Protein AF-0000000086061630 (afdb_homodimer)

Organism: NCBI:txid261290

Foldseek 3Di:
DKKAWAFFAAPDDDPFGAFGWMWDDDDQAIEIEFDAPCSLVSCVVAPHDLLRHQEYEYQFQPRSRHVCVLVSQVVNVVVPHQHHEYEFAPPQVVSCVVNCPPVVSVVSHNYHYHHDDPDFDWDDDDPWTWTWFFAFAPTTGIWIDTPQAEIEGPFHEDDLRSLVSCASHQEYEFEQAAEPPDDDGGHYYLQRNLQSNLPGHYAEYEYGHYYNVCVVCQVVSQVNSCVRHVHHYHHDGRRDMDDTDD/DKKAWAFFAAPDDDPFGAFGWMWDDDDQAIEIEFDAPCSLVSCVVAPHDLLRHQEYEYQFQPRSRHVCVLVSQVVNVVVPHQHHEYEFAPPQVVSCVVNCPPVPSVVSHNYHYHHDDPDFDWDDDDPWTWTWFFAFAPTTGIWIDTPQAEIEGPFHEDDLRSLVSCASHQEYEFEQAAEPPDDDGGHYYLQRNLQSNLPGHYAEYEYGHYYNVCVVCQVVSQVNSCVRHVHHYHHDGRRDMDDTDD

Secondary structure (DSSP, 8-state):
-EEEEEE---SS--SS--S-EEEEEETTEEEEE---TTHHHHHHTSSS-GGG--EEE-S---GGGTTTHHHHHHHHHHTT--EEEEEESTTHHHHHHHHTTGGGHHHHSEEEEEEPPSS---EEETTEEEEEEE--SSS--EEEEETTTEEE--S----HHHHHHHTT-SEEEEE--S-TT---TTS--HHHHHHHHTT---SEEEEE---TTTGGGHHHHHHHHHTT-SSEEEE--TTEEEE---/-EEEEEE-B-SS--SS--S-EEEEEETTEEEEE---TTHHHHHHTSSS-GGG--EEE-S---GGGTTTHHHHHHHHHHTT--EEEEEESTTHHHHHHHHTTGGGHHHHSEEEEEEPPSS---EEETTEEEEEEE--SSS--EEEEETTTEEE--S----HHHHHHHTT-SEEEEE--S-TT---TTS--HHHHHHHHTT---SEEEEE-B-TTTGGGHHHHHHHHHTS-SSEEEE--TTEEEE---

Sequence (492 aa):
MRLTVLGTGSALPSPTRLQTGAVVERADDSLLVDCGSGIAHRLAQSEIDYRDVDTVLLTHTHLDHVADLPTLAKARLLDGHEAFTVVGPQGTRDVCDSLFAVDDLADRLSLTVRELSPGTDPFTIDEFEIERAPTDHSKVGYAYRFDGRLTIAGDTAPTESVCTLADGSNVLVHECAYPDGTESPGHSTPTALGQLLADVDVNRVLLTHLFPETEPYADDLVTTVGKYTDVTVEVVTDHTRITIDEMRLTVLGTGSALPSPTRLQTGAVVERADDSLLVDCGSGIAHRLAQSEIDYRDVDTVLLTHTHLDHVADLPTLAKARLLDGHEAFTVVGPQGTRDVCDSLFAVDDLADRLSLTVRELSPGTDPFTIDEFEIERAPTDHSKVGYAYRFDGRLTIAGDTAPTESVCTLADGSNVLVHECAYPDGTESPGHSTPTALGQLLADVDVNRVLLTHLFPETEPYADDLVTTVGKYTDVTVEVVTDHTRITIDE

Radius of gyration: 23.11 Å; Cα contacts (8 Å, |Δi|>4): 1309; chains: 2; bounding box: 43×69×52 Å

pLDDT: mean 97.15, std 2.95, range [67.44, 99.0]

InterPro domains:
  IPR001279 Metallo-beta-lactamase [SM00849] (18-209)
  IPR036866 Ribonuclease Z/Hydroxyacylglutathione hydrolase-like [G3DSA:3.60.15.10] (2-246)
  IPR036866 Ribonuclease Z/Hydroxyacylglutathione hydrolase-like [SSF56281] (1-244)
  IPR044094 AtsA-like, MBL-fold [cd07719] (2-174)

Solvent-accessible surface area (backbone atoms only — not comparable to full-atom values): 23815 Å² total; per-residue (Å²): 76,36,40,36,34,48,16,26,12,30,64,44,58,22,66,81,30,42,13,25,18,30,37,43,34,48,94,93,44,47,41,28,40,29,25,0,39,33,34,46,32,39,29,45,62,46,94,50,60,62,79,61,52,41,39,36,39,34,30,37,72,52,53,40,27,43,50,18,48,48,54,39,48,48,32,24,37,78,70,74,42,42,61,34,34,43,34,23,30,72,62,42,59,62,48,48,57,28,50,24,50,50,78,49,37,59,80,68,32,54,68,44,74,47,62,50,68,90,79,52,74,63,50,71,55,91,91,41,42,34,39,45,27,64,42,44,37,96,54,69,29,32,18,38,26,44,71,66,34,38,20,43,37,47,69,23,24,68,49,67,51,48,41,59,64,30,43,64,12,49,33,34,39,36,47,42,34,38,55,73,92,59,90,46,90,33,40,14,28,24,58,63,38,13,62,65,41,47,82,42,52,45,56,31,38,38,32,28,34,31,29,60,87,30,54,88,42,42,68,57,40,31,55,46,25,38,74,37,35,91,43,51,56,42,67,57,54,48,68,39,72,46,79,46,83,131,76,38,39,36,33,47,17,26,14,29,64,43,57,22,67,80,31,42,13,26,18,31,36,44,33,48,94,94,44,46,40,29,40,29,25,0,39,35,33,45,31,37,29,46,61,46,94,51,60,60,79,61,52,42,38,37,39,34,29,38,74,51,54,40,28,43,49,18,48,47,53,41,49,49,34,25,37,77,71,74,41,40,60,35,36,42,34,23,30,73,61,42,58,62,46,47,58,27,51,24,50,49,78,50,36,59,80,70,33,55,67,44,75,47,62,48,68,90,80,55,75,65,50,70,57,90,92,41,44,35,39,44,26,65,41,46,37,96,54,68,27,35,17,39,25,44,71,65,34,38,19,44,38,46,69,25,25,69,48,68,53,47,41,60,64,29,44,64,12,49,34,33,39,36,47,42,33,38,55,73,92,59,92,44,90,33,41,16,28,24,57,62,38,14,61,62,42,47,83,41,52,45,56,30,38,37,32,27,34,32,30,62,87,30,55,89,43,42,68,56,40,32,54,47,24,39,74,38,34,93,44,51,57,40,66,56,53,50,68,40,73,44,79,44,84,131

Structure (mmCIF, N/CA/C/O backbone):
data_AF-0000000086061630-model_v1
#
loop_
_entity.id
_entity.type
_entity.pdbx_description
1 polymer 'Ribonuclease BN (tRNA processing enzyme)'
#
loop_
_atom_site.group_PDB
_atom_site.id
_atom_site.type_symbol
_atom_site.label_atom_id
_atom_site.label_alt_id
_atom_site.label_comp_id
_atom_site.label_asym_id
_atom_site.label_entity_id
_atom_site.label_seq_id
_atom_site.pdbx_PDB_ins_code
_atom_site.Cartn_x
_atom_site.Cartn_y
_atom_site.Cartn_z
_atom_site.occupancy
_atom_site.B_iso_or_equiv
_atom_site.auth_seq_id
_atom_site.auth_comp_id
_atom_site.auth_asym_id
_atom_site.auth_atom_id
_atom_site.pdbx_PDB_model_num
ATOM 1 N N . MET A 1 1 ? 17.781 -20.547 -8.82 1 95.88 1 MET A N 1
ATOM 2 C CA . MET A 1 1 ? 16.641 -19.625 -8.781 1 95.88 1 MET A CA 1
ATOM 3 C C . MET A 1 1 ? 16.188 -19.391 -7.352 1 95.88 1 MET A C 1
ATOM 5 O O . MET A 1 1 ? 16.188 -20.312 -6.531 1 95.88 1 MET A O 1
ATOM 9 N N . ARG A 1 2 ? 15.883 -18.109 -6.984 1 97.25 2 ARG A N 1
ATOM 10 C CA . ARG A 1 2 ? 15.406 -17.766 -5.648 1 97.25 2 ARG A CA 1
ATOM 11 C C . ARG A 1 2 ? 14.016 -17.141 -5.707 1 97.25 2 ARG A C 1
ATOM 13 O O . ARG A 1 2 ? 13.742 -16.312 -6.578 1 97.25 2 ARG A O 1
ATOM 20 N N . LEU A 1 3 ? 13.164 -17.609 -4.781 1 98.44 3 LEU A N 1
ATOM 21 C CA . LEU A 1 3 ? 11.836 -17.031 -4.609 1 98.44 3 LEU A CA 1
ATOM 22 C C . LEU A 1 3 ? 11.727 -16.297 -3.273 1 98.44 3 LEU A C 1
ATOM 24 O O . LEU A 1 3 ? 12.062 -16.859 -2.227 1 98.44 3 LEU A O 1
ATOM 28 N N . THR A 1 4 ? 11.344 -15.031 -3.299 1 98.69 4 THR A N 1
ATOM 29 C CA . THR A 1 4 ? 10.977 -14.281 -2.102 1 98.69 4 THR A CA 1
ATOM 30 C C . THR A 1 4 ? 9.5 -13.891 -2.137 1 98.69 4 THR A C 1
ATOM 32 O O . THR A 1 4 ? 9.078 -13.109 -2.992 1 98.69 4 THR A O 1
ATOM 35 N N . VAL A 1 5 ? 8.734 -14.461 -1.232 1 98.81 5 VAL A N 1
ATOM 36 C CA . VAL A 1 5 ? 7.328 -14.094 -1.112 1 98.81 5 VAL A CA 1
ATOM 37 C C . VAL A 1 5 ? 7.188 -12.867 -0.219 1 98.81 5 VAL A C 1
ATOM 39 O O . VAL A 1 5 ? 7.316 -12.961 1.004 1 98.81 5 VAL A O 1
ATOM 42 N N . LEU A 1 6 ? 6.867 -11.734 -0.819 1 98.81 6 LEU A N 1
ATOM 43 C CA . LEU A 1 6 ? 6.848 -10.461 -0.117 1 98.81 6 LEU A CA 1
ATOM 44 C C . LEU A 1 6 ? 5.551 -10.289 0.666 1 98.81 6 LEU A C 1
ATOM 46 O O . LEU A 1 6 ? 5.57 -9.844 1.814 1 98.81 6 LEU A O 1
ATOM 50 N N . GLY A 1 7 ? 4.5 -10.539 0.048 1 98.75 7 GLY A N 1
ATOM 51 C CA . GLY A 1 7 ? 3.178 -10.5 0.654 1 98.75 7 GLY A CA 1
ATOM 52 C C . GLY A 1 7 ? 2.336 -11.719 0.34 1 98.75 7 GLY A C 1
ATOM 53 O O . GLY A 1 7 ? 2.389 -12.242 -0.773 1 98.75 7 GLY A O 1
ATOM 54 N N . THR A 1 8 ? 1.551 -12.18 1.357 1 98.75 8 THR A N 1
ATOM 55 C CA . THR A 1 8 ? 0.792 -13.422 1.236 1 98.75 8 THR A CA 1
ATOM 56 C C . THR A 1 8 ? -0.67 -13.195 1.608 1 98.75 8 THR A C 1
ATOM 58 O O . THR A 1 8 ? -1.394 -14.148 1.903 1 98.75 8 THR A O 1
ATOM 61 N N . GLY A 1 9 ? -1.012 -11.898 1.677 1 98.44 9 GLY A N 1
ATOM 62 C CA . GLY A 1 9 ? -2.373 -11.57 2.064 1 98.44 9 GLY A CA 1
ATOM 63 C C . GLY A 1 9 ? -3.305 -11.391 0.881 1 98.44 9 GLY A C 1
ATOM 64 O O . GLY A 1 9 ? -2.941 -11.711 -0.254 1 98.44 9 GLY A O 1
ATOM 65 N N . SER A 1 10 ? -4.508 -11 1.168 1 97.94 10 SER A N 1
ATOM 66 C CA . SER A 1 10 ? -5.609 -10.875 0.219 1 97.94 10 SER A CA 1
ATOM 67 C C . SER A 1 10 ? -6.086 -9.43 0.111 1 97.94 10 SER A C 1
ATOM 69 O O . SER A 1 10 ? -5.355 -8.5 0.468 1 97.94 10 SER A O 1
ATOM 71 N N . ALA A 1 11 ? -7.266 -9.258 -0.475 1 97.94 11 ALA A N 1
ATOM 72 C CA . ALA A 1 11 ? -7.836 -7.93 -0.693 1 97.94 11 ALA A CA 1
ATOM 73 C C . ALA A 1 11 ? -8.234 -7.277 0.628 1 97.94 11 ALA A C 1
ATOM 75 O O . ALA A 1 11 ? -8.359 -6.055 0.71 1 97.94 11 ALA A O 1
ATOM 76 N N . LEU A 1 12 ? -8.453 -8.086 1.64 1 98.31 12 LEU A N 1
ATOM 77 C CA . LEU A 1 12 ? -8.766 -7.531 2.953 1 98.31 12 LEU A CA 1
ATOM 78 C C . LEU A 1 12 ? -7.492 -7.285 3.754 1 98.31 12 LEU A C 1
ATOM 80 O O . LEU A 1 12 ? -6.566 -8.102 3.721 1 98.31 12 LEU A O 1
ATOM 84 N N . PRO A 1 13 ? -7.434 -6.125 4.371 1 97.94 13 PRO A N 1
ATOM 85 C CA . PRO A 1 13 ? -6.238 -5.848 5.168 1 97.94 13 PRO A CA 1
ATOM 86 C C . PRO A 1 13 ? -6.059 -6.828 6.324 1 97.94 13 PRO A C 1
ATOM 88 O O . PRO A 1 13 ? -7.039 -7.254 6.938 1 97.94 13 PRO A O 1
ATOM 91 N N . SER A 1 14 ? -4.855 -7.188 6.57 1 97.25 14 SER A N 1
ATOM 92 C CA . SER A 1 14 ? -4.445 -8.125 7.613 1 97.25 14 SER A CA 1
ATOM 93 C C . SER A 1 14 ? -3.371 -7.52 8.508 1 97.25 14 SER A C 1
ATOM 95 O O . SER A 1 14 ? -2.537 -6.738 8.047 1 97.25 14 SER A O 1
ATOM 97 N N . PRO A 1 15 ? -3.395 -7.875 9.836 1 96.06 15 PRO A N 1
ATOM 98 C CA . PRO A 1 15 ? -2.344 -7.363 10.727 1 96.06 15 PRO A CA 1
ATOM 99 C C . PRO A 1 15 ? -0.987 -8.016 10.461 1 96.06 15 PRO A C 1
ATOM 101 O O . PRO A 1 15 ? 0.045 -7.496 10.891 1 96.06 15 PRO A O 1
ATOM 104 N N . THR A 1 16 ? -1.004 -9.117 9.742 1 96.5 16 THR A N 1
ATOM 105 C CA . THR A 1 16 ? 0.246 -9.867 9.688 1 96.5 16 THR A CA 1
ATOM 106 C C . THR A 1 16 ? 0.708 -10.055 8.25 1 96.5 16 THR A C 1
ATOM 108 O O . THR A 1 16 ? 1.863 -10.406 8 1 96.5 16 THR A O 1
ATOM 111 N N . ARG A 1 17 ? -0.203 -9.852 7.285 1 97.88 17 ARG A N 1
ATOM 112 C CA . ARG A 1 17 ? 0.118 -10.086 5.883 1 97.88 17 ARG A CA 1
ATOM 113 C C . ARG A 1 17 ? -0.173 -8.844 5.043 1 97.88 17 ARG A C 1
ATOM 115 O O . ARG A 1 17 ? -1.196 -8.18 5.238 1 97.88 17 ARG A O 1
ATOM 122 N N . LEU A 1 18 ? 0.732 -8.461 4.199 1 98.38 18 LEU A N 1
ATOM 123 C CA . LEU A 1 18 ? 0.421 -7.461 3.182 1 98.38 18 LEU A CA 1
ATOM 124 C C . LEU A 1 18 ? -0.113 -8.125 1.916 1 98.38 18 LEU A C 1
ATOM 126 O O . LEU A 1 18 ? -0.219 -9.352 1.852 1 98.38 18 LEU A O 1
ATOM 130 N N . GLN A 1 19 ? -0.502 -7.328 0.942 1 98.81 19 GLN A N 1
ATOM 131 C CA . GLN A 1 19 ? -1.104 -7.875 -0.27 1 98.81 19 GLN A CA 1
ATOM 132 C C . GLN A 1 19 ? -0.061 -8.578 -1.135 1 98.81 19 GLN A C 1
ATOM 134 O O . GLN A 1 19 ? 1.135 -8.523 -0.84 1 98.81 19 GLN A O 1
ATOM 139 N N . THR A 1 20 ? -0.51 -9.172 -2.158 1 98.75 20 THR A N 1
ATOM 140 C CA . THR A 1 20 ? 0.233 -10.188 -2.898 1 98.75 20 THR A CA 1
ATOM 141 C C . THR A 1 20 ? 1.405 -9.562 -3.646 1 98.75 20 THR A C 1
ATOM 143 O O . THR A 1 20 ? 1.257 -8.508 -4.273 1 98.75 20 THR A O 1
ATOM 146 N N . GLY A 1 21 ? 2.535 -10.172 -3.543 1 98.88 21 GLY A N 1
ATOM 147 C CA . GLY A 1 21 ? 3.729 -9.883 -4.324 1 98.88 21 GLY A CA 1
ATOM 148 C C . GLY A 1 21 ? 4.863 -10.852 -4.047 1 98.88 21 GLY A C 1
ATOM 149 O O . GLY A 1 21 ? 5.082 -11.258 -2.904 1 98.88 21 GLY A O 1
ATOM 150 N N . ALA A 1 22 ? 5.613 -11.227 -5.07 1 98.94 22 ALA A N 1
ATOM 151 C CA . ALA A 1 22 ? 6.766 -12.117 -4.922 1 98.94 22 ALA A CA 1
ATOM 152 C C . ALA A 1 22 ? 7.848 -11.781 -5.941 1 98.94 22 ALA A C 1
ATOM 154 O O . ALA A 1 22 ? 7.547 -11.352 -7.059 1 98.94 22 ALA A O 1
ATOM 155 N N . VAL A 1 23 ? 9.055 -11.984 -5.562 1 98.88 23 VAL A N 1
ATOM 156 C CA . VAL A 1 23 ? 10.164 -11.75 -6.484 1 98.88 23 VAL A CA 1
ATOM 157 C C . VAL A 1 23 ? 10.836 -13.078 -6.828 1 98.88 23 VAL A C 1
ATOM 159 O O . VAL A 1 23 ? 11.102 -13.891 -5.941 1 98.88 23 VAL A O 1
ATOM 162 N N . VAL A 1 24 ? 11.008 -13.305 -8.094 1 98.62 24 VAL A N 1
ATOM 163 C CA . VAL A 1 24 ? 11.82 -14.414 -8.602 1 98.62 24 VAL A CA 1
ATOM 164 C C . VAL A 1 24 ? 13.164 -13.883 -9.094 1 98.62 24 VAL A C 1
ATOM 166 O O . VAL A 1 24 ? 13.219 -12.984 -9.938 1 98.62 24 VAL A O 1
ATOM 169 N N . GLU A 1 25 ? 14.188 -14.398 -8.555 1 97.38 25 GLU A N 1
ATOM 170 C CA . GLU A 1 25 ? 15.531 -13.992 -8.945 1 97.38 25 GLU A CA 1
ATOM 171 C C . GLU A 1 25 ? 16.281 -15.125 -9.633 1 97.38 25 GLU A C 1
ATOM 173 O O . GLU A 1 25 ? 16.172 -16.281 -9.227 1 97.38 25 GLU A O 1
ATOM 178 N N . ARG A 1 26 ? 16.922 -14.812 -10.664 1 93.69 26 ARG A N 1
ATOM 179 C CA . ARG A 1 26 ? 17.812 -15.711 -11.398 1 93.69 26 ARG A CA 1
ATOM 180 C C . ARG A 1 26 ? 19 -14.945 -11.969 1 93.69 26 ARG A C 1
ATOM 182 O O . ARG A 1 26 ? 18.828 -14 -12.734 1 93.69 26 ARG A O 1
ATOM 189 N N . ALA A 1 27 ? 20.219 -15.414 -11.594 1 89.56 27 ALA A N 1
ATOM 190 C CA . ALA A 1 27 ? 21.422 -14.695 -11.992 1 89.56 27 ALA A CA 1
ATOM 191 C C . ALA A 1 27 ? 21.359 -13.234 -11.562 1 89.56 27 ALA A C 1
ATOM 193 O O . ALA A 1 27 ? 21.141 -12.93 -10.383 1 89.56 27 ALA A O 1
ATOM 194 N N . ASP A 1 28 ? 21.344 -12.328 -12.5 1 88.69 28 ASP A N 1
ATOM 195 C CA . ASP A 1 28 ? 21.375 -10.906 -12.164 1 88.69 28 ASP A CA 1
ATOM 196 C C . A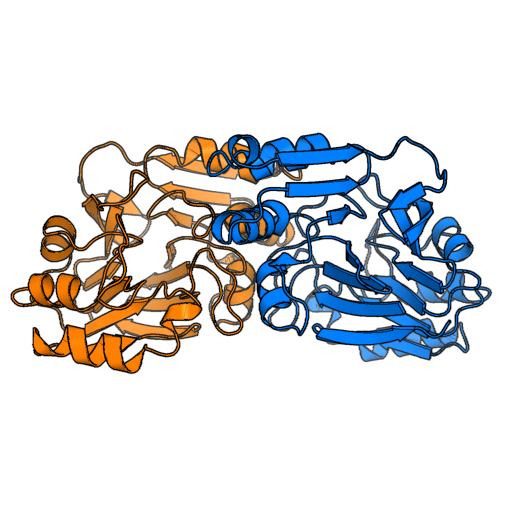SP A 1 28 ? 20 -10.273 -12.367 1 88.69 28 ASP A C 1
ATOM 198 O O . ASP A 1 28 ? 19.828 -9.07 -12.18 1 88.69 28 ASP A O 1
ATOM 202 N N . ASP A 1 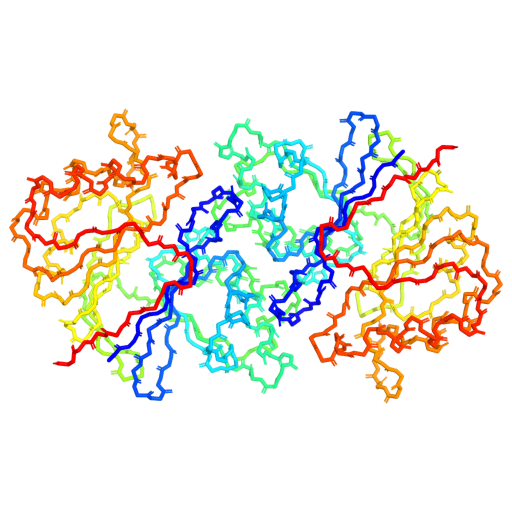29 ? 18.984 -11.172 -12.617 1 94.31 29 ASP A N 1
ATOM 203 C CA . ASP A 1 29 ? 17.672 -10.625 -12.938 1 94.31 29 ASP A CA 1
ATOM 204 C C . ASP A 1 29 ? 16.688 -10.82 -11.781 1 94.31 29 ASP A C 1
ATOM 206 O O . ASP A 1 29 ? 16.734 -11.844 -11.094 1 94.31 29 ASP A O 1
ATOM 210 N N . SER A 1 30 ? 15.898 -9.805 -11.531 1 97.19 30 SER A N 1
ATOM 211 C CA . SER A 1 30 ? 14.789 -9.844 -10.578 1 97.19 30 SER A CA 1
ATOM 212 C C . SER A 1 30 ? 13.461 -9.547 -11.266 1 97.19 30 SER A C 1
ATOM 214 O O . SER A 1 30 ? 13.336 -8.547 -11.977 1 97.19 30 SER A O 1
ATOM 216 N N . LEU A 1 31 ? 12.547 -10.438 -11.109 1 98.69 31 LEU A N 1
ATOM 217 C CA . LEU A 1 31 ? 11.203 -10.273 -11.664 1 98.69 31 LEU A CA 1
ATOM 218 C C . LEU A 1 31 ? 10.156 -10.297 -10.555 1 98.69 31 LEU A C 1
ATOM 220 O O . LEU A 1 31 ? 10.07 -11.258 -9.789 1 98.69 31 LEU A O 1
ATOM 224 N N . LEU A 1 32 ? 9.445 -9.172 -10.445 1 98.94 32 LEU A N 1
ATOM 225 C CA . LEU A 1 32 ? 8.352 -9.102 -9.484 1 98.94 32 LEU A CA 1
ATOM 226 C C . LEU A 1 32 ? 7.07 -9.672 -10.078 1 98.94 32 LEU A C 1
ATOM 228 O O . LEU A 1 32 ? 6.68 -9.305 -11.188 1 98.94 32 LEU A O 1
ATOM 232 N N . VAL A 1 33 ? 6.434 -10.617 -9.383 1 98.94 33 VAL A N 1
ATOM 233 C CA . VAL A 1 33 ? 5.137 -11.172 -9.766 1 98.94 33 VAL A CA 1
ATOM 234 C C . VAL A 1 33 ? 4.043 -10.578 -8.883 1 98.94 33 VAL A C 1
ATOM 236 O O . VAL A 1 33 ? 4.008 -10.836 -7.672 1 98.94 33 VAL A O 1
ATOM 239 N N . ASP A 1 34 ? 3.137 -9.781 -9.453 1 98.94 34 ASP A N 1
ATOM 240 C CA . ASP A 1 34 ? 2.092 -9.016 -8.781 1 98.94 34 ASP A CA 1
ATOM 241 C C . ASP A 1 34 ? 2.689 -7.973 -7.844 1 98.94 34 ASP A C 1
ATOM 243 O O . ASP A 1 34 ? 3.852 -8.086 -7.445 1 98.94 34 ASP A O 1
ATOM 247 N N . CYS A 1 35 ? 1.901 -7.004 -7.559 1 98.94 35 CYS A N 1
ATOM 248 C CA . CYS A 1 35 ? 2.367 -5.848 -6.801 1 98.94 35 CYS A CA 1
ATOM 249 C C . CYS A 1 35 ? 1.214 -5.184 -6.059 1 98.94 35 CYS A C 1
ATOM 251 O O . CYS A 1 35 ? 0.802 -4.074 -6.402 1 98.94 35 CYS A O 1
ATOM 253 N N . GLY A 1 36 ? 0.761 -5.824 -5 1 98.94 36 GLY A N 1
ATOM 254 C CA . GLY A 1 36 ? -0.34 -5.309 -4.203 1 98.94 36 GLY A CA 1
ATOM 255 C C . GLY A 1 36 ? 0.087 -4.234 -3.219 1 98.94 36 GLY A C 1
ATOM 256 O O . GLY A 1 36 ? 1.269 -3.891 -3.143 1 98.94 36 GLY A O 1
ATOM 257 N N . SER A 1 37 ? -0.804 -3.713 -2.475 1 98.81 37 SER A N 1
ATOM 258 C CA . SER A 1 37 ? -0.561 -2.625 -1.532 1 98.81 37 SER A CA 1
ATOM 259 C C . SER A 1 37 ? 0.508 -3.006 -0.514 1 98.81 37 SER A C 1
ATOM 261 O O . SER A 1 37 ? 0.401 -4.039 0.151 1 98.81 37 SER A O 1
ATOM 263 N N . GLY A 1 38 ? 1.523 -2.164 -0.427 1 98.5 38 GLY A N 1
ATOM 264 C CA . GLY A 1 38 ? 2.574 -2.338 0.562 1 98.5 38 GLY A CA 1
ATOM 265 C C . GLY A 1 38 ? 3.793 -3.059 0.017 1 98.5 38 GLY A C 1
ATOM 266 O O . GLY A 1 38 ? 4.828 -3.129 0.683 1 98.5 38 GLY A O 1
ATOM 267 N N . ILE A 1 39 ? 3.746 -3.564 -1.196 1 98.81 39 ILE A N 1
ATOM 268 C CA . ILE A 1 39 ? 4.809 -4.41 -1.73 1 98.81 39 ILE A CA 1
ATOM 269 C C . ILE A 1 39 ? 6.074 -3.578 -1.933 1 98.81 39 ILE A C 1
ATOM 271 O O . ILE A 1 39 ? 7.188 -4.074 -1.737 1 98.81 39 ILE A O 1
ATOM 275 N N . ALA A 1 40 ? 5.922 -2.307 -2.338 1 98.56 40 ALA A N 1
ATOM 276 C CA . ALA A 1 40 ? 7.094 -1.443 -2.441 1 98.56 40 ALA A CA 1
ATOM 277 C C . ALA A 1 40 ? 7.852 -1.389 -1.119 1 98.56 40 ALA A C 1
ATOM 279 O O . ALA A 1 40 ? 9.086 -1.425 -1.103 1 98.56 40 ALA A O 1
ATOM 280 N N . HIS A 1 41 ? 7.125 -1.336 -0.02 1 98.12 41 HIS A N 1
ATOM 281 C CA . HIS A 1 41 ? 7.75 -1.278 1.296 1 98.12 41 HIS A CA 1
ATOM 282 C C . HIS A 1 41 ? 8.328 -2.633 1.69 1 98.12 41 HIS A C 1
ATOM 284 O O . HIS A 1 41 ? 9.352 -2.699 2.381 1 98.12 41 HIS A O 1
ATOM 290 N N . ARG A 1 42 ? 7.691 -3.713 1.23 1 98.44 42 ARG A N 1
ATOM 291 C CA . ARG A 1 42 ? 8.242 -5.043 1.49 1 98.44 42 ARG A CA 1
ATOM 292 C C . ARG A 1 42 ? 9.586 -5.223 0.804 1 98.44 42 ARG A C 1
ATOM 294 O O . ARG A 1 42 ? 10.484 -5.879 1.343 1 98.44 42 ARG A O 1
ATOM 301 N N . LEU A 1 43 ? 9.734 -4.641 -0.368 1 98.62 43 LEU A N 1
ATOM 302 C CA . LEU A 1 43 ? 11.031 -4.672 -1.025 1 98.62 43 LEU A CA 1
ATOM 303 C C . LEU A 1 43 ? 12.094 -3.996 -0.164 1 98.62 43 LEU A C 1
ATOM 305 O O . LEU A 1 43 ? 13.195 -4.531 0.014 1 98.62 43 LEU A O 1
ATOM 309 N N . ALA A 1 44 ? 11.734 -2.855 0.462 1 97.75 44 ALA A N 1
ATOM 310 C CA . ALA A 1 44 ? 12.672 -2.129 1.316 1 97.75 44 ALA A CA 1
ATOM 311 C C . ALA A 1 44 ? 13 -2.926 2.576 1 97.75 44 ALA A C 1
ATOM 313 O O . ALA A 1 44 ? 14.031 -2.699 3.213 1 97.75 44 ALA A O 1
ATOM 314 N N . GLN A 1 45 ? 12.109 -3.84 2.932 1 97.44 45 GLN A N 1
ATOM 315 C CA . GLN A 1 45 ? 12.297 -4.684 4.109 1 97.44 45 GLN A CA 1
ATOM 316 C C . GLN A 1 45 ? 13.031 -5.973 3.752 1 97.44 45 GLN A C 1
ATOM 318 O O . GLN A 1 45 ? 13.234 -6.832 4.613 1 97.44 45 GLN A O 1
ATOM 323 N N . SER A 1 46 ? 13.328 -6.133 2.498 1 97.19 46 SER A N 1
ATOM 324 C CA . SER A 1 46 ? 13.992 -7.34 2.012 1 97.19 46 SER A CA 1
ATOM 325 C C . SER A 1 46 ? 15.422 -7.043 1.574 1 97.19 46 SER A C 1
ATOM 327 O O . SER A 1 46 ? 15.906 -5.922 1.736 1 97.19 46 SER A O 1
ATOM 329 N N . GLU A 1 47 ? 16.094 -8.102 1.11 1 95.19 47 GLU A N 1
ATOM 330 C CA . GLU A 1 47 ? 17.469 -7.941 0.613 1 95.19 47 GLU A CA 1
ATOM 331 C C . GLU A 1 47 ? 17.469 -7.551 -0.862 1 95.19 47 GLU A C 1
ATOM 333 O O . GLU A 1 47 ? 18.531 -7.402 -1.466 1 95.19 47 GLU A O 1
ATOM 338 N N . ILE A 1 48 ? 16.328 -7.355 -1.418 1 96.81 48 ILE A N 1
ATOM 339 C CA . ILE A 1 48 ? 16.188 -7.016 -2.83 1 96.81 48 ILE A CA 1
ATOM 340 C C . ILE A 1 48 ? 16.109 -5.5 -2.99 1 96.81 48 ILE A C 1
ATOM 342 O O . ILE A 1 48 ? 15.25 -4.848 -2.41 1 96.81 48 ILE A O 1
ATOM 346 N N . ASP A 1 49 ? 17.031 -4.918 -3.746 1 96.69 49 ASP A N 1
ATOM 347 C CA . ASP A 1 49 ? 17 -3.488 -4.031 1 96.69 49 ASP A CA 1
ATOM 348 C C . ASP A 1 49 ? 15.844 -3.143 -4.977 1 96.69 49 ASP A C 1
ATOM 350 O O . ASP A 1 49 ? 15.812 -3.611 -6.117 1 96.69 49 ASP A O 1
ATOM 354 N N . TYR A 1 50 ? 14.875 -2.33 -4.441 1 97.94 50 TYR A N 1
ATOM 355 C CA . TYR A 1 50 ? 13.711 -1.999 -5.258 1 97.94 50 TYR A CA 1
ATOM 356 C C . TYR A 1 50 ? 14.133 -1.33 -6.559 1 97.94 50 TYR A C 1
ATOM 358 O O . TYR A 1 50 ? 13.406 -1.382 -7.555 1 97.94 50 TYR A O 1
ATOM 366 N N . ARG A 1 51 ? 15.32 -0.688 -6.629 1 97.69 51 ARG A N 1
ATOM 367 C CA . ARG A 1 51 ? 15.82 -0.021 -7.824 1 97.69 51 ARG A CA 1
ATOM 368 C C . ARG A 1 51 ? 16.125 -1.031 -8.93 1 97.69 51 ARG A C 1
ATOM 370 O O . ARG A 1 51 ? 16.172 -0.676 -10.109 1 97.69 51 ARG A O 1
ATOM 377 N N . ASP A 1 52 ? 16.25 -2.344 -8.547 1 96.06 52 ASP A N 1
ATOM 378 C CA . ASP A 1 52 ? 16.594 -3.402 -9.492 1 96.06 52 ASP A CA 1
ATOM 379 C C . ASP A 1 52 ? 15.328 -4.086 -10.023 1 96.06 52 ASP A C 1
ATOM 381 O O . ASP A 1 52 ? 15.406 -4.914 -10.938 1 96.06 52 ASP A O 1
ATOM 385 N N . VAL A 1 53 ? 14.195 -3.777 -9.508 1 97.94 53 VAL A N 1
ATOM 386 C CA . VAL A 1 53 ? 12.93 -4.379 -9.914 1 97.94 53 VAL A CA 1
ATOM 387 C C . VAL A 1 53 ? 12.234 -3.482 -10.938 1 97.94 53 VAL A C 1
ATOM 389 O O . VAL A 1 53 ? 11.367 -2.682 -10.586 1 97.94 53 VAL A O 1
ATOM 392 N N . ASP A 1 54 ? 12.594 -3.635 -12.195 1 97.81 54 ASP A N 1
ATOM 393 C CA . ASP A 1 54 ? 12.102 -2.719 -13.219 1 97.81 54 ASP A CA 1
ATOM 394 C C . ASP A 1 54 ? 11.016 -3.375 -14.07 1 97.81 54 ASP A C 1
ATOM 396 O O . ASP A 1 54 ? 10.461 -2.746 -14.969 1 97.81 54 ASP A O 1
ATOM 400 N N . THR A 1 55 ? 10.703 -4.703 -13.828 1 98.81 55 THR A N 1
ATOM 401 C CA . THR A 1 55 ? 9.664 -5.426 -14.547 1 98.81 55 THR A CA 1
ATOM 402 C C . THR A 1 55 ? 8.734 -6.145 -13.578 1 98.81 55 THR A C 1
ATOM 404 O O . THR A 1 55 ? 9.195 -6.824 -12.656 1 98.81 55 THR A O 1
ATOM 407 N N . VAL A 1 56 ? 7.477 -5.945 -13.75 1 98.94 56 VAL A N 1
ATOM 408 C CA . VAL A 1 56 ? 6.449 -6.633 -12.977 1 98.94 56 VAL A CA 1
ATOM 409 C C . VAL A 1 56 ? 5.602 -7.504 -13.898 1 98.94 56 VAL A C 1
ATOM 411 O O . VAL A 1 56 ? 5.145 -7.047 -14.953 1 98.94 56 VAL A O 1
ATOM 414 N N . LEU A 1 57 ? 5.473 -8.742 -13.562 1 99 57 LEU A N 1
ATOM 415 C CA . LEU A 1 57 ? 4.578 -9.68 -14.242 1 99 57 LEU A CA 1
ATOM 416 C C . LEU A 1 57 ? 3.309 -9.906 -13.43 1 99 57 LEU A C 1
ATOM 418 O O . LEU A 1 57 ? 3.367 -10.383 -12.297 1 99 57 LEU A O 1
ATOM 422 N N . LEU A 1 58 ? 2.148 -9.562 -14.039 1 98.94 58 LEU A N 1
ATOM 423 C CA . LEU A 1 58 ? 0.875 -9.656 -13.328 1 98.94 58 LEU A CA 1
ATOM 424 C C . LEU A 1 58 ? 0.176 -10.977 -13.641 1 98.94 58 LEU A C 1
ATOM 426 O O . LEU A 1 58 ? 0.05 -11.359 -14.805 1 98.94 58 LEU A O 1
ATOM 430 N N . THR A 1 59 ? -0.254 -11.664 -12.562 1 98.88 59 THR A N 1
ATOM 431 C CA . THR A 1 59 ? -1.129 -12.82 -12.773 1 98.88 59 THR A CA 1
ATOM 432 C C . THR A 1 59 ? -2.494 -12.375 -13.289 1 98.88 59 THR A C 1
ATOM 434 O O . THR A 1 59 ? -3.055 -12.992 -14.188 1 98.88 59 THR A O 1
ATOM 437 N N . HIS A 1 60 ? -3.053 -11.398 -12.688 1 98.81 60 HIS A N 1
ATOM 438 C CA . HIS A 1 60 ? -4.289 -10.75 -13.109 1 98.81 60 HIS A CA 1
ATOM 439 C C . HIS A 1 60 ? -4.391 -9.336 -12.555 1 98.81 60 HIS A C 1
ATOM 441 O O . HIS A 1 60 ? -3.475 -8.859 -11.875 1 98.81 60 HIS A O 1
ATOM 447 N N . THR A 1 61 ? -5.539 -8.641 -12.805 1 98.81 61 THR A N 1
ATOM 448 C CA . THR A 1 61 ? -5.5 -7.188 -12.641 1 98.81 61 THR A CA 1
ATOM 449 C C . THR A 1 61 ? -6.395 -6.75 -11.484 1 98.81 61 THR A C 1
ATOM 451 O O . THR A 1 61 ? -6.805 -5.59 -11.422 1 98.81 61 THR A O 1
ATOM 454 N N . HIS A 1 62 ? -6.73 -7.668 -10.57 1 98.81 62 HIS A N 1
ATOM 455 C CA . HIS A 1 62 ? -7.414 -7.195 -9.375 1 98.81 62 HIS A CA 1
ATOM 456 C C . HIS A 1 62 ? -6.539 -6.223 -8.586 1 98.81 62 HIS A C 1
ATOM 458 O O . HIS A 1 62 ? -5.312 -6.352 -8.578 1 98.81 62 HIS A O 1
ATOM 464 N N . LEU A 1 63 ? -7.156 -5.387 -7.859 1 98.88 63 LEU A N 1
ATOM 465 C CA . LEU A 1 63 ? -6.492 -4.285 -7.176 1 98.88 63 LEU A CA 1
ATOM 466 C C . LEU A 1 63 ? -5.434 -4.801 -6.211 1 98.88 63 LEU A C 1
ATOM 468 O O . LEU A 1 63 ? -4.328 -4.258 -6.145 1 98.88 63 LEU A O 1
ATOM 472 N N . ASP A 1 64 ? -5.711 -5.855 -5.441 1 98.81 64 ASP A N 1
ATOM 473 C CA . ASP A 1 64 ? -4.781 -6.34 -4.422 1 98.81 64 ASP A CA 1
ATOM 474 C C . ASP A 1 64 ? -3.578 -7.027 -5.059 1 98.81 64 ASP A C 1
ATOM 476 O O . ASP A 1 64 ? -2.695 -7.52 -4.355 1 98.81 64 ASP A O 1
ATOM 480 N N . HIS A 1 65 ? -3.445 -7.035 -6.375 1 98.94 65 HIS A N 1
ATOM 481 C CA . HIS A 1 65 ? -2.287 -7.547 -7.098 1 98.94 65 HIS A CA 1
ATOM 482 C C . HIS A 1 65 ? -1.578 -6.434 -7.859 1 98.94 65 HIS A C 1
ATOM 484 O O . HIS A 1 65 ? -0.521 -6.66 -8.453 1 98.94 65 HIS A O 1
ATOM 490 N N . VAL A 1 66 ? -2.17 -5.145 -7.855 1 98.94 66 VAL A N 1
ATOM 491 C CA . VAL A 1 66 ? -1.604 -4.137 -8.75 1 98.94 66 VAL A CA 1
ATOM 492 C C . VAL A 1 66 ? -1.484 -2.803 -8.008 1 98.94 66 VAL A C 1
ATOM 494 O O . VAL A 1 66 ? -0.896 -1.852 -8.523 1 98.94 66 VAL A O 1
ATOM 497 N N . ALA A 1 67 ? -1.914 -2.646 -6.82 1 98.94 67 ALA A N 1
ATOM 498 C CA . ALA A 1 67 ? -2.137 -1.375 -6.137 1 98.94 67 ALA A CA 1
ATOM 499 C C . ALA A 1 67 ? -0.834 -0.591 -6 1 98.94 67 ALA A C 1
ATOM 501 O O . ALA A 1 67 ? -0.836 0.642 -6.047 1 98.94 67 ALA A O 1
ATOM 502 N N . ASP A 1 68 ? 0.303 -1.27 -5.852 1 98.88 68 ASP A N 1
ATOM 503 C CA . ASP A 1 68 ? 1.567 -0.598 -5.566 1 98.88 68 ASP A CA 1
ATOM 504 C C . ASP A 1 68 ? 2.377 -0.38 -6.84 1 98.88 68 ASP A C 1
ATOM 506 O O . ASP A 1 68 ? 3.506 0.113 -6.789 1 98.88 68 ASP A O 1
ATOM 510 N N . LEU A 1 69 ? 1.805 -0.687 -8.039 1 98.94 69 LEU A N 1
ATOM 511 C CA . LEU A 1 69 ? 2.541 -0.475 -9.281 1 98.94 69 LEU A CA 1
ATOM 512 C C . LEU A 1 69 ? 3.049 0.96 -9.375 1 98.94 69 LEU A C 1
ATOM 514 O O . LEU A 1 69 ? 4.254 1.189 -9.508 1 98.94 69 LEU A O 1
ATOM 518 N N . PRO A 1 70 ? 2.16 1.936 -9.211 1 98.94 70 PRO A N 1
ATOM 519 C CA . PRO A 1 70 ? 2.672 3.301 -9.352 1 98.94 70 PRO A CA 1
ATOM 520 C C . PRO A 1 70 ? 3.594 3.705 -8.203 1 98.94 70 PRO A C 1
ATOM 522 O O . PRO A 1 70 ? 4.512 4.504 -8.391 1 98.94 70 PRO A O 1
ATOM 525 N N . THR A 1 71 ? 3.385 3.166 -6.992 1 98.88 71 THR A N 1
ATOM 526 C CA . THR A 1 71 ? 4.227 3.471 -5.84 1 98.88 71 THR A CA 1
ATOM 527 C C . THR A 1 71 ? 5.66 3.012 -6.078 1 98.88 71 THR A C 1
ATOM 529 O O . THR A 1 71 ? 6.605 3.768 -5.848 1 98.88 71 THR A O 1
ATOM 532 N N . LEU A 1 72 ? 5.812 1.778 -6.566 1 98.94 72 LEU A N 1
ATOM 533 C CA . LEU A 1 72 ? 7.137 1.24 -6.871 1 98.94 72 LEU A CA 1
ATOM 534 C C . LEU A 1 72 ? 7.793 2.021 -8 1 98.94 72 LEU A C 1
ATOM 536 O O . LEU A 1 72 ? 8.961 2.396 -7.906 1 98.94 72 LEU A O 1
ATOM 540 N N . ALA A 1 73 ? 7.047 2.291 -9.07 1 98.88 73 ALA A N 1
ATOM 541 C CA . ALA A 1 73 ? 7.578 3.02 -10.219 1 98.88 73 ALA A CA 1
ATOM 542 C C . ALA A 1 73 ? 8.031 4.418 -9.812 1 98.88 73 ALA A C 1
ATOM 544 O O . ALA A 1 73 ? 9.094 4.879 -10.242 1 98.88 73 ALA A O 1
ATOM 545 N N . LYS A 1 74 ? 7.238 5.109 -9.031 1 98.75 74 LYS A N 1
ATOM 546 C CA . LYS A 1 74 ? 7.578 6.457 -8.578 1 98.75 74 LYS A CA 1
ATOM 547 C C . LYS A 1 74 ? 8.836 6.449 -7.719 1 98.75 74 LYS A C 1
ATOM 549 O O . LYS A 1 74 ? 9.688 7.332 -7.844 1 98.75 74 LYS A O 1
ATOM 554 N N . ALA A 1 75 ? 8.914 5.48 -6.805 1 98.56 75 ALA A N 1
ATOM 555 C CA . ALA A 1 75 ? 10.109 5.363 -5.98 1 98.56 75 ALA A CA 1
ATOM 556 C C . ALA A 1 75 ? 11.359 5.223 -6.844 1 98.56 75 ALA A C 1
ATOM 558 O O . ALA A 1 75 ? 12.359 5.906 -6.613 1 98.56 75 ALA A O 1
ATOM 559 N N . ARG A 1 76 ? 11.297 4.363 -7.855 1 98.56 76 ARG A N 1
ATOM 560 C CA . ARG A 1 76 ? 12.422 4.176 -8.773 1 98.56 76 ARG A CA 1
ATOM 561 C C . ARG A 1 76 ? 12.742 5.469 -9.516 1 98.56 76 ARG A C 1
ATOM 563 O O . ARG A 1 76 ? 13.906 5.848 -9.641 1 98.56 76 ARG A O 1
ATOM 570 N N . LEU A 1 77 ? 11.695 6.105 -10.008 1 98.56 77 LEU A N 1
ATOM 571 C CA . LEU A 1 77 ? 11.859 7.363 -10.727 1 98.56 77 LEU A CA 1
ATOM 572 C C . LEU A 1 77 ? 12.594 8.391 -9.875 1 98.56 77 LEU A C 1
ATOM 574 O O . LEU A 1 77 ? 13.531 9.039 -10.344 1 98.56 77 LEU A O 1
ATOM 578 N N . LEU A 1 78 ? 12.188 8.539 -8.578 1 97 78 LEU A N 1
ATOM 579 C CA . LEU A 1 78 ? 12.773 9.508 -7.66 1 97 78 LEU A CA 1
ATOM 580 C C . LEU A 1 78 ? 14.234 9.188 -7.383 1 97 78 LEU A C 1
ATOM 582 O O . LEU A 1 78 ? 15.008 10.07 -6.996 1 97 78 LEU A O 1
ATOM 586 N N . ASP A 1 79 ? 14.555 7.945 -7.605 1 97.12 79 ASP A N 1
ATOM 587 C CA . ASP A 1 79 ? 15.945 7.539 -7.395 1 97.12 79 ASP A CA 1
ATOM 588 C C . ASP A 1 79 ? 16.703 7.453 -8.719 1 97.12 79 ASP A C 1
ATOM 590 O O . ASP A 1 79 ? 17.766 6.828 -8.797 1 97.12 79 ASP A O 1
ATOM 594 N N . GLY A 1 80 ? 16.156 7.938 -9.781 1 97.31 80 GLY A N 1
ATOM 595 C CA . GLY A 1 80 ? 16.891 8.141 -11.023 1 97.31 80 GLY A CA 1
ATOM 596 C C . GLY A 1 80 ? 16.688 7.02 -12.023 1 97.31 80 GLY A C 1
ATOM 597 O O . GLY A 1 80 ? 17.422 6.926 -13.008 1 97.31 80 GLY A O 1
ATOM 598 N N . HIS A 1 81 ? 15.758 6.062 -11.805 1 98.19 81 HIS A N 1
ATOM 599 C CA . HIS A 1 81 ? 15.461 4.949 -12.703 1 98.19 81 HIS A CA 1
ATOM 600 C C . HIS A 1 81 ? 14.094 5.117 -13.359 1 98.19 81 HIS A C 1
ATOM 602 O O . HIS A 1 81 ? 13.07 4.777 -12.766 1 98.19 81 HIS A O 1
ATOM 608 N N . GLU A 1 82 ? 13.984 5.477 -14.578 1 97.69 82 GLU A N 1
ATOM 609 C CA . GLU A 1 82 ? 12.727 5.914 -15.172 1 97.69 82 GLU A CA 1
ATOM 610 C C . GLU A 1 82 ? 12.055 4.777 -15.938 1 97.69 82 GLU A C 1
ATOM 612 O O . GLU A 1 82 ? 10.875 4.871 -16.281 1 97.69 82 GLU A O 1
ATOM 617 N N . ALA A 1 83 ? 12.828 3.73 -16.266 1 98.25 83 ALA A N 1
ATOM 618 C CA . ALA A 1 83 ? 12.266 2.627 -17.031 1 98.25 83 ALA A CA 1
ATOM 619 C C . ALA A 1 83 ? 11.438 1.703 -16.141 1 98.25 83 ALA A C 1
ATOM 621 O O . ALA A 1 83 ? 11.883 1.32 -15.055 1 98.25 83 ALA A O 1
ATOM 622 N N . PHE A 1 84 ? 10.305 1.372 -16.531 1 98.69 84 PHE A N 1
ATOM 623 C CA . PHE A 1 84 ? 9.414 0.476 -15.805 1 98.69 84 PHE A CA 1
ATOM 624 C C . PHE A 1 84 ? 8.555 -0.331 -16.766 1 98.69 84 PHE A C 1
ATOM 626 O O . PHE A 1 84 ? 7.949 0.227 -17.688 1 98.69 84 PHE A O 1
ATOM 633 N N . THR A 1 85 ? 8.5 -1.638 -16.641 1 98.81 85 THR A N 1
ATOM 634 C CA . THR A 1 85 ? 7.754 -2.52 -17.531 1 98.81 85 THR A CA 1
ATOM 635 C C . THR A 1 85 ? 6.715 -3.322 -16.75 1 98.81 85 THR A C 1
ATOM 637 O O . THR A 1 85 ? 7.02 -3.881 -15.695 1 98.81 85 THR A O 1
ATOM 640 N N . VAL A 1 86 ? 5.523 -3.318 -17.234 1 98.94 86 VAL A N 1
ATOM 641 C CA . VAL A 1 86 ? 4.457 -4.16 -16.703 1 98.94 86 VAL A CA 1
ATOM 642 C C . VAL A 1 86 ? 3.992 -5.145 -17.781 1 98.94 86 VAL A C 1
ATOM 644 O O . VAL A 1 86 ? 3.623 -4.738 -18.891 1 98.94 86 VAL A O 1
ATOM 647 N N . VAL A 1 87 ? 4.09 -6.402 -17.484 1 98.94 87 VAL A N 1
ATOM 648 C CA . VAL A 1 87 ? 3.611 -7.48 -18.344 1 98.94 87 VAL A CA 1
ATOM 649 C C . VAL A 1 87 ? 2.41 -8.164 -17.688 1 98.94 87 VAL A C 1
ATOM 651 O O . VAL A 1 87 ? 2.41 -8.414 -16.484 1 98.94 87 VAL A O 1
ATOM 654 N N . GLY A 1 88 ? 1.383 -8.438 -18.422 1 98.81 88 GLY A N 1
ATOM 655 C CA . GLY A 1 88 ? 0.243 -9.109 -17.812 1 98.81 88 GLY A CA 1
ATOM 656 C C . GLY A 1 88 ? -0.836 -9.477 -18.812 1 98.81 88 GLY A C 1
ATOM 657 O O . GLY A 1 88 ? -0.632 -9.359 -20.031 1 98.81 88 GLY A O 1
ATOM 658 N N . PRO A 1 89 ? -1.971 -10.023 -18.359 1 98.5 89 PRO A N 1
ATOM 659 C CA . PRO A 1 89 ? -3.09 -10.406 -19.219 1 98.5 89 PRO A CA 1
ATOM 660 C C . PRO A 1 89 ? -3.791 -9.203 -19.844 1 98.5 89 PRO A C 1
ATOM 662 O O . PRO A 1 89 ? -3.395 -8.055 -19.594 1 98.5 89 PRO A O 1
ATOM 665 N N . GLN A 1 90 ? -4.75 -9.555 -20.672 1 97.44 90 GLN A N 1
ATOM 666 C CA . GLN A 1 90 ? -5.602 -8.492 -21.203 1 97.44 90 GLN A CA 1
ATOM 667 C C . GLN A 1 90 ? -6.199 -7.648 -20.094 1 97.44 90 GLN A C 1
ATOM 669 O O . GLN A 1 90 ? -6.629 -8.18 -19.062 1 97.44 90 GLN A O 1
ATOM 674 N N . GLY A 1 91 ? -6.172 -6.336 -20.297 1 97.69 91 GLY A N 1
ATOM 675 C CA . GLY A 1 91 ? -6.648 -5.422 -19.266 1 97.69 91 GLY A CA 1
ATOM 676 C C . GLY A 1 91 ? -5.523 -4.715 -18.531 1 97.69 91 GLY A C 1
ATOM 677 O O . GLY A 1 91 ? -5.754 -3.715 -17.859 1 97.69 91 GLY A O 1
ATOM 678 N N . THR A 1 92 ? -4.316 -5.211 -18.719 1 98.75 92 THR A N 1
ATOM 679 C CA . THR A 1 92 ? -3.158 -4.641 -18.047 1 98.75 92 THR A CA 1
ATOM 680 C C . THR A 1 92 ? -2.955 -3.186 -18.453 1 98.75 92 THR A C 1
ATOM 682 O O . THR A 1 92 ? -2.68 -2.33 -17.609 1 98.75 92 THR A O 1
ATOM 685 N N . ARG A 1 93 ? -3.145 -2.848 -19.688 1 98.56 93 ARG A N 1
ATOM 686 C CA . ARG A 1 93 ? -2.961 -1.483 -20.172 1 98.56 93 ARG A CA 1
ATOM 687 C C . ARG A 1 93 ? -3.955 -0.531 -19.516 1 98.56 93 ARG A C 1
ATOM 689 O O . ARG A 1 93 ? -3.582 0.556 -19.078 1 98.56 93 ARG A O 1
ATOM 696 N N . ASP A 1 94 ? -5.191 -0.95 -19.469 1 98.31 94 ASP A N 1
ATOM 697 C CA . ASP A 1 94 ? -6.227 -0.114 -18.875 1 98.31 94 ASP A CA 1
ATOM 698 C C . ASP A 1 94 ? -5.922 0.184 -17.406 1 98.31 94 ASP A C 1
ATOM 700 O O . ASP A 1 94 ? -6.062 1.322 -16.953 1 98.31 94 ASP A O 1
ATOM 704 N N . VAL A 1 95 ? -5.523 -0.805 -16.672 1 98.69 95 VAL A N 1
ATOM 705 C CA . VAL A 1 95 ? -5.207 -0.646 -15.258 1 98.69 95 VAL A CA 1
ATOM 706 C C . VAL A 1 95 ? -4.004 0.284 -15.094 1 98.69 95 VAL A C 1
ATOM 708 O O . VAL A 1 95 ? -4.008 1.172 -14.242 1 98.69 95 VAL A O 1
ATOM 711 N N . CYS A 1 96 ? -2.982 0.087 -15.93 1 98.81 96 CYS A N 1
ATOM 712 C CA . CYS A 1 96 ? -1.803 0.943 -15.867 1 98.81 96 CYS A CA 1
ATOM 713 C C . CYS A 1 96 ? -2.156 2.383 -16.219 1 98.81 96 CYS A C 1
ATOM 715 O O . CYS A 1 96 ? -1.685 3.318 -15.562 1 98.81 96 CYS A O 1
ATOM 717 N N . ASP A 1 97 ? -3 2.576 -17.25 1 98.5 97 ASP A N 1
ATOM 718 C CA . ASP A 1 97 ? -3.412 3.924 -17.641 1 98.5 97 ASP A CA 1
ATOM 719 C C . ASP A 1 97 ? -4.047 4.66 -16.453 1 98.5 97 ASP A C 1
ATOM 721 O O . ASP A 1 97 ? -3.793 5.852 -16.266 1 98.5 97 ASP A O 1
ATOM 725 N N . SER A 1 98 ? -4.82 3.947 -15.734 1 98.56 98 SER A N 1
ATOM 726 C CA . SER A 1 98 ? -5.492 4.551 -14.586 1 98.56 98 SER A CA 1
ATOM 727 C C . SER A 1 98 ? -4.512 4.816 -13.453 1 98.56 98 SER A C 1
ATOM 729 O O . SER A 1 98 ? -4.398 5.949 -12.977 1 98.56 98 SER A O 1
ATOM 731 N N . LEU A 1 99 ? -3.732 3.859 -13.062 1 98.81 99 LEU A N 1
ATOM 732 C CA . LEU A 1 99 ? -2.873 3.949 -11.891 1 98.81 99 LEU A CA 1
ATOM 733 C C . LEU A 1 99 ? -1.737 4.941 -12.117 1 98.81 99 LEU A C 1
ATOM 735 O O . LEU A 1 99 ? -1.331 5.652 -11.195 1 98.81 99 LEU A O 1
ATOM 739 N N . PHE A 1 100 ? -1.238 5.008 -13.336 1 98.75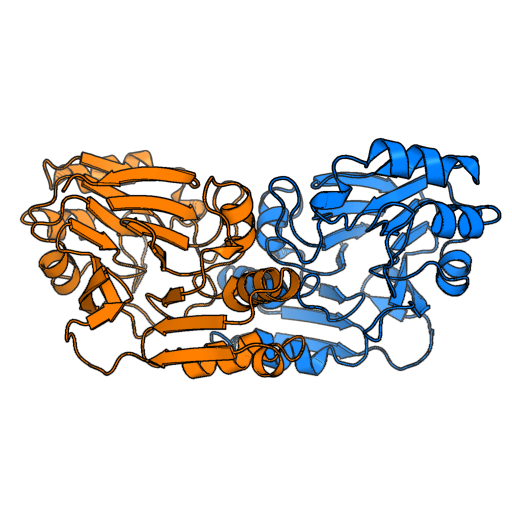 100 PHE A N 1
ATOM 740 C CA . PHE A 1 100 ? -0.069 5.836 -13.602 1 98.75 100 PHE A CA 1
ATOM 741 C C . PHE A 1 100 ? -0.486 7.242 -14.016 1 98.75 100 PHE A C 1
ATOM 743 O O . PHE A 1 100 ? 0.363 8.086 -14.297 1 98.75 100 PHE A O 1
ATOM 750 N N . ALA A 1 101 ? -1.765 7.512 -14.031 1 98.5 101 ALA A N 1
ATOM 751 C CA . ALA A 1 101 ? -2.238 8.875 -14.281 1 98.5 101 ALA A CA 1
ATOM 752 C C . ALA A 1 101 ? -1.944 9.781 -13.094 1 98.5 101 ALA A C 1
ATOM 754 O O . ALA A 1 101 ? -1.764 10.992 -13.266 1 98.5 101 ALA A O 1
ATOM 755 N N . VAL A 1 102 ? -1.931 9.234 -11.914 1 97.94 102 VAL A N 1
ATOM 756 C CA . VAL A 1 102 ? -1.663 9.992 -10.695 1 97.94 102 VAL A CA 1
ATOM 757 C C . VAL A 1 102 ? -0.234 10.531 -10.727 1 97.94 102 VAL A C 1
ATOM 759 O O . VAL A 1 102 ? 0.698 9.812 -11.102 1 97.94 102 VAL A O 1
ATOM 762 N N . ASP A 1 103 ? -0.02 11.797 -10.383 1 97.56 103 ASP A N 1
ATOM 763 C CA . ASP A 1 103 ? 1.258 12.5 -10.383 1 97.56 103 ASP A CA 1
ATOM 764 C C . ASP A 1 103 ? 1.842 12.594 -11.789 1 97.56 103 ASP A C 1
ATOM 766 O O . ASP A 1 103 ? 3.059 12.695 -11.953 1 97.56 103 ASP A O 1
ATOM 770 N N . ASP A 1 104 ? 1.001 12.383 -12.789 1 96.94 104 ASP A N 1
ATOM 771 C CA . ASP A 1 104 ? 1.441 12.406 -14.18 1 96.94 104 ASP A CA 1
ATOM 772 C C . ASP A 1 104 ? 2.604 11.438 -14.398 1 96.94 104 ASP A C 1
ATOM 774 O O . ASP A 1 104 ? 3.539 11.75 -15.141 1 96.94 104 ASP A O 1
ATOM 778 N N . LEU A 1 105 ? 2.553 10.305 -13.742 1 97.38 105 LEU A N 1
ATOM 779 C CA . LEU A 1 105 ? 3.68 9.375 -13.766 1 97.38 105 LEU A CA 1
ATOM 780 C C . LEU A 1 105 ? 3.898 8.828 -15.172 1 97.38 105 LEU A C 1
ATOM 782 O O . LEU A 1 105 ? 5.039 8.625 -15.594 1 97.38 105 LEU A O 1
ATOM 786 N N . ALA A 1 106 ? 2.785 8.562 -15.867 1 94.62 106 ALA A N 1
ATOM 787 C CA . ALA A 1 106 ? 2.887 8.008 -17.219 1 94.62 106 ALA A CA 1
ATOM 788 C C . ALA A 1 106 ? 3.74 8.898 -18.109 1 94.62 106 ALA A C 1
ATOM 790 O O . ALA A 1 106 ? 4.434 8.398 -19 1 94.62 106 ALA A O 1
ATOM 791 N N . ASP A 1 107 ? 3.717 10.203 -17.859 1 96.69 107 ASP A N 1
ATOM 792 C CA . ASP A 1 107 ? 4.445 11.164 -18.672 1 96.69 107 ASP A CA 1
ATOM 793 C C . ASP A 1 107 ? 5.895 11.297 -18.219 1 96.69 107 ASP A C 1
ATOM 795 O O . ASP A 1 107 ? 6.738 11.82 -18.938 1 96.69 107 ASP A O 1
ATOM 799 N N . ARG A 1 108 ? 6.137 10.875 -17.047 1 97.75 108 ARG A N 1
ATOM 800 C CA . ARG A 1 108 ? 7.453 11.086 -16.453 1 97.75 108 ARG A CA 1
ATOM 801 C C . ARG A 1 108 ? 8.312 9.836 -16.562 1 97.75 108 ARG A C 1
ATOM 803 O O . ARG A 1 108 ? 9.539 9.906 -16.453 1 97.75 108 ARG A O 1
ATOM 810 N N . LEU A 1 109 ? 7.645 8.695 -16.766 1 97.38 109 LEU A N 1
ATOM 811 C CA . LEU A 1 109 ? 8.312 7.402 -16.844 1 97.38 109 LEU A CA 1
ATOM 812 C C . LEU A 1 109 ? 8.453 6.934 -18.281 1 97.38 109 LEU A C 1
ATOM 814 O O . LEU A 1 109 ? 7.676 7.348 -19.156 1 97.38 109 LEU A O 1
ATOM 818 N N . SER A 1 110 ? 9.484 6.152 -18.562 1 98.19 110 SER A N 1
ATOM 819 C CA . SER A 1 110 ? 9.461 5.27 -19.719 1 98.19 110 SER A CA 1
ATOM 820 C C . SER A 1 110 ? 8.719 3.975 -19.406 1 98.19 110 SER A C 1
ATOM 822 O O . SER A 1 110 ? 9.336 2.941 -19.156 1 98.19 110 SER A O 1
ATOM 824 N N . LEU A 1 111 ? 7.449 4.078 -19.438 1 98.44 111 LEU A N 1
ATOM 825 C CA . LEU A 1 111 ? 6.578 2.965 -19.078 1 98.44 111 LEU A CA 1
ATOM 826 C C . LEU A 1 111 ? 6.289 2.088 -20.281 1 98.44 111 LEU A C 1
ATOM 828 O O . LEU A 1 111 ? 5.828 2.582 -21.312 1 98.44 111 LEU A O 1
ATOM 832 N N . THR A 1 112 ? 6.613 0.829 -20.234 1 98.56 112 THR A N 1
ATOM 833 C CA . THR A 1 112 ? 6.254 -0.167 -21.234 1 98.56 112 THR A CA 1
ATOM 834 C C . THR A 1 112 ? 5.191 -1.122 -20.688 1 98.56 112 THR A C 1
ATOM 836 O O . THR A 1 112 ? 5.371 -1.72 -19.625 1 98.56 112 THR A O 1
ATOM 839 N N . VAL A 1 113 ? 4.105 -1.204 -21.359 1 98.75 113 VAL A N 1
ATOM 840 C CA . VAL A 1 113 ? 3.053 -2.15 -21.016 1 98.75 113 VAL A CA 1
ATOM 841 C C . VAL A 1 113 ? 2.939 -3.225 -22.094 1 98.75 113 VAL A C 1
ATOM 843 O O . VAL A 1 113 ? 2.684 -2.916 -23.25 1 98.75 113 VAL A O 1
ATOM 846 N N . ARG A 1 114 ? 3.227 -4.438 -21.703 1 98.62 114 ARG A N 1
ATOM 847 C CA . ARG A 1 114 ? 3.1 -5.59 -22.578 1 98.62 114 ARG A CA 1
ATOM 848 C C . ARG A 1 114 ? 1.919 -6.465 -22.172 1 98.62 114 ARG A C 1
ATOM 850 O O . ARG A 1 114 ? 1.98 -7.168 -21.156 1 98.62 114 ARG A O 1
ATOM 857 N N . GLU A 1 115 ? 0.837 -6.477 -22.953 1 98.25 115 GLU A N 1
ATOM 858 C CA . GLU A 1 115 ? -0.286 -7.383 -22.734 1 98.25 115 GLU A CA 1
ATOM 859 C C . GLU A 1 115 ? -0.072 -8.719 -23.438 1 98.25 115 GLU A C 1
ATOM 861 O O . GLU A 1 115 ? 0.187 -8.75 -24.656 1 98.25 115 GLU A O 1
ATOM 866 N N . LEU A 1 116 ? -0.206 -9.742 -22.672 1 98.12 116 LEU A N 1
ATOM 867 C CA . LEU A 1 116 ? -0.07 -11.078 -23.234 1 98.12 116 LEU A CA 1
ATOM 868 C C . LEU A 1 116 ? -1.268 -11.422 -24.109 1 98.12 116 LEU A C 1
ATOM 870 O O . LEU A 1 116 ? -2.414 -11.164 -23.734 1 98.12 116 LEU A O 1
ATOM 874 N N . SER A 1 117 ? -1.019 -11.93 -25.297 1 94.94 117 SER A N 1
ATOM 875 C CA . SER A 1 117 ? -2.086 -12.344 -26.203 1 94.94 117 SER A CA 1
ATOM 876 C C . SER A 1 117 ? -2.893 -13.5 -25.625 1 94.94 117 SER A C 1
ATOM 878 O O . SER A 1 117 ? -2.383 -14.266 -24.81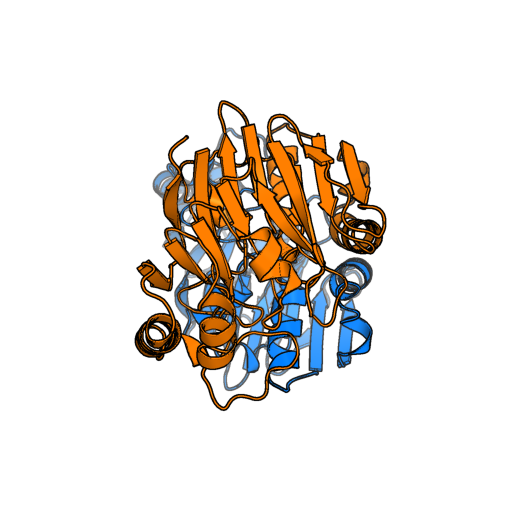2 1 94.94 117 SER A O 1
ATOM 880 N N . PRO A 1 118 ? -4.18 -13.531 -26.047 1 93.81 118 PRO A N 1
ATOM 881 C CA . PRO A 1 118 ? -4.926 -14.711 -25.609 1 93.81 118 PRO A CA 1
ATOM 882 C C . PRO A 1 118 ? -4.227 -16.016 -25.969 1 93.81 118 PRO A C 1
ATOM 884 O O . PRO A 1 118 ? -3.521 -16.094 -26.984 1 93.81 118 PRO A O 1
ATOM 887 N N . GLY A 1 119 ? -4.461 -17.031 -25.156 1 91.81 119 GLY A N 1
ATOM 888 C CA . GLY A 1 119 ? -3.795 -18.312 -25.375 1 91.81 119 GLY A CA 1
ATOM 889 C C . GLY A 1 119 ? -2.742 -18.609 -24.328 1 91.81 119 GLY A C 1
ATOM 890 O O . GLY A 1 119 ? -2.727 -18 -23.25 1 91.81 119 GLY A O 1
ATOM 891 N N . THR A 1 120 ? -1.885 -19.641 -24.578 1 94.06 120 THR A N 1
ATOM 892 C CA . THR A 1 120 ? -0.964 -20.109 -23.547 1 94.06 120 THR A CA 1
ATOM 893 C C . THR A 1 120 ? 0.447 -20.25 -24.109 1 94.06 120 THR A C 1
ATOM 895 O O . THR A 1 120 ? 1.236 -21.062 -23.609 1 94.06 120 THR A O 1
ATOM 898 N N . ASP A 1 121 ? 0.743 -19.469 -25.125 1 96.31 121 ASP A N 1
ATOM 899 C CA . ASP A 1 121 ? 2.084 -19.531 -25.703 1 96.31 121 ASP A CA 1
ATOM 900 C C . ASP A 1 121 ? 3.139 -19.109 -24.688 1 96.31 121 ASP A C 1
ATOM 902 O O . ASP A 1 121 ? 2.941 -18.141 -23.938 1 96.31 121 ASP A O 1
ATOM 906 N N . PRO A 1 122 ? 4.215 -19.922 -24.656 1 97.81 122 PRO A N 1
ATOM 907 C CA . PRO A 1 122 ? 5.312 -19.484 -23.797 1 97.81 122 PRO A CA 1
ATOM 908 C C . PRO A 1 122 ? 5.926 -18.156 -24.234 1 97.81 122 PRO A C 1
ATOM 910 O O . PRO A 1 122 ? 5.707 -17.719 -25.359 1 97.81 122 PRO A O 1
ATOM 913 N N . PHE A 1 123 ? 6.617 -17.5 -23.359 1 98.31 123 PHE A N 1
ATOM 914 C CA . PHE A 1 123 ? 7.309 -16.25 -23.625 1 98.31 123 PHE A CA 1
ATOM 915 C C . PHE A 1 123 ? 8.508 -16.078 -22.703 1 98.31 123 PHE A C 1
ATOM 917 O O . PHE A 1 123 ? 8.773 -16.922 -21.859 1 98.31 123 PHE A O 1
ATOM 924 N N . THR A 1 124 ? 9.242 -15.023 -22.953 1 98.06 124 THR A N 1
ATOM 925 C CA . THR A 1 124 ? 10.43 -14.766 -22.141 1 98.06 124 THR A CA 1
ATOM 926 C C . THR A 1 124 ? 10.398 -13.352 -21.578 1 98.06 124 THR A C 1
ATOM 928 O O . THR A 1 124 ? 9.789 -12.453 -22.156 1 98.06 124 THR A O 1
ATOM 931 N N . ILE A 1 125 ? 10.898 -13.203 -20.453 1 97.81 125 ILE A N 1
ATOM 932 C CA . ILE A 1 125 ? 11.273 -11.93 -19.844 1 97.81 125 ILE A CA 1
ATOM 933 C C . ILE A 1 125 ? 12.711 -12 -19.344 1 97.81 125 ILE A C 1
ATOM 935 O O . ILE A 1 125 ? 13.031 -12.805 -18.469 1 97.81 125 ILE A O 1
ATOM 939 N N . ASP A 1 126 ? 13.555 -11.172 -19.922 1 95.06 126 ASP A N 1
ATOM 940 C CA . ASP A 1 126 ? 14.977 -11.266 -19.609 1 95.06 126 ASP A CA 1
ATOM 941 C C . ASP A 1 126 ? 15.469 -12.711 -19.703 1 95.06 126 ASP A C 1
ATOM 943 O O . ASP A 1 126 ? 15.281 -13.367 -20.719 1 95.06 126 ASP A O 1
ATOM 947 N N . GLU A 1 127 ? 15.945 -13.289 -18.562 1 92.94 127 GLU A N 1
ATOM 948 C CA . GLU A 1 127 ? 16.531 -14.625 -18.578 1 92.94 127 GLU A CA 1
ATOM 949 C C . GLU A 1 127 ? 15.5 -15.688 -18.219 1 92.94 127 GLU A C 1
ATOM 951 O O . GLU A 1 127 ? 15.812 -16.875 -18.203 1 92.94 127 GLU A O 1
ATOM 956 N N . PHE A 1 128 ? 14.289 -15.266 -18 1 97.56 128 PHE A N 1
ATOM 957 C CA . PHE A 1 128 ? 13.266 -16.219 -17.578 1 97.56 128 PHE A CA 1
ATOM 958 C C . PHE A 1 128 ? 12.523 -16.781 -18.781 1 97.56 128 PHE A C 1
ATOM 960 O O . PHE A 1 128 ? 12.008 -16.031 -19.609 1 97.56 128 PHE A O 1
ATOM 967 N N . GLU A 1 129 ? 12.508 -18.109 -18.859 1 97.94 129 GLU A N 1
ATOM 968 C CA . GLU A 1 129 ? 11.562 -18.797 -19.734 1 97.94 129 GLU A CA 1
ATOM 969 C C . GLU A 1 129 ? 10.25 -19.094 -19.016 1 97.94 129 GLU A C 1
ATOM 971 O O . GLU A 1 129 ? 10.234 -19.766 -17.984 1 97.94 129 GLU A O 1
ATOM 976 N N . ILE A 1 130 ? 9.156 -18.609 -19.578 1 98.75 130 ILE A N 1
ATOM 977 C CA . ILE A 1 130 ? 7.91 -18.641 -18.828 1 98.75 130 ILE A CA 1
ATOM 978 C C . ILE A 1 130 ? 6.824 -19.328 -19.641 1 98.75 130 ILE A C 1
ATOM 980 O O . ILE A 1 130 ? 6.594 -18.984 -20.812 1 98.75 130 ILE A O 1
ATOM 984 N N . GLU A 1 131 ? 6.266 -20.359 -19.062 1 98.81 131 GLU A N 1
ATOM 985 C CA . GLU A 1 131 ? 5.02 -20.953 -19.547 1 98.81 131 GLU A CA 1
ATOM 986 C C . GLU A 1 131 ? 3.824 -20.453 -18.734 1 98.81 131 GLU A C 1
ATOM 988 O O . GLU A 1 131 ? 3.986 -19.938 -17.641 1 98.81 131 GLU A O 1
ATOM 993 N N . ARG A 1 132 ? 2.631 -20.578 -19.359 1 98.75 132 ARG A N 1
ATOM 994 C CA . ARG A 1 132 ? 1.472 -20.078 -18.625 1 98.75 132 ARG A CA 1
ATOM 995 C C . ARG A 1 132 ? 0.255 -20.969 -18.844 1 98.75 132 ARG A C 1
ATOM 997 O O . ARG A 1 132 ? 0.208 -21.734 -19.797 1 98.75 132 ARG A O 1
ATOM 1004 N N . ALA A 1 133 ? -0.701 -20.922 -17.984 1 98.44 133 ALA A N 1
ATOM 1005 C CA . ALA A 1 133 ? -2.008 -21.562 -18.047 1 98.44 133 ALA A CA 1
ATOM 1006 C C . ALA A 1 133 ? -3.105 -20.641 -17.531 1 98.44 133 ALA A C 1
ATOM 1008 O O . ALA A 1 133 ? -2.877 -19.859 -16.609 1 98.44 133 ALA A O 1
ATOM 1009 N N . PRO A 1 134 ? -4.281 -20.75 -18.125 1 98.06 134 PRO A N 1
ATOM 1010 C CA . PRO A 1 134 ? -5.375 -19.906 -17.641 1 98.06 134 PRO A CA 1
ATOM 1011 C C . PRO A 1 134 ? -5.836 -20.297 -16.234 1 98.06 134 PRO A C 1
ATOM 1013 O O . PRO A 1 134 ? -5.867 -21.484 -15.898 1 98.06 134 PRO A O 1
ATOM 1016 N N . THR A 1 135 ? -6.16 -19.281 -15.453 1 97.94 135 THR A N 1
ATOM 1017 C CA . THR A 1 135 ? -6.75 -19.484 -14.133 1 97.94 135 THR A CA 1
ATOM 1018 C C . THR A 1 135 ? -8.273 -19.406 -14.203 1 97.94 135 THR A C 1
ATOM 1020 O O . THR A 1 135 ? -8.8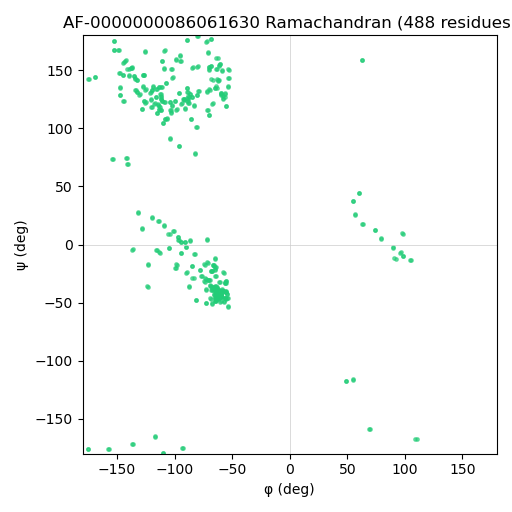36 -19.062 -15.242 1 97.94 135 THR A O 1
ATOM 1023 N N . ASP A 1 136 ? -8.953 -19.906 -13.195 1 97.81 136 ASP A N 1
ATOM 1024 C CA . ASP A 1 136 ? -10.391 -19.781 -13.016 1 97.81 136 ASP A CA 1
ATOM 1025 C C . ASP A 1 136 ? -10.727 -18.75 -11.938 1 97.81 136 ASP A C 1
ATOM 1027 O O . ASP A 1 136 ? -10.789 -19.078 -10.75 1 97.81 136 ASP A O 1
ATOM 1031 N N . HIS A 1 137 ? -10.906 -17.578 -12.328 1 97.5 137 HIS A N 1
ATOM 1032 C CA . HIS A 1 137 ? -11.117 -16.406 -11.477 1 97.5 137 HIS A CA 1
ATOM 1033 C C . HIS A 1 137 ? -12 -15.375 -12.172 1 97.5 137 HIS A C 1
ATOM 1035 O O . HIS A 1 137 ? -12.391 -15.562 -13.32 1 97.5 137 HIS A O 1
ATOM 1041 N N . SER A 1 138 ? -12.492 -14.398 -11.461 1 96.44 138 SER A N 1
ATOM 1042 C CA . SER A 1 138 ? -13.438 -13.422 -11.992 1 96.44 138 SER A CA 1
ATOM 1043 C C . SER A 1 138 ? -12.805 -12.578 -13.094 1 96.44 138 SER A C 1
ATOM 1045 O O . SER A 1 138 ? -13.5 -12.094 -13.984 1 96.44 138 SER A O 1
ATOM 1047 N N . LYS A 1 139 ? -11.5 -12.398 -13.078 1 96.75 139 LYS A N 1
ATOM 1048 C CA . LYS A 1 139 ? -10.758 -11.719 -14.141 1 96.75 139 LYS A CA 1
ATOM 1049 C C . LYS A 1 139 ? -9.906 -12.703 -14.938 1 96.75 139 LYS A C 1
ATOM 1051 O O . LYS A 1 139 ? -9.453 -13.719 -14.398 1 96.75 139 LYS A O 1
ATOM 1056 N N . VAL A 1 140 ? -9.703 -12.312 -16.219 1 97.12 140 VAL A N 1
ATOM 1057 C CA . VAL A 1 140 ? -8.742 -13.086 -17 1 97.12 140 VAL A CA 1
ATOM 1058 C C . VAL A 1 140 ? -7.379 -13.078 -16.312 1 97.12 140 VAL A C 1
ATOM 1060 O O . VAL A 1 140 ? -6.91 -12.023 -15.875 1 97.12 140 VAL A O 1
ATOM 1063 N N . GLY A 1 141 ? -6.82 -14.211 -16.094 1 97.81 141 GLY A N 1
ATOM 1064 C CA . GLY A 1 141 ? -5.535 -14.328 -15.422 1 97.81 141 GLY A CA 1
ATOM 1065 C C . GLY A 1 141 ? -4.762 -15.57 -15.828 1 97.81 141 GLY A C 1
ATOM 1066 O O . GLY A 1 141 ? -5.297 -16.438 -16.516 1 97.81 141 GLY A O 1
ATOM 1067 N N . TYR A 1 142 ? -3.529 -15.578 -15.461 1 98.75 142 TYR A N 1
ATOM 1068 C CA . TYR A 1 142 ? -2.652 -16.703 -15.789 1 98.75 142 TYR A CA 1
ATOM 1069 C C . TYR A 1 142 ? -1.822 -17.109 -14.578 1 98.75 142 TYR A C 1
ATOM 1071 O O . TYR A 1 142 ? -1.408 -16.266 -13.781 1 98.75 142 TYR A O 1
ATOM 1079 N N . ALA A 1 143 ? -1.595 -18.438 -14.492 1 98.81 143 ALA A N 1
ATOM 1080 C CA . ALA A 1 143 ? -0.477 -19 -13.727 1 98.81 143 ALA A CA 1
ATOM 1081 C C . ALA A 1 143 ? 0.797 -19.031 -14.57 1 98.81 143 ALA A C 1
ATOM 1083 O O . ALA A 1 143 ? 0.737 -19.141 -15.797 1 98.81 143 ALA A O 1
ATOM 1084 N N . TYR A 1 144 ? 1.922 -18.953 -13.922 1 98.94 144 TYR A N 1
ATOM 1085 C CA . TYR A 1 144 ? 3.195 -18.938 -14.633 1 98.94 144 TYR A CA 1
ATOM 1086 C C . TYR A 1 144 ? 4.141 -20 -14.094 1 98.94 144 TYR A C 1
ATOM 1088 O O . TYR A 1 144 ? 4.219 -20.219 -12.883 1 98.94 144 TYR A O 1
ATOM 1096 N N . ARG A 1 145 ? 4.809 -20.719 -15 1 98.81 145 ARG A N 1
ATOM 1097 C CA . ARG A 1 145 ? 5.914 -21.594 -14.641 1 98.81 145 ARG A CA 1
ATOM 1098 C C . ARG A 1 145 ? 7.238 -21.047 -15.156 1 98.81 145 ARG A C 1
ATOM 1100 O O . ARG A 1 145 ? 7.383 -20.781 -16.359 1 98.81 145 ARG A O 1
ATOM 1107 N N . PHE A 1 146 ? 8.156 -20.859 -14.227 1 98.44 146 PHE A N 1
ATOM 1108 C CA . PHE A 1 146 ? 9.461 -20.281 -14.539 1 98.44 146 PHE A CA 1
ATOM 1109 C C . PHE A 1 146 ? 10.508 -21.375 -14.703 1 98.44 146 PHE A C 1
ATOM 1111 O O . PHE A 1 146 ? 10.781 -22.141 -13.766 1 98.44 146 PHE A O 1
ATOM 1118 N N . ASP A 1 147 ? 11.086 -21.516 -15.906 1 97.31 147 ASP A N 1
ATOM 1119 C CA . ASP A 1 147 ? 12.227 -22.375 -16.219 1 97.31 147 ASP A CA 1
ATOM 1120 C C . ASP A 1 147 ? 11.945 -23.828 -15.836 1 97.31 147 ASP A C 1
ATOM 1122 O O . ASP A 1 147 ? 12.844 -24.531 -15.367 1 97.31 147 ASP A O 1
ATOM 1126 N N . GLY A 1 148 ? 10.672 -24.141 -15.828 1 97.06 148 GLY A N 1
ATOM 1127 C CA . GLY A 1 148 ? 10.281 -25.516 -15.539 1 97.06 148 GLY A CA 1
ATOM 1128 C C . GLY A 1 148 ? 10.43 -25.891 -14.07 1 97.06 148 GLY A C 1
ATOM 1129 O O . GLY A 1 148 ? 10.344 -27.062 -13.711 1 97.06 148 GLY A O 1
ATOM 1130 N N . ARG A 1 149 ? 10.633 -24.906 -13.172 1 97.25 149 ARG A N 1
ATOM 1131 C CA . ARG A 1 149 ? 11.023 -25.234 -11.805 1 97.25 149 ARG A CA 1
ATOM 1132 C C . ARG A 1 149 ? 10.047 -24.625 -10.805 1 97.25 149 ARG A C 1
ATOM 1134 O O . ARG A 1 149 ? 9.812 -25.203 -9.734 1 97.25 149 ARG A O 1
ATOM 1141 N N . LEU A 1 150 ? 9.539 -23.5 -11.031 1 98.56 150 LEU A N 1
ATOM 1142 C CA . LEU A 1 150 ? 8.68 -22.766 -10.117 1 98.56 150 LEU A CA 1
ATOM 1143 C C . LEU A 1 150 ? 7.359 -22.391 -10.781 1 98.56 150 LEU A C 1
ATOM 1145 O O . LEU A 1 150 ? 7.344 -21.766 -11.844 1 98.56 150 LEU A O 1
ATOM 1149 N N . THR A 1 151 ? 6.273 -22.797 -10.242 1 98.75 151 THR A N 1
ATOM 1150 C CA . THR A 1 151 ? 4.957 -22.375 -10.719 1 98.75 151 THR A CA 1
ATOM 1151 C C . THR A 1 151 ? 4.27 -21.484 -9.695 1 98.75 151 THR A C 1
ATOM 1153 O O . THR A 1 151 ? 4.211 -21.812 -8.508 1 98.75 151 THR A O 1
ATOM 1156 N N . ILE A 1 152 ? 3.811 -20.328 -10.102 1 98.94 152 ILE A N 1
ATOM 1157 C CA . ILE A 1 152 ? 3.004 -19.406 -9.312 1 98.94 152 ILE A CA 1
ATOM 1158 C C . ILE A 1 152 ? 1.601 -19.297 -9.906 1 98.94 152 ILE A C 1
ATOM 1160 O O . ILE A 1 152 ? 1.427 -18.828 -11.031 1 98.94 152 ILE A O 1
ATOM 1164 N N . ALA A 1 153 ? 0.617 -19.641 -9.195 1 98.69 153 ALA A N 1
ATOM 1165 C CA . ALA A 1 153 ? -0.73 -19.844 -9.727 1 98.69 153 ALA A CA 1
ATOM 1166 C C . ALA A 1 153 ? -1.49 -18.531 -9.805 1 98.69 153 ALA A C 1
ATOM 1168 O O . ALA A 1 153 ? -2.367 -18.359 -10.656 1 98.69 153 ALA A O 1
ATOM 1169 N N . GLY A 1 154 ? -1.183 -17.531 -8.914 1 98.19 154 GLY A N 1
ATOM 1170 C CA . GLY A 1 154 ? -2.111 -16.422 -8.75 1 98.19 154 GLY A CA 1
ATOM 1171 C C . GLY A 1 154 ? -3.406 -16.828 -8.07 1 98.19 154 GLY A C 1
ATOM 1172 O O . GLY A 1 154 ? -3.436 -17.797 -7.297 1 98.19 154 GLY A O 1
ATOM 1173 N N . ASP A 1 155 ? -4.438 -16.016 -8.281 1 98.56 155 ASP A N 1
ATOM 1174 C CA . ASP A 1 155 ? -5.75 -16.328 -7.723 1 98.56 155 ASP A CA 1
ATOM 1175 C C . ASP A 1 155 ? -6.535 -17.25 -8.664 1 98.56 155 ASP A C 1
ATOM 1177 O O . ASP A 1 155 ? -6.68 -16.953 -9.852 1 98.56 155 ASP A O 1
ATOM 1181 N N . THR A 1 156 ? -7.074 -18.375 -8.062 1 98.25 156 THR A N 1
ATOM 1182 C CA . THR A 1 156 ? -7.824 -19.281 -8.914 1 98.25 156 THR A CA 1
ATOM 1183 C C . THR A 1 156 ? -8.57 -20.312 -8.078 1 98.25 156 THR A C 1
ATOM 1185 O O . THR A 1 156 ? -8.062 -20.781 -7.055 1 98.25 156 THR A O 1
ATOM 1188 N N . ALA A 1 157 ? -9.719 -20.625 -8.555 1 96.75 157 ALA A N 1
ATOM 1189 C CA . ALA A 1 157 ? -10.242 -21.938 -8.148 1 96.75 157 ALA A CA 1
ATOM 1190 C C . ALA A 1 157 ? -9.312 -23.062 -8.586 1 96.75 157 ALA A C 1
ATOM 1192 O O . ALA A 1 157 ? -8.492 -22.875 -9.492 1 96.75 157 ALA A O 1
ATOM 1193 N N . PRO A 1 158 ? -9.383 -24.219 -7.863 1 92.75 158 PRO A N 1
ATOM 1194 C CA . PRO A 1 158 ? -8.539 -25.312 -8.344 1 92.75 158 PRO A CA 1
ATOM 1195 C C . PRO A 1 158 ? -8.867 -25.719 -9.773 1 92.75 158 PRO A C 1
ATOM 1197 O O . PRO A 1 158 ? -10.039 -25.875 -10.125 1 92.75 158 PRO A O 1
ATOM 1200 N N . THR A 1 159 ? -7.844 -25.797 -10.602 1 95.81 159 THR A N 1
ATOM 1201 C CA . THR A 1 159 ? -8.086 -26.156 -11.992 1 95.81 159 THR A CA 1
ATOM 1202 C C . THR A 1 159 ? -7.031 -27.156 -12.477 1 95.81 159 THR A C 1
ATOM 1204 O O . THR A 1 159 ? -5.887 -27.125 -12.023 1 95.81 159 THR A O 1
ATOM 1207 N N . GLU A 1 160 ? -7.457 -27.953 -13.43 1 96.81 160 GLU A N 1
ATOM 1208 C CA . GLU A 1 160 ? -6.562 -28.922 -14.047 1 96.81 160 GLU A CA 1
ATOM 1209 C C . GLU A 1 160 ? -5.445 -28.234 -14.828 1 96.81 160 GLU A C 1
ATOM 1211 O O . GLU A 1 160 ? -4.312 -28.719 -14.859 1 96.81 160 GLU A O 1
ATOM 1216 N N . SER A 1 161 ? -5.77 -27.172 -15.438 1 96.81 161 SER A N 1
ATOM 1217 C CA . SER A 1 161 ? -4.793 -26.453 -16.25 1 96.81 161 SER A CA 1
ATOM 1218 C C . SER A 1 161 ? -3.604 -26 -15.414 1 96.81 161 SER A C 1
ATOM 1220 O O . SER A 1 161 ? -2.451 -26.156 -15.82 1 96.81 161 SER A O 1
ATOM 1222 N N . VAL A 1 162 ? -3.855 -25.438 -14.234 1 97.62 162 VAL A N 1
ATOM 1223 C CA . VAL A 1 162 ? -2.793 -24.969 -13.359 1 97.62 162 VAL A CA 1
ATOM 1224 C C . VAL A 1 162 ? -1.989 -26.141 -12.82 1 97.62 162 VAL A C 1
ATOM 1226 O O . VAL A 1 162 ? -0.76 -26.078 -12.742 1 97.62 162 VAL A O 1
ATOM 1229 N N . CYS A 1 163 ? -2.686 -27.234 -12.508 1 96.38 163 CYS A N 1
ATOM 1230 C CA . CYS A 1 163 ? -2.014 -28.422 -12 1 96.38 163 CYS A CA 1
ATOM 1231 C C . CYS A 1 163 ? -1.112 -29.031 -13.062 1 96.38 163 CYS A C 1
ATOM 1233 O O . CYS A 1 163 ? -0 -29.469 -12.766 1 96.38 163 CYS A O 1
ATOM 1235 N N . THR A 1 164 ? -1.647 -29.094 -14.289 1 97.62 164 THR A N 1
ATOM 1236 C CA . THR A 1 164 ? -0.847 -29.594 -15.398 1 97.62 164 THR A CA 1
ATOM 1237 C C . THR A 1 164 ? 0.401 -28.734 -15.594 1 97.62 164 THR A C 1
ATOM 1239 O O . THR A 1 164 ? 1.494 -29.266 -15.812 1 97.62 164 THR A O 1
ATOM 1242 N N . LEU A 1 165 ? 0.274 -27.453 -15.531 1 98.38 165 LEU A N 1
ATOM 1243 C CA . LEU A 1 165 ? 1.403 -26.531 -15.641 1 98.38 165 LEU A CA 1
ATOM 1244 C C . LEU A 1 165 ? 2.432 -26.797 -14.547 1 98.38 165 LEU A C 1
ATOM 1246 O O . LEU A 1 165 ? 3.639 -26.703 -14.789 1 98.38 165 LEU A O 1
ATOM 1250 N N . ALA A 1 166 ? 1.976 -27.109 -13.344 1 98.06 166 ALA A N 1
ATOM 1251 C CA . ALA A 1 166 ? 2.822 -27.25 -12.164 1 98.06 166 ALA A CA 1
ATOM 1252 C C . ALA A 1 166 ? 3.547 -28.594 -12.164 1 98.06 166 ALA A C 1
ATOM 1254 O O . ALA A 1 166 ? 4.516 -28.781 -11.43 1 98.06 166 ALA A O 1
ATOM 1255 N N . ASP A 1 167 ? 2.971 -29.562 -12.922 1 97.75 167 ASP A N 1
ATOM 1256 C CA . ASP A 1 167 ? 3.516 -30.922 -12.938 1 97.75 167 ASP A CA 1
ATOM 1257 C C . ASP A 1 167 ? 4.992 -30.906 -13.32 1 97.75 167 ASP A C 1
ATOM 1259 O O . ASP A 1 167 ? 5.352 -30.438 -14.398 1 97.75 167 ASP A O 1
ATOM 1263 N N . GLY A 1 168 ? 5.828 -31.375 -12.445 1 96.44 168 GLY A N 1
ATOM 1264 C CA . GLY A 1 168 ? 7.262 -31.422 -12.688 1 96.44 168 GLY A CA 1
ATOM 1265 C C . GLY A 1 168 ? 8.008 -30.266 -12.055 1 96.44 168 GLY A C 1
ATOM 1266 O O . GLY A 1 168 ? 9.242 -30.25 -12.039 1 96.44 168 GLY A O 1
ATOM 1267 N N . SER A 1 169 ? 7.324 -29.25 -11.539 1 97.12 169 SER A N 1
ATOM 1268 C CA . SER A 1 169 ? 7.969 -28.125 -10.867 1 97.12 169 SER A CA 1
ATOM 1269 C C . SER A 1 169 ? 8.555 -28.547 -9.523 1 97.12 169 SER A C 1
ATOM 1271 O O . SER A 1 169 ? 8.07 -29.484 -8.898 1 97.12 169 SER A O 1
ATOM 1273 N N . ASN A 1 170 ? 9.609 -27.875 -9.109 1 97.38 170 ASN A N 1
ATOM 1274 C CA . ASN A 1 170 ? 10.141 -28.078 -7.762 1 97.38 170 ASN A CA 1
ATOM 1275 C C . ASN A 1 170 ? 9.242 -27.453 -6.703 1 97.38 170 ASN A C 1
ATOM 1277 O O . ASN A 1 170 ? 9.047 -28.016 -5.629 1 97.38 170 ASN A O 1
ATOM 1281 N N . VAL A 1 171 ? 8.695 -26.281 -7.016 1 98 171 VAL A N 1
ATOM 1282 C CA . VAL A 1 171 ? 7.859 -25.547 -6.078 1 98 171 VAL A CA 1
ATOM 1283 C C . VAL A 1 171 ? 6.598 -25.047 -6.789 1 98 171 VAL A C 1
ATOM 1285 O O . VAL A 1 171 ? 6.66 -24.562 -7.918 1 98 171 VAL A O 1
ATOM 1288 N N . LEU A 1 172 ? 5.48 -25.234 -6.188 1 98.25 172 LEU A N 1
ATOM 1289 C CA . LEU A 1 172 ? 4.211 -24.641 -6.582 1 98.25 172 LEU A CA 1
ATOM 1290 C C . LEU A 1 172 ? 3.719 -23.656 -5.52 1 98.25 172 LEU A C 1
ATOM 1292 O O . LEU A 1 172 ? 3.52 -24.047 -4.363 1 98.25 172 LEU A O 1
ATOM 1296 N N . VAL A 1 173 ? 3.615 -22.375 -5.871 1 98.81 173 VAL A N 1
ATOM 1297 C CA . VAL A 1 173 ? 2.922 -21.391 -5.043 1 98.81 173 VAL A CA 1
ATOM 1298 C C . VAL A 1 173 ? 1.455 -21.312 -5.461 1 98.81 173 VAL A C 1
ATOM 1300 O O . VAL A 1 173 ? 1.147 -20.969 -6.602 1 98.81 173 VAL A O 1
ATOM 1303 N N . HIS A 1 174 ? 0.535 -21.641 -4.609 1 98.62 174 HIS A N 1
ATOM 1304 C CA . HIS A 1 174 ? -0.893 -21.656 -4.91 1 98.62 174 HIS A CA 1
ATOM 1305 C C . HIS A 1 174 ? -1.694 -20.984 -3.797 1 98.62 174 HIS A C 1
ATOM 1307 O O . HIS A 1 174 ? -1.358 -21.125 -2.617 1 98.62 174 HIS A O 1
ATOM 1313 N N . GLU A 1 175 ? -2.725 -20.281 -4.152 1 98.56 175 GLU A N 1
ATOM 1314 C CA . GLU A 1 175 ? -3.576 -19.719 -3.105 1 98.56 175 GLU A CA 1
ATOM 1315 C C . GLU A 1 175 ? -4.367 -20.812 -2.395 1 98.56 175 GLU A C 1
ATOM 1317 O O . GLU A 1 175 ? -4.574 -21.906 -2.945 1 98.56 175 GLU A O 1
ATOM 1322 N N . CYS A 1 176 ? -4.695 -20.625 -1.253 1 97.88 176 CYS A N 1
ATOM 1323 C CA . CYS A 1 176 ? -5.711 -21.328 -0.473 1 97.88 176 CYS A CA 1
ATOM 1324 C C . CYS A 1 176 ? -6.469 -20.359 0.432 1 97.88 176 CYS A C 1
ATOM 1326 O O . CYS A 1 176 ? -6.281 -20.359 1.65 1 97.88 176 CYS A O 1
ATOM 1328 N N . ALA A 1 177 ? -7.305 -19.625 -0.187 1 97.12 177 ALA A N 1
ATOM 1329 C CA . ALA A 1 177 ? -7.832 -18.359 0.33 1 97.12 177 ALA A CA 1
ATOM 1330 C C . ALA A 1 177 ? -8.844 -18.609 1.449 1 97.12 177 ALA A C 1
ATOM 1332 O O . ALA A 1 177 ? -9 -17.781 2.344 1 97.12 177 ALA A O 1
ATOM 1333 N N . TYR A 1 178 ? -9.539 -19.797 1.383 1 96.94 178 TYR A N 1
ATOM 1334 C CA . TYR A 1 178 ? -10.641 -20.047 2.305 1 96.94 178 TYR A CA 1
ATOM 1335 C C . TYR A 1 178 ? -10.602 -21.469 2.828 1 96.94 178 TYR A C 1
ATOM 1337 O O . TYR A 1 178 ? -10.117 -22.375 2.143 1 96.94 178 TYR A O 1
ATOM 1345 N N . PRO A 1 179 ? -11.133 -21.656 4.031 1 96.5 179 PRO A N 1
ATOM 1346 C CA . PRO A 1 179 ? -11.305 -23.031 4.512 1 96.5 179 PRO A CA 1
ATOM 1347 C C . PRO A 1 179 ? -12.406 -23.781 3.773 1 96.5 179 PRO A C 1
ATOM 1349 O O . PRO A 1 179 ? -13.195 -23.172 3.041 1 96.5 179 PRO A O 1
ATOM 1352 N N . ASP A 1 180 ? -12.383 -25.031 3.953 1 96.31 180 ASP A N 1
ATOM 1353 C CA . ASP A 1 180 ? -13.461 -25.828 3.389 1 96.31 180 ASP A CA 1
ATOM 1354 C C . ASP A 1 180 ? -14.82 -25.391 3.936 1 96.31 180 ASP A C 1
ATOM 1356 O O . ASP A 1 180 ? -14.906 -24.875 5.055 1 96.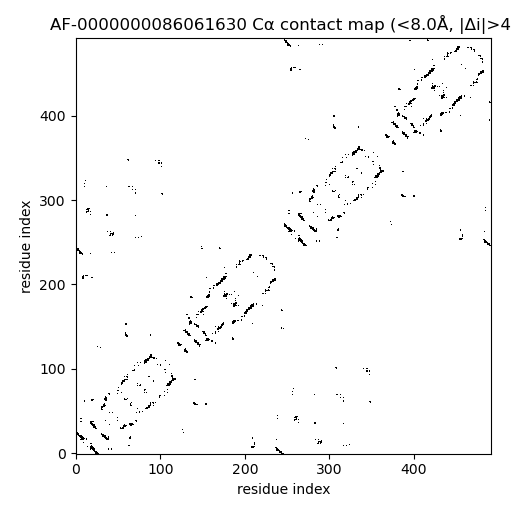31 180 ASP A O 1
ATOM 1360 N N . GLY A 1 181 ? -15.812 -25.547 3.119 1 93.38 181 GLY A N 1
ATOM 1361 C CA . GLY A 1 181 ? -17.156 -25.172 3.527 1 93.38 181 GLY A CA 1
ATOM 1362 C C . GLY A 1 181 ? -17.516 -23.75 3.148 1 93.38 181 GLY A C 1
ATOM 1363 O O . GLY A 1 181 ? -18.672 -23.328 3.26 1 93.38 181 GLY A O 1
ATOM 1364 N N . THR A 1 182 ? -16.578 -22.953 2.746 1 91.19 182 THR A N 1
ATOM 1365 C CA . THR A 1 182 ? -16.812 -21.594 2.293 1 91.19 182 THR A CA 1
ATOM 1366 C C . THR A 1 182 ? -17.109 -21.562 0.797 1 91.19 182 THR A C 1
ATOM 1368 O O . THR A 1 182 ? -16.406 -22.188 0.003 1 91.19 182 THR A O 1
ATOM 1371 N N . GLU A 1 183 ? -18.234 -20.969 0.458 1 86.5 183 GLU A N 1
ATOM 1372 C CA . GLU A 1 183 ? -18.484 -20.719 -0.956 1 86.5 183 GLU A CA 1
ATOM 1373 C C . GLU A 1 183 ? -17.547 -19.625 -1.492 1 86.5 183 GLU A C 1
ATOM 1375 O O . GLU A 1 183 ? -17.656 -18.469 -1.096 1 86.5 183 GLU A O 1
ATOM 1380 N N . SER A 1 184 ? -16.672 -19.984 -2.305 1 87.12 184 SER A N 1
ATOM 1381 C CA . SER A 1 184 ? -15.648 -19.062 -2.758 1 87.12 184 SER A CA 1
ATOM 1382 C C . SER A 1 184 ? -15.352 -19.25 -4.242 1 87.12 184 SER A C 1
ATOM 1384 O O . SER A 1 184 ? -14.242 -19.625 -4.613 1 87.12 184 SER A O 1
ATOM 1386 N N . PRO A 1 185 ? -16.375 -18.844 -5 1 91 185 PRO A N 1
ATOM 1387 C CA . PRO A 1 185 ? -16.109 -18.984 -6.434 1 91 185 PRO A CA 1
ATOM 1388 C C . PRO A 1 185 ? -14.859 -18.25 -6.879 1 91 185 PRO A C 1
ATOM 1390 O O . PRO A 1 185 ? -14.648 -17.094 -6.488 1 91 185 PRO A O 1
ATOM 1393 N N . GLY A 1 186 ? -13.984 -18.922 -7.602 1 96.5 186 GLY A N 1
ATOM 1394 C CA . GLY A 1 186 ? -12.781 -18.312 -8.156 1 96.5 186 GLY A CA 1
ATOM 1395 C C . GLY A 1 186 ? -11.586 -18.391 -7.23 1 96.5 186 GLY A C 1
ATOM 1396 O O . GLY A 1 186 ? -10.508 -17.875 -7.547 1 96.5 186 GLY A O 1
ATOM 1397 N N . HIS A 1 187 ? -11.828 -18.953 -6.035 1 97.81 187 HIS A N 1
ATOM 1398 C CA . HIS A 1 187 ? -10.734 -19.172 -5.094 1 97.81 187 HIS A CA 1
ATOM 1399 C C . HIS A 1 187 ? -10.664 -20.625 -4.641 1 97.81 187 HIS A C 1
ATOM 1401 O O . HIS A 1 187 ? -11.617 -21.375 -4.844 1 97.81 187 HIS A O 1
ATOM 1407 N N . SER A 1 188 ? -9.609 -20.984 -4.043 1 97.06 188 SER A N 1
ATOM 1408 C CA . SER A 1 188 ? -9.359 -22.391 -3.721 1 97.06 188 SER A CA 1
ATOM 1409 C C . SER A 1 188 ? -9.641 -22.672 -2.25 1 97.06 188 SER A C 1
ATOM 1411 O O . SER A 1 188 ? -9.352 -21.844 -1.383 1 97.06 188 SER A O 1
ATOM 1413 N N . THR A 1 189 ? -10.18 -23.875 -2.031 1 97.06 189 THR A N 1
ATOM 1414 C CA . THR A 1 189 ? -10.273 -24.484 -0.709 1 97.06 189 THR A CA 1
ATOM 1415 C C . THR A 1 189 ? -9.336 -25.688 -0.601 1 97.06 189 THR A C 1
ATOM 1417 O O . THR A 1 189 ? -8.914 -26.25 -1.615 1 97.06 189 THR A O 1
ATOM 1420 N N . PRO A 1 190 ? -8.984 -26.031 0.629 1 97.69 190 PRO A N 1
ATOM 1421 C CA . PRO A 1 190 ? -7.926 -27.031 0.78 1 97.69 190 PRO A CA 1
ATOM 1422 C C . PRO A 1 190 ? -8.32 -28.391 0.219 1 97.69 190 PRO A C 1
ATOM 1424 O O . PRO A 1 190 ? -7.504 -29.062 -0.418 1 97.69 190 PRO A O 1
ATOM 1427 N N . THR A 1 191 ? -9.531 -28.844 0.414 1 97.69 191 THR A N 1
ATOM 1428 C CA . THR A 1 191 ? -9.945 -30.141 -0.099 1 97.69 191 THR A CA 1
ATOM 1429 C C . THR A 1 191 ? -9.938 -30.141 -1.625 1 97.69 191 THR A C 1
ATOM 1431 O O . THR A 1 191 ? -9.406 -31.062 -2.242 1 97.69 191 THR A O 1
ATOM 1434 N N . ALA A 1 192 ? -10.531 -29.156 -2.191 1 96.38 192 ALA A N 1
ATOM 1435 C CA . ALA A 1 192 ? -10.586 -29.062 -3.648 1 96.38 192 ALA A CA 1
ATOM 1436 C C . ALA A 1 192 ? -9.188 -29.031 -4.25 1 96.38 192 ALA A C 1
ATOM 1438 O O . ALA A 1 192 ? -8.906 -29.719 -5.234 1 96.38 192 ALA A O 1
ATOM 1439 N N . LEU A 1 193 ? -8.32 -28.234 -3.672 1 97.12 193 LEU A N 1
ATOM 1440 C CA . LEU A 1 193 ? -6.941 -28.141 -4.145 1 97.12 193 LEU A CA 1
ATOM 1441 C C . LEU A 1 193 ? -6.219 -29.469 -3.961 1 97.12 193 LEU A C 1
ATOM 1443 O O . LEU A 1 193 ? -5.551 -29.953 -4.883 1 97.12 193 LEU A O 1
ATOM 1447 N N . GLY A 1 194 ? -6.336 -30.062 -2.77 1 97.56 194 GLY A N 1
ATOM 1448 C CA . GLY A 1 194 ? -5.703 -31.344 -2.48 1 97.56 194 GLY A CA 1
ATOM 1449 C C . GLY A 1 194 ? -6.074 -32.438 -3.469 1 97.56 194 GLY A C 1
ATOM 1450 O O . GLY A 1 194 ? -5.211 -33.188 -3.936 1 97.56 194 GLY A O 1
ATOM 1451 N N . GLN A 1 195 ? -7.324 -32.5 -3.822 1 97 195 GLN A N 1
ATOM 1452 C CA . GLN A 1 195 ? -7.809 -33.531 -4.75 1 97 195 GLN A CA 1
ATOM 1453 C C . GLN A 1 195 ? -7.148 -33.375 -6.117 1 97 195 GLN A C 1
ATOM 1455 O O . GLN A 1 195 ? -6.777 -34.375 -6.738 1 97 195 GLN A O 1
ATOM 1460 N N . LEU A 1 196 ? -6.961 -32.188 -6.523 1 95.75 196 LEU A N 1
ATOM 1461 C CA . LEU A 1 196 ? -6.371 -31.969 -7.836 1 95.75 196 LEU A CA 1
ATOM 1462 C C . LEU A 1 196 ? -4.867 -32.219 -7.805 1 95.75 196 LEU A C 1
ATOM 1464 O O . LEU A 1 196 ? -4.273 -32.594 -8.82 1 95.75 196 LEU A O 1
ATOM 1468 N N . LEU A 1 197 ? -4.273 -32.031 -6.637 1 96.06 197 LEU A N 1
ATOM 1469 C CA . LEU A 1 197 ? -2.826 -32.156 -6.508 1 96.06 197 LEU A CA 1
ATOM 1470 C C . LEU A 1 197 ? -2.424 -33.625 -6.34 1 96.06 197 LEU A C 1
ATOM 1472 O O . LEU A 1 197 ? -1.235 -33.938 -6.359 1 96.06 197 LEU A O 1
ATOM 1476 N N . ALA A 1 198 ? -3.363 -34.5 -6.168 1 95.06 198 ALA A N 1
ATOM 1477 C CA . ALA A 1 198 ? -3.115 -35.906 -5.832 1 95.06 198 ALA A CA 1
ATOM 1478 C C . ALA A 1 198 ? -2.191 -36.562 -6.855 1 95.06 198 ALA A C 1
ATOM 1480 O O . ALA A 1 198 ? -1.367 -37.406 -6.5 1 95.06 198 ALA A O 1
ATOM 1481 N N . ASP A 1 199 ? -2.271 -36.156 -8.086 1 89.94 199 ASP A N 1
ATOM 1482 C CA . ASP A 1 199 ? -1.468 -36.812 -9.117 1 89.94 199 ASP A CA 1
ATOM 1483 C C . ASP A 1 199 ? -0.519 -35.812 -9.781 1 89.94 199 ASP A C 1
ATOM 1485 O O . ASP A 1 199 ? -0.222 -35.938 -10.969 1 89.94 199 ASP A O 1
ATOM 1489 N N . VAL A 1 200 ? -0.227 -34.781 -9.117 1 95.19 200 VAL A N 1
ATOM 1490 C CA . VAL A 1 200 ? 0.69 -33.781 -9.633 1 95.19 200 VAL A CA 1
ATOM 1491 C C . VAL A 1 200 ? 2.076 -33.969 -9.023 1 95.19 200 VAL A C 1
ATOM 1493 O O . VAL A 1 200 ? 2.209 -34.125 -7.809 1 95.19 200 VAL A O 1
ATOM 1496 N N . ASP A 1 201 ? 3.043 -34.125 -9.844 1 95.69 201 ASP A N 1
ATOM 1497 C CA . ASP A 1 201 ? 4.422 -34.281 -9.383 1 95.69 201 ASP A CA 1
ATOM 1498 C C . ASP A 1 201 ? 5.035 -32.906 -9.07 1 95.69 201 ASP A C 1
ATOM 1500 O O . ASP A 1 201 ? 5.469 -32.188 -9.977 1 95.69 201 ASP A O 1
ATOM 1504 N N . VAL A 1 202 ? 5.121 -32.5 -7.852 1 95.56 202 VAL A N 1
ATOM 1505 C CA . VAL A 1 202 ? 5.762 -31.312 -7.332 1 95.56 202 VAL A CA 1
ATOM 1506 C C . VAL A 1 202 ? 6.492 -31.641 -6.031 1 95.56 202 VAL A C 1
ATOM 1508 O O . VAL A 1 202 ? 6.145 -32.594 -5.34 1 95.56 202 VAL A O 1
ATOM 1511 N N . ASN A 1 203 ? 7.555 -30.938 -5.699 1 94.44 203 ASN A N 1
ATOM 1512 C CA . ASN A 1 203 ? 8.328 -31.234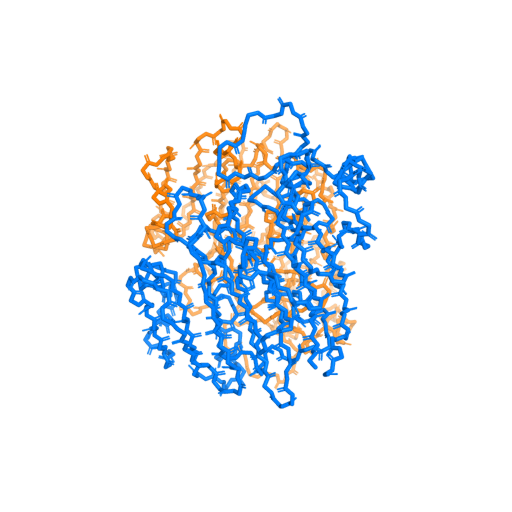 -4.5 1 94.44 203 ASN A CA 1
ATOM 1513 C C . ASN A 1 203 ? 7.781 -30.516 -3.275 1 94.44 203 ASN A C 1
ATOM 1515 O O . ASN A 1 203 ? 7.844 -31.031 -2.16 1 94.44 203 ASN A O 1
ATOM 1519 N N . ARG A 1 204 ? 7.293 -29.297 -3.496 1 96.5 204 ARG A N 1
ATOM 1520 C CA . ARG A 1 204 ? 6.832 -28.453 -2.402 1 96.5 204 ARG A CA 1
ATOM 1521 C C . ARG A 1 204 ? 5.668 -27.578 -2.844 1 96.5 204 ARG A C 1
ATOM 1523 O O . ARG A 1 204 ? 5.688 -27.016 -3.949 1 96.5 204 ARG A O 1
ATOM 1530 N N . VAL A 1 205 ? 4.664 -27.516 -1.993 1 98 205 VAL A N 1
ATOM 1531 C CA . VAL A 1 205 ? 3.525 -26.625 -2.236 1 98 205 VAL A CA 1
ATOM 1532 C C . VAL A 1 205 ? 3.482 -25.531 -1.173 1 98 205 VAL A C 1
ATOM 1534 O O . VAL A 1 205 ? 3.447 -25.828 0.025 1 98 205 VAL A O 1
ATOM 1537 N N . LEU A 1 206 ? 3.547 -24.281 -1.603 1 98.62 206 LEU A N 1
ATOM 1538 C CA . LEU A 1 206 ? 3.439 -23.109 -0.732 1 98.62 206 LEU A CA 1
ATOM 1539 C C . LEU A 1 206 ? 2.066 -22.469 -0.863 1 98.62 206 LEU A C 1
ATOM 1541 O O . LEU A 1 206 ? 1.703 -21.984 -1.938 1 98.62 206 LEU A O 1
ATOM 1545 N N . LEU A 1 207 ? 1.314 -22.484 0.213 1 98.75 207 LEU A N 1
ATOM 1546 C CA . LEU A 1 207 ? -0.008 -21.875 0.229 1 98.75 207 LEU A CA 1
ATOM 1547 C C . LEU A 1 207 ? 0.079 -20.406 0.636 1 98.75 207 LEU A C 1
ATOM 1549 O O . LEU A 1 207 ? 0.722 -20.062 1.634 1 98.75 207 LEU A O 1
ATOM 1553 N N . THR A 1 208 ? -0.611 -19.484 -0.175 1 98.56 208 THR A N 1
ATOM 1554 C CA . THR A 1 208 ? -0.584 -18.047 0.046 1 98.56 208 THR A CA 1
ATOM 1555 C C . THR A 1 208 ? -1.979 -17.453 -0.11 1 98.56 208 THR A C 1
ATOM 1557 O O . THR A 1 208 ? -2.971 -18.188 -0.176 1 98.56 208 THR A O 1
ATOM 1560 N N . HIS A 1 209 ? -2.066 -16.094 -0.102 1 98.62 209 HIS A N 1
ATOM 1561 C CA . HIS A 1 209 ? -3.258 -15.297 -0.375 1 98.62 209 HIS A CA 1
ATOM 1562 C C . HIS A 1 209 ? -4.371 -15.609 0.615 1 98.62 209 HIS A C 1
ATOM 1564 O O . HIS A 1 209 ? -5.5 -15.898 0.213 1 98.62 209 HIS A O 1
ATOM 1570 N N . LEU A 1 210 ? -4.082 -15.711 1.877 1 97.88 210 LEU A N 1
ATOM 1571 C CA . LEU A 1 210 ? -5.055 -16 2.926 1 97.88 210 LEU A CA 1
ATOM 1572 C C . LEU A 1 210 ? -5.82 -14.742 3.318 1 97.88 210 LEU A C 1
ATOM 1574 O O . LEU A 1 210 ? -5.215 -13.703 3.59 1 97.88 210 LEU A O 1
ATOM 1578 N N . PHE A 1 211 ? -7.082 -14.844 3.326 1 96.69 211 PHE A N 1
ATOM 1579 C CA . PHE A 1 211 ? -7.895 -13.805 3.955 1 96.69 211 PHE A CA 1
ATOM 1580 C C . PHE A 1 211 ? -7.703 -13.812 5.469 1 96.69 211 PHE A C 1
ATOM 1582 O O . PHE A 1 211 ? -7.363 -14.844 6.051 1 96.69 211 PHE A O 1
ATOM 1589 N N . PRO A 1 212 ? -7.914 -12.648 6.094 1 95.56 212 PRO A N 1
ATOM 1590 C CA . PRO A 1 212 ? -7.68 -12.578 7.539 1 95.56 212 PRO A CA 1
ATOM 1591 C C . PRO A 1 212 ? -8.484 -13.617 8.312 1 95.56 212 PRO A C 1
ATOM 1593 O O . PRO A 1 212 ? -7.988 -14.188 9.297 1 95.56 212 PRO A O 1
ATOM 1596 N N . GLU A 1 213 ? -9.648 -13.977 7.91 1 93.88 213 GLU A N 1
ATOM 1597 C CA . GLU A 1 213 ? -10.492 -14.93 8.609 1 93.88 213 GLU A CA 1
ATOM 1598 C C . GLU A 1 213 ? -9.984 -16.359 8.438 1 93.88 213 GLU A C 1
ATOM 1600 O O . GLU A 1 213 ? -10.359 -17.266 9.188 1 93.88 213 GLU A O 1
ATOM 1605 N N . THR A 1 214 ? -9.125 -16.547 7.453 1 96.88 214 THR A N 1
ATOM 1606 C CA . THR A 1 214 ? -8.602 -17.875 7.145 1 96.88 214 THR A CA 1
ATOM 1607 C C . THR A 1 214 ? -7.316 -18.141 7.93 1 96.88 214 THR A C 1
ATOM 1609 O O . THR A 1 214 ? -6.98 -19.297 8.203 1 96.88 214 THR A O 1
ATOM 1612 N N . GLU A 1 215 ? -6.613 -17.109 8.328 1 95.69 215 GLU A N 1
ATOM 1613 C CA . GLU A 1 215 ? -5.281 -17.203 8.922 1 95.69 215 GLU A CA 1
ATOM 1614 C C . GLU A 1 215 ? -5.289 -18.109 10.156 1 95.69 215 GLU A C 1
ATOM 1616 O O . GLU A 1 215 ? -4.395 -18.938 10.328 1 95.69 215 GLU A O 1
ATOM 1621 N N . PRO A 1 216 ? -6.359 -18.031 11.031 1 95.62 216 PRO A N 1
ATOM 1622 C CA . PRO A 1 216 ? -6.379 -18.906 12.211 1 95.62 216 PRO A CA 1
ATOM 1623 C C . PRO A 1 216 ? -6.473 -20.391 11.844 1 95.62 216 PRO A C 1
ATOM 1625 O O . PRO A 1 216 ? -6.227 -21.25 12.688 1 95.62 216 PRO A O 1
ATOM 1628 N N . TYR A 1 217 ? -6.754 -20.719 10.625 1 96.94 217 TYR A N 1
ATOM 1629 C CA . TYR A 1 217 ? -6.957 -22.094 10.195 1 96.94 217 TYR A CA 1
ATOM 1630 C C . TYR A 1 217 ? -5.801 -22.578 9.328 1 96.94 217 TYR A C 1
ATOM 1632 O O . TYR A 1 217 ? -5.922 -23.578 8.617 1 96.94 217 TYR A O 1
ATOM 1640 N N . ALA A 1 218 ? -4.719 -21.875 9.359 1 97.56 218 ALA A N 1
ATOM 1641 C CA . ALA A 1 218 ? -3.58 -22.156 8.492 1 97.56 218 ALA A CA 1
ATOM 1642 C C . ALA A 1 218 ? -3.139 -23.609 8.633 1 97.56 218 ALA A C 1
ATOM 1644 O O . ALA A 1 218 ? -2.914 -24.297 7.633 1 97.56 218 ALA A O 1
ATOM 1645 N N . ASP A 1 219 ? -3.018 -24.125 9.883 1 97.69 219 ASP A N 1
ATOM 1646 C CA . ASP A 1 219 ? -2.6 -25.516 10.102 1 97.69 219 ASP A CA 1
ATOM 1647 C C . ASP A 1 219 ? -3.609 -26.5 9.508 1 97.69 219 ASP A C 1
ATOM 1649 O O . ASP A 1 219 ? -3.23 -27.531 8.969 1 97.69 219 ASP A O 1
ATOM 1653 N N . ASP A 1 220 ? -4.84 -26.156 9.609 1 98.19 220 ASP A N 1
ATOM 1654 C CA . ASP A 1 220 ? -5.895 -27.016 9.07 1 98.19 220 ASP A CA 1
ATOM 1655 C C . ASP A 1 220 ? -5.82 -27.062 7.543 1 98.19 220 ASP A C 1
ATOM 1657 O O . ASP A 1 220 ? -6.098 -28.109 6.941 1 98.19 220 ASP A O 1
ATOM 1661 N N . LEU A 1 221 ? -5.531 -25.938 6.914 1 98.5 221 LEU A N 1
ATOM 1662 C CA . LEU A 1 221 ? -5.363 -25.938 5.465 1 98.5 221 LEU A CA 1
ATOM 1663 C C . LEU A 1 221 ? -4.281 -26.922 5.039 1 98.5 221 LEU A C 1
ATOM 1665 O O . LEU A 1 221 ? -4.492 -27.734 4.137 1 98.5 221 LEU A O 1
ATOM 1669 N N . VAL A 1 222 ? -3.139 -26.812 5.715 1 98.5 222 VAL A N 1
ATOM 1670 C CA . VAL A 1 222 ? -1.984 -27.656 5.406 1 98.5 222 VAL A CA 1
ATOM 1671 C C . VAL A 1 222 ? -2.35 -29.125 5.586 1 98.5 222 VAL A C 1
ATOM 1673 O O . VAL A 1 222 ? -2.08 -29.953 4.707 1 98.5 222 VAL A O 1
ATOM 1676 N N . THR A 1 223 ? -2.957 -29.453 6.723 1 98.12 223 THR A N 1
ATOM 1677 C CA . THR A 1 223 ? -3.332 -30.828 7.039 1 98.12 223 THR A CA 1
ATOM 1678 C C . THR A 1 223 ? -4.305 -31.375 5.996 1 98.12 223 THR A C 1
ATOM 1680 O O . THR A 1 223 ? -4.148 -32.5 5.531 1 98.12 223 THR A O 1
ATOM 1683 N N . THR A 1 224 ? -5.25 -30.547 5.625 1 98.31 224 THR A N 1
ATOM 1684 C CA . THR A 1 224 ? -6.281 -30.984 4.691 1 98.31 224 THR A CA 1
ATOM 1685 C C . THR A 1 224 ? -5.691 -31.234 3.307 1 98.31 224 THR A C 1
ATOM 1687 O O . THR A 1 224 ? -5.922 -32.281 2.711 1 98.31 224 THR A O 1
ATOM 1690 N N . VAL A 1 225 ? -4.934 -30.281 2.746 1 98.06 225 VAL A N 1
ATOM 1691 C CA . VAL A 1 225 ? -4.293 -30.484 1.45 1 98.06 225 VAL A CA 1
ATOM 1692 C C . VAL A 1 225 ? -3.385 -31.703 1.506 1 98.06 225 VAL A C 1
ATOM 1694 O O . VAL A 1 225 ? -3.352 -32.5 0.567 1 98.06 225 VAL A O 1
ATOM 1697 N N . GLY A 1 226 ? -2.68 -31.875 2.602 1 96.75 226 GLY A N 1
ATOM 1698 C CA . GLY A 1 226 ? -1.701 -32.938 2.793 1 96.75 226 GLY A CA 1
ATOM 1699 C C . GLY A 1 226 ? -2.318 -34.312 2.803 1 96.75 226 GLY A C 1
ATOM 1700 O O . GLY A 1 226 ? -1.612 -35.312 2.645 1 96.75 226 GLY A O 1
ATOM 1701 N N . LYS A 1 227 ? -3.572 -34.469 2.998 1 97.12 227 LYS A N 1
ATOM 1702 C CA . LYS A 1 227 ? -4.262 -35.75 2.965 1 97.12 227 LYS A CA 1
ATOM 1703 C C . LYS A 1 227 ? -4.227 -36.375 1.565 1 97.12 227 LYS A C 1
ATOM 1705 O O . LYS A 1 227 ? -4.414 -37.562 1.402 1 97.12 227 LYS A O 1
ATOM 1710 N N . TYR A 1 228 ? -3.975 -35.594 0.618 1 96.31 228 TYR A N 1
ATOM 1711 C CA . TYR A 1 228 ? -4.164 -36.031 -0.756 1 96.31 228 TYR A CA 1
ATOM 1712 C C . TYR A 1 228 ? -2.832 -36.125 -1.485 1 96.31 228 TYR A C 1
ATOM 1714 O O . TYR A 1 228 ? -2.781 -36.562 -2.641 1 96.31 228 TYR A O 1
ATOM 1722 N N . THR A 1 229 ? -1.857 -35.719 -0.861 1 92.81 229 THR A N 1
ATOM 1723 C CA . THR A 1 229 ? -0.556 -35.719 -1.519 1 92.81 229 THR A CA 1
ATOM 1724 C C . THR A 1 229 ? 0.553 -36.031 -0.516 1 92.81 229 THR A C 1
ATOM 1726 O O . THR A 1 229 ? 0.39 -35.812 0.685 1 92.81 229 THR A O 1
ATOM 1729 N N . ASP A 1 230 ? 1.688 -36.531 -0.993 1 90.5 230 ASP A N 1
ATOM 1730 C CA . ASP A 1 230 ? 2.844 -36.812 -0.15 1 90.5 230 ASP A CA 1
ATOM 1731 C C . ASP A 1 230 ? 3.85 -35.688 -0.18 1 90.5 230 ASP A C 1
ATOM 1733 O O . ASP A 1 230 ? 4.906 -35.75 0.448 1 90.5 230 ASP A O 1
ATOM 1737 N N . VAL A 1 231 ? 3.449 -34.688 -0.876 1 90.5 231 VAL A N 1
ATOM 1738 C CA . VAL A 1 231 ? 4.371 -33.562 -1.035 1 90.5 231 VAL A CA 1
ATOM 1739 C C . VAL A 1 231 ? 4.336 -32.688 0.212 1 90.5 231 VAL A C 1
ATOM 1741 O O . VAL A 1 231 ? 3.342 -32.656 0.943 1 90.5 231 VAL A O 1
ATOM 1744 N N . THR A 1 232 ? 5.461 -31.984 0.452 1 94 232 THR A N 1
ATOM 1745 C CA . THR A 1 232 ? 5.508 -31.016 1.549 1 94 232 THR A CA 1
ATOM 1746 C C . THR A 1 232 ? 4.594 -29.828 1.264 1 94 232 THR A C 1
ATOM 1748 O O . THR A 1 232 ? 4.723 -29.188 0.226 1 94 232 THR A O 1
ATOM 1751 N N . VAL A 1 233 ? 3.619 -29.594 2.146 1 98.06 233 VAL A N 1
ATOM 1752 C CA . VAL A 1 233 ? 2.691 -28.469 2.037 1 98.06 233 VAL A CA 1
ATOM 1753 C C . VAL A 1 233 ? 2.9 -27.516 3.209 1 98.06 233 VAL A C 1
ATOM 1755 O O . VAL A 1 233 ? 3.029 -27.938 4.355 1 98.06 233 VAL A O 1
ATOM 1758 N N . GLU A 1 234 ? 2.965 -26.266 2.961 1 98.19 234 GLU A N 1
ATOM 1759 C CA . GLU A 1 234 ? 3.076 -25.281 4.039 1 98.19 234 GLU A CA 1
ATOM 1760 C C . GLU A 1 234 ? 2.326 -24 3.697 1 98.19 234 GLU A C 1
ATOM 1762 O O . GLU A 1 234 ? 2.232 -23.625 2.527 1 98.19 234 GLU A O 1
ATOM 1767 N N . VAL A 1 235 ? 1.743 -23.328 4.656 1 98.62 235 VAL A N 1
ATOM 1768 C CA . VAL A 1 235 ? 1.298 -21.953 4.543 1 98.62 235 VAL A CA 1
ATOM 1769 C C . VAL A 1 235 ? 2.473 -21 4.793 1 98.62 235 VAL A C 1
ATOM 1771 O O . VAL A 1 235 ? 3.051 -21 5.883 1 98.62 235 VAL A O 1
ATOM 1774 N N . VAL A 1 236 ? 2.787 -20.203 3.803 1 98.31 236 VAL A N 1
ATOM 1775 C CA . VAL A 1 236 ? 3.959 -19.359 3.973 1 98.31 236 VAL A CA 1
ATOM 1776 C C . VAL A 1 236 ? 3.531 -17.984 4.484 1 98.31 236 VAL A C 1
ATOM 1778 O O . VAL A 1 236 ? 2.361 -17.609 4.367 1 98.31 236 VAL A O 1
ATOM 1781 N N . THR A 1 237 ? 4.453 -17.328 5.074 1 98.12 237 THR A N 1
ATOM 1782 C CA . THR A 1 237 ? 4.254 -15.969 5.582 1 98.12 237 THR A CA 1
ATOM 1783 C C . THR A 1 237 ? 5.016 -14.953 4.734 1 98.12 237 THR A C 1
ATOM 1785 O O . THR A 1 237 ? 5.828 -15.328 3.889 1 98.12 237 THR A O 1
ATOM 1788 N N . ASP A 1 238 ? 4.688 -13.719 4.953 1 98.25 238 ASP A N 1
ATOM 1789 C CA . ASP A 1 238 ? 5.48 -12.672 4.316 1 98.25 238 ASP A CA 1
ATOM 1790 C C . ASP A 1 238 ? 6.965 -12.852 4.621 1 98.25 238 ASP A C 1
ATOM 1792 O O . ASP A 1 238 ? 7.332 -13.305 5.703 1 98.25 238 ASP A O 1
ATOM 1796 N N . HIS A 1 239 ? 7.848 -12.555 3.67 1 97.69 239 HIS A N 1
ATOM 1797 C CA . HIS A 1 239 ? 9.305 -12.555 3.748 1 97.69 239 HIS A CA 1
ATOM 1798 C C . HIS A 1 239 ? 9.859 -13.969 3.639 1 97.69 239 HIS A C 1
ATOM 1800 O O . HIS A 1 239 ? 11.055 -14.188 3.861 1 97.69 239 HIS A O 1
ATOM 1806 N N . THR A 1 240 ? 9 -14.945 3.375 1 98.25 240 THR A N 1
ATOM 1807 C CA . THR A 1 240 ? 9.508 -16.281 3.135 1 98.25 240 THR A CA 1
ATOM 1808 C C . THR A 1 240 ? 10.461 -16.297 1.939 1 98.25 240 THR A C 1
ATOM 1810 O O . THR A 1 240 ? 10.148 -15.734 0.89 1 98.25 240 THR A O 1
ATOM 1813 N N . ARG A 1 241 ? 11.648 -16.891 2.121 1 97.88 241 ARG A N 1
ATOM 1814 C CA . ARG A 1 241 ? 12.648 -17.047 1.064 1 97.88 241 ARG A CA 1
ATOM 1815 C C . ARG A 1 241 ? 12.953 -18.516 0.809 1 97.88 241 ARG A C 1
ATOM 1817 O O . ARG A 1 241 ? 13.195 -19.281 1.748 1 97.88 241 ARG A O 1
ATOM 1824 N N . ILE A 1 242 ? 12.953 -18.828 -0.52 1 97.31 242 ILE A N 1
ATOM 1825 C CA . ILE A 1 242 ? 13.195 -20.219 -0.915 1 97.31 242 ILE A CA 1
ATOM 1826 C C . ILE A 1 242 ? 14.227 -20.266 -2.041 1 97.31 242 ILE A C 1
ATOM 1828 O O . ILE A 1 242 ? 14.109 -19.531 -3.025 1 97.31 242 ILE A O 1
ATOM 1832 N N . THR A 1 243 ? 15.227 -21.125 -1.872 1 97.06 243 THR A N 1
ATOM 1833 C CA . THR A 1 243 ? 16.141 -21.438 -2.969 1 97.06 243 THR A CA 1
ATOM 1834 C C . THR A 1 243 ? 15.656 -22.641 -3.756 1 97.06 243 THR A C 1
ATOM 1836 O O . THR A 1 243 ? 15.367 -23.688 -3.174 1 97.06 243 THR A O 1
ATOM 1839 N N . ILE A 1 244 ? 15.523 -22.438 -5.031 1 95.88 244 ILE A N 1
ATOM 1840 C CA . ILE A 1 244 ? 15.031 -23.5 -5.902 1 95.88 244 ILE A CA 1
ATOM 1841 C C . ILE A 1 244 ? 16.188 -24.062 -6.746 1 95.88 244 ILE A C 1
ATOM 1843 O O . ILE A 1 244 ? 16.766 -23.344 -7.562 1 95.88 244 ILE A O 1
ATOM 1847 N N . ASP A 1 245 ? 16.547 -25.234 -6.402 1 82.62 245 ASP A N 1
ATOM 1848 C CA . ASP A 1 245 ? 17.703 -25.906 -6.992 1 82.62 245 ASP A CA 1
ATOM 1849 C C . ASP A 1 245 ? 17.5 -26.141 -8.484 1 82.62 245 ASP A C 1
ATOM 1851 O O . ASP A 1 245 ? 16.359 -26.297 -8.953 1 82.62 245 ASP A O 1
ATOM 1855 N N . GLU A 1 246 ? 18.656 -25.969 -9.234 1 67.81 246 GLU A N 1
ATOM 1856 C CA . GLU A 1 246 ? 18.672 -26.281 -10.664 1 67.81 246 GLU A CA 1
ATOM 1857 C C . GLU A 1 246 ? 18.641 -27.781 -10.914 1 67.81 246 GLU A C 1
ATOM 1859 O O . GLU A 1 246 ? 19.109 -28.562 -10.086 1 67.81 246 GLU A O 1
ATOM 1864 N N . MET B 1 1 ? -10 14.156 22.188 1 95.88 1 MET B N 1
ATOM 1865 C CA . MET B 1 1 ? -9.578 13.852 20.828 1 95.88 1 MET B CA 1
ATOM 1866 C C . MET B 1 1 ? -8.344 12.953 20.828 1 95.88 1 MET B C 1
ATOM 1868 O O . MET B 1 1 ? -7.461 13.109 21.672 1 95.88 1 MET B O 1
ATOM 1872 N N . ARG B 1 2 ? -8.32 11.906 19.938 1 97.19 2 ARG B N 1
ATOM 1873 C CA . ARG B 1 2 ? -7.18 11 19.828 1 97.19 2 ARG B CA 1
ATOM 1874 C C . ARG B 1 2 ? -6.578 11.047 18.438 1 97.19 2 ARG B C 1
ATOM 1876 O O . ARG B 1 2 ? -7.305 11.078 17.438 1 97.19 2 ARG B O 1
ATOM 1883 N N . LEU B 1 3 ? -5.242 11.086 18.422 1 98.44 3 LEU B N 1
ATOM 1884 C CA . LEU B 1 3 ? -4.488 11.008 17.172 1 98.44 3 LEU B CA 1
ATOM 1885 C C . LEU B 1 3 ? -3.709 9.703 17.078 1 98.44 3 LEU B C 1
ATOM 1887 O O . LEU B 1 3 ? -2.982 9.344 18.016 1 98.44 3 LEU B O 1
ATOM 1891 N N . THR B 1 4 ? -3.904 8.945 16.016 1 98.69 4 THR B N 1
ATOM 1892 C CA . THR B 1 4 ? -3.072 7.793 15.688 1 98.69 4 THR B CA 1
ATOM 1893 C C . THR B 1 4 ? -2.32 8.023 14.375 1 98.69 4 THR B C 1
ATOM 1895 O O . THR B 1 4 ? -2.934 8.125 13.312 1 98.69 4 THR B O 1
ATOM 1898 N N . VAL B 1 5 ? -1.01 8.125 14.477 1 98.81 5 VAL B N 1
ATOM 1899 C CA . VAL B 1 5 ? -0.18 8.266 13.281 1 98.81 5 VAL B CA 1
ATOM 1900 C C . VAL B 1 5 ? 0.144 6.887 12.719 1 98.81 5 VAL B C 1
ATOM 1902 O O . VAL B 1 5 ? 0.979 6.164 13.266 1 98.81 5 VAL B O 1
ATOM 1905 N N . LEU B 1 6 ? -0.463 6.559 11.594 1 98.81 6 LEU B N 1
ATOM 1906 C CA . LEU B 1 6 ? -0.373 5.215 11.031 1 98.81 6 LEU B CA 1
ATOM 1907 C C . LEU B 1 6 ? 0.927 5.043 10.25 1 98.81 6 LEU B C 1
ATOM 1909 O O . LEU B 1 6 ? 1.586 4.008 10.352 1 98.81 6 LEU B O 1
ATOM 1913 N N . GLY B 1 7 ? 1.214 5.953 9.453 1 98.75 7 GLY B N 1
ATOM 1914 C CA . GLY B 1 7 ? 2.443 5.984 8.672 1 98.75 7 GLY B CA 1
ATOM 1915 C C . GLY B 1 7 ? 3.145 7.328 8.719 1 98.75 7 GLY B C 1
ATOM 1916 O O . GLY B 1 7 ? 2.494 8.375 8.719 1 98.75 7 GLY B O 1
ATOM 1917 N N . THR B 1 8 ? 4.508 7.293 8.781 1 98.75 8 THR B N 1
ATOM 1918 C CA . THR B 1 8 ? 5.301 8.5 8.961 1 98.75 8 THR B CA 1
ATOM 1919 C C . THR B 1 8 ? 6.395 8.594 7.902 1 98.75 8 THR B C 1
ATOM 1921 O O . THR B 1 8 ? 7.367 9.336 8.07 1 98.75 8 THR B O 1
ATOM 1924 N N . GLY B 1 9 ? 6.223 7.738 6.875 1 98.44 9 GLY B N 1
ATOM 1925 C CA . GLY B 1 9 ? 7.23 7.707 5.828 1 98.44 9 GLY B CA 1
ATOM 1926 C C . GLY B 1 9 ? 6.902 8.617 4.656 1 98.44 9 GLY B C 1
ATOM 1927 O O . GLY B 1 9 ? 5.969 9.422 4.734 1 98.44 9 GLY B O 1
ATOM 1928 N N . SER B 1 10 ? 7.711 8.547 3.656 1 98 10 SER B N 1
ATOM 1929 C CA . SER B 1 10 ? 7.676 9.414 2.48 1 98 10 SER B CA 1
ATOM 1930 C C . SER B 1 10 ? 7.398 8.609 1.214 1 98 10 SER B C 1
ATOM 1932 O O . SER B 1 10 ? 6.891 7.492 1.281 1 98 10 SER B O 1
ATOM 1934 N N . ALA B 1 11 ? 7.648 9.25 0.071 1 98 11 ALA B N 1
ATOM 1935 C CA . ALA B 1 11 ? 7.406 8.625 -1.228 1 98 11 ALA B CA 1
ATOM 1936 C C . ALA B 1 11 ? 8.383 7.477 -1.478 1 98 11 ALA B C 1
ATOM 1938 O O . ALA B 1 11 ? 8.117 6.598 -2.303 1 98 11 ALA B O 1
ATOM 1939 N N . LEU B 1 12 ? 9.508 7.508 -0.807 1 98.31 12 LEU B N 1
ATOM 1940 C CA . LEU B 1 12 ? 10.453 6.402 -0.935 1 98.31 12 LEU B CA 1
ATOM 1941 C C . LEU B 1 12 ? 10.156 5.312 0.091 1 98.31 12 LEU B C 1
ATOM 1943 O O . LEU B 1 12 ? 9.836 5.609 1.243 1 98.31 12 LEU B O 1
ATOM 1947 N N . PRO B 1 13 ? 10.164 4.074 -0.382 1 97.94 13 PRO B N 1
ATOM 1948 C CA . PRO B 1 13 ? 9.906 2.988 0.566 1 97.94 13 PRO B CA 1
ATOM 1949 C C . PRO B 1 13 ? 10.953 2.914 1.679 1 97.94 13 PRO B C 1
ATOM 1951 O O . PRO B 1 13 ? 12.133 3.158 1.438 1 97.94 13 PRO B O 1
ATOM 1954 N N . SER B 1 14 ? 10.508 2.621 2.836 1 97.19 14 SER B N 1
ATOM 1955 C CA . SER B 1 14 ? 11.312 2.514 4.047 1 97.19 14 SER B CA 1
ATOM 1956 C C . SER B 1 14 ? 11.094 1.173 4.742 1 97.19 14 SER B C 1
ATOM 1958 O O . SER B 1 14 ? 9.992 0.62 4.703 1 97.19 14 SER B O 1
ATOM 1960 N N . PRO B 1 15 ? 12.18 0.616 5.383 1 96 15 PRO B N 1
ATOM 1961 C CA . PRO B 1 15 ? 12 -0.641 6.113 1 96 15 PRO B CA 1
ATOM 1962 C C . PRO B 1 15 ? 11.188 -0.468 7.395 1 96 15 PRO B C 1
ATOM 1964 O O . PRO B 1 15 ? 10.695 -1.45 7.953 1 96 15 PRO B O 1
ATOM 1967 N N . THR B 1 16 ? 11.047 0.771 7.828 1 96.44 16 THR B N 1
ATOM 1968 C CA . THR B 1 16 ? 10.492 0.922 9.164 1 96.44 16 THR B CA 1
ATOM 1969 C C . THR B 1 16 ? 9.234 1.787 9.141 1 96.44 16 THR B C 1
ATOM 1971 O O . THR B 1 16 ? 8.461 1.801 10.094 1 96.44 16 THR B O 1
ATOM 1974 N N . ARG B 1 17 ? 9.047 2.543 8.055 1 97.88 17 ARG B N 1
ATOM 1975 C CA . ARG B 1 17 ? 7.918 3.467 7.965 1 97.88 17 ARG B CA 1
ATOM 1976 C C . ARG B 1 17 ? 7.086 3.193 6.715 1 97.88 17 ARG B C 1
ATOM 1978 O O . ARG B 1 17 ? 7.633 2.938 5.641 1 97.88 17 ARG B O 1
ATOM 1985 N N . LEU B 1 18 ? 5.797 3.145 6.848 1 98.38 18 LEU B N 1
ATOM 1986 C CA . LEU B 1 18 ? 4.926 3.162 5.676 1 98.38 18 LEU B CA 1
ATOM 1987 C C . LEU B 1 18 ? 4.57 4.59 5.285 1 98.38 18 LEU B C 1
ATOM 1989 O O . LEU B 1 18 ? 5 5.543 5.938 1 98.38 18 LEU B O 1
ATOM 1993 N N . GLN B 1 19 ? 3.85 4.75 4.199 1 98.81 19 GLN B N 1
ATOM 1994 C CA . GLN B 1 19 ? 3.535 6.086 3.701 1 98.81 19 GLN B CA 1
ATOM 1995 C C . GLN B 1 19 ? 2.504 6.777 4.59 1 98.81 19 GLN B C 1
ATOM 1997 O O . GLN B 1 19 ? 1.959 6.16 5.508 1 98.81 19 GLN B O 1
ATOM 2002 N N . THR B 1 20 ? 2.256 7.984 4.301 1 98.75 20 THR B N 1
ATOM 2003 C CA . THR B 1 20 ? 1.607 8.922 5.211 1 98.75 20 THR B CA 1
ATOM 2004 C C . THR B 1 20 ? 0.142 8.547 5.418 1 98.75 20 THR B C 1
ATOM 2006 O O . THR B 1 20 ? -0.564 8.234 4.457 1 98.75 20 THR B O 1
ATOM 2009 N N . GLY B 1 21 ? -0.278 8.539 6.641 1 98.88 21 GLY B N 1
ATOM 2010 C CA . GLY B 1 21 ? -1.665 8.43 7.066 1 98.88 21 GLY B CA 1
ATOM 2011 C C . GLY B 1 21 ? -1.845 8.578 8.562 1 98.88 21 GLY B C 1
ATOM 2012 O O . GLY B 1 21 ? -1.026 8.086 9.344 1 98.88 21 GLY B O 1
ATOM 2013 N N . ALA B 1 22 ? -2.912 9.219 8.984 1 98.94 22 ALA B N 1
ATOM 2014 C CA . ALA B 1 22 ? -3.219 9.375 10.406 1 98.94 22 ALA B CA 1
ATOM 2015 C C . ALA B 1 22 ? -4.727 9.406 10.641 1 98.94 22 ALA B C 1
ATOM 2017 O O . ALA B 1 22 ? -5.484 9.898 9.797 1 98.94 22 ALA B O 1
ATOM 2018 N N . VAL B 1 23 ? -5.137 8.914 11.75 1 98.88 23 VAL B N 1
ATOM 2019 C CA . VAL B 1 23 ? -6.551 8.945 12.102 1 98.88 23 VAL B CA 1
ATOM 2020 C C . VAL B 1 23 ? -6.77 9.891 13.289 1 98.88 23 VAL B C 1
ATOM 2022 O O . VAL B 1 23 ? -6.031 9.836 14.273 1 98.88 23 VAL B O 1
ATOM 2025 N N . VAL B 1 24 ? -7.711 10.773 13.133 1 98.62 24 VAL B N 1
ATOM 2026 C CA . VAL B 1 24 ? -8.203 11.609 14.219 1 98.62 24 VAL B CA 1
ATOM 2027 C C . VAL B 1 24 ? -9.555 11.094 14.695 1 98.62 24 VAL B C 1
ATOM 2029 O O . VAL B 1 24 ? -10.492 10.945 13.906 1 98.62 24 VAL B O 1
ATOM 2032 N N . GLU B 1 25 ? -9.625 10.789 15.922 1 97.38 25 GLU B N 1
ATOM 2033 C CA . GLU B 1 25 ? -10.875 10.289 16.5 1 97.38 25 GLU B CA 1
ATOM 2034 C C . GLU B 1 25 ? -11.445 11.281 17.516 1 97.38 25 GLU B C 1
ATOM 2036 O O . GLU B 1 25 ? -10.703 11.891 18.281 1 97.38 25 GLU B O 1
ATOM 2041 N N . ARG B 1 26 ? -12.68 11.484 17.422 1 93.75 26 ARG B N 1
ATOM 2042 C CA . ARG B 1 26 ? -13.461 12.281 18.375 1 93.75 26 ARG B CA 1
ATOM 2043 C C . ARG B 1 26 ? -14.852 11.695 18.562 1 93.75 26 ARG B C 1
ATOM 2045 O O . ARG B 1 26 ? -15.609 11.555 17.609 1 93.75 26 ARG B O 1
ATOM 2052 N N . ALA B 1 27 ? -15.172 11.391 19.844 1 89.62 27 ALA B N 1
ATOM 2053 C CA . ALA B 1 27 ? -16.438 10.727 20.141 1 89.62 27 ALA B CA 1
ATOM 2054 C C . ALA B 1 27 ? -16.578 9.438 19.328 1 89.62 27 ALA B C 1
ATOM 2056 O O . ALA B 1 27 ? -15.711 8.57 19.391 1 89.62 27 ALA B O 1
ATOM 2057 N N . ASP B 1 28 ? -17.547 9.375 18.469 1 88.88 28 ASP B N 1
ATOM 2058 C CA . ASP B 1 28 ? -17.797 8.148 17.719 1 88.88 28 ASP B CA 1
ATOM 2059 C C . ASP B 1 28 ? -17.297 8.273 16.281 1 88.88 28 ASP B C 1
ATOM 2061 O O . ASP B 1 28 ? -17.469 7.348 15.477 1 88.88 28 ASP B O 1
ATOM 2065 N N . ASP B 1 29 ? -16.562 9.398 16.031 1 94.31 29 ASP B N 1
ATOM 2066 C CA . ASP B 1 29 ? -16.172 9.641 14.641 1 94.31 29 ASP B CA 1
ATOM 2067 C C . ASP B 1 29 ? -14.672 9.391 14.445 1 94.31 29 ASP B C 1
ATOM 2069 O O . ASP B 1 29 ? -13.867 9.68 15.336 1 94.31 29 ASP B O 1
ATOM 2073 N N . SER B 1 30 ? -14.344 8.773 13.336 1 97.19 30 SER B N 1
ATOM 2074 C CA . SER B 1 30 ? -12.969 8.586 12.883 1 97.19 30 SER B CA 1
ATOM 2075 C C . SER B 1 30 ? -12.742 9.227 11.523 1 97.19 30 SER B C 1
ATOM 2077 O O . SER B 1 30 ? -13.5 8.992 10.578 1 97.19 30 SER B O 1
ATOM 2079 N N . LEU B 1 31 ? -11.766 10.086 11.469 1 98.69 31 LEU B N 1
ATOM 2080 C CA . LEU B 1 31 ? -11.391 10.75 10.227 1 98.69 31 LEU B CA 1
ATOM 2081 C C . LEU B 1 31 ? -9.945 10.43 9.852 1 98.69 31 LEU B C 1
ATOM 2083 O O . LEU B 1 31 ? -9.023 10.672 10.641 1 98.69 31 LEU B O 1
ATOM 2087 N N . LEU B 1 32 ? -9.797 9.789 8.688 1 98.94 32 LEU B N 1
ATOM 2088 C CA . LEU B 1 32 ? -8.461 9.508 8.188 1 98.94 32 LEU B CA 1
ATOM 2089 C C . LEU B 1 32 ? -7.906 10.703 7.418 1 98.94 32 LEU B C 1
ATOM 2091 O O . LEU B 1 32 ? -8.578 11.258 6.543 1 98.94 32 LEU B O 1
ATOM 2095 N N . VAL B 1 33 ? -6.707 11.172 7.773 1 98.94 33 VAL B N 1
ATOM 2096 C CA . VAL B 1 33 ? -6.004 12.227 7.059 1 98.94 33 VAL B CA 1
ATOM 2097 C C . VAL B 1 33 ? -4.891 11.617 6.203 1 98.94 33 VAL B C 1
ATOM 2099 O O . VAL B 1 33 ? -3.92 11.078 6.734 1 98.94 33 VAL B O 1
ATOM 2102 N N . ASP B 1 34 ? -5.004 11.703 4.875 1 98.94 34 ASP B N 1
ATOM 2103 C CA . ASP B 1 34 ? -4.133 11.094 3.877 1 98.94 34 ASP B CA 1
ATOM 2104 C C . ASP B 1 34 ? -4.18 9.57 3.973 1 98.94 34 ASP B C 1
ATOM 2106 O O . ASP B 1 34 ? -4.57 9.016 5.004 1 98.94 34 ASP B O 1
ATOM 2110 N N . CYS B 1 35 ? -3.814 8.961 2.904 1 98.94 35 CYS B N 1
ATOM 2111 C CA . CYS B 1 35 ? -3.943 7.516 2.777 1 98.94 35 CYS B CA 1
ATOM 2112 C C . CYS B 1 35 ? -2.922 6.965 1.791 1 98.94 35 CYS B C 1
ATOM 2114 O O . CYS B 1 35 ? -3.285 6.516 0.702 1 98.94 35 CYS B O 1
ATOM 2116 N N . GLY B 1 36 ? -1.67 6.93 2.207 1 98.94 36 GLY B N 1
ATOM 2117 C CA . GLY B 1 36 ? -0.592 6.434 1.367 1 98.94 36 GLY B CA 1
ATOM 2118 C C . GLY B 1 36 ? -0.509 4.918 1.338 1 98.94 36 GLY B C 1
ATOM 2119 O O . GLY B 1 36 ? -1.295 4.234 1.997 1 98.94 36 GLY B O 1
ATOM 2120 N N . SER B 1 37 ? 0.398 4.375 0.63 1 98.81 37 SER B N 1
ATOM 2121 C CA . SER B 1 37 ? 0.562 2.936 0.447 1 98.81 37 SER B CA 1
ATOM 2122 C C . SER B 1 37 ? 0.757 2.227 1.783 1 98.81 37 SER B C 1
ATOM 2124 O O . SER B 1 37 ? 1.64 2.592 2.562 1 98.81 37 SER B O 1
ATOM 2126 N N . GLY B 1 38 ? -0.083 1.23 2.018 1 98.5 38 GLY B N 1
ATOM 2127 C CA . GLY B 1 38 ? 0.036 0.398 3.205 1 98.5 38 GLY B CA 1
ATOM 2128 C C . GLY B 1 38 ? -0.865 0.847 4.34 1 98.5 38 GLY B C 1
ATOM 2129 O O . GLY B 1 38 ? -0.998 0.148 5.348 1 98.5 38 GLY B O 1
ATOM 2130 N N . ILE B 1 39 ? -1.538 1.976 4.219 1 98.81 39 ILE B N 1
ATOM 2131 C CA . ILE B 1 39 ? -2.297 2.555 5.32 1 98.81 39 ILE B CA 1
ATOM 2132 C C . ILE B 1 39 ? -3.492 1.662 5.648 1 98.81 39 ILE B C 1
ATOM 2134 O O . ILE B 1 39 ? -3.869 1.523 6.812 1 98.81 39 ILE B O 1
ATOM 2138 N N . ALA B 1 40 ? -4.109 1.052 4.625 1 98.56 40 ALA B N 1
ATOM 2139 C CA . ALA B 1 40 ? -5.188 0.106 4.895 1 98.56 40 ALA B CA 1
ATOM 2140 C C . ALA B 1 40 ? -4.727 -0.998 5.844 1 98.56 40 ALA B C 1
ATOM 2142 O O . ALA B 1 40 ? -5.457 -1.394 6.75 1 98.56 40 ALA B O 1
ATOM 2143 N N . HIS B 1 41 ? -3.504 -1.478 5.641 1 98.12 41 HIS B N 1
ATOM 2144 C CA . HIS B 1 41 ? -2.965 -2.535 6.488 1 98.12 41 HIS B CA 1
ATOM 2145 C C . HIS B 1 41 ? -2.59 -1.999 7.867 1 98.12 41 HIS B C 1
ATOM 2147 O O . HIS B 1 41 ? -2.699 -2.713 8.867 1 98.12 41 HIS B O 1
ATOM 2153 N N . ARG B 1 42 ? -2.164 -0.727 7.926 1 98.44 42 ARG B N 1
ATOM 2154 C CA . ARG B 1 42 ? -1.873 -0.116 9.219 1 98.44 42 ARG B CA 1
ATOM 2155 C C . ARG B 1 42 ? -3.133 -0.012 10.07 1 98.44 42 ARG B C 1
ATOM 2157 O O . ARG B 1 42 ? -3.078 -0.17 11.289 1 98.44 42 ARG B O 1
ATOM 2164 N N . LEU B 1 43 ? -4.258 0.248 9.43 1 98.62 43 LEU B N 1
ATOM 2165 C CA . LEU B 1 43 ? -5.52 0.244 10.164 1 98.62 43 LEU B CA 1
ATOM 2166 C C . LEU B 1 43 ? -5.777 -1.121 10.797 1 98.62 43 LEU B C 1
ATOM 2168 O O . LEU B 1 43 ? -6.137 -1.21 11.969 1 98.62 43 LEU B O 1
ATOM 2172 N N . ALA B 1 44 ? -5.492 -2.203 10.047 1 97.75 44 ALA B N 1
ATOM 2173 C CA . ALA B 1 44 ? -5.695 -3.557 10.555 1 97.75 44 ALA B CA 1
ATOM 2174 C C . ALA B 1 44 ? -4.73 -3.873 11.688 1 97.75 44 ALA B C 1
ATOM 2176 O O . ALA B 1 44 ? -4.984 -4.766 12.5 1 97.75 44 ALA B O 1
ATOM 2177 N N . GLN B 1 45 ? -3.621 -3.154 11.727 1 97.44 45 GLN B N 1
ATOM 2178 C CA . GLN B 1 45 ? -2.611 -3.342 12.766 1 97.44 45 GLN B CA 1
ATOM 2179 C C . GLN B 1 45 ? -2.885 -2.441 13.969 1 97.44 45 GLN B C 1
ATOM 2181 O O . GLN B 1 45 ? -2.115 -2.434 14.93 1 97.44 45 GLN B O 1
ATOM 2186 N N . SER B 1 46 ? -3.912 -1.642 13.867 1 97.19 46 SER B N 1
ATOM 2187 C CA . SER B 1 46 ? -4.27 -0.703 14.922 1 97.19 46 SER B CA 1
ATOM 2188 C C . SER B 1 46 ? -5.555 -1.122 15.625 1 97.19 46 SER B C 1
ATOM 2190 O O . SER B 1 46 ? -6.102 -2.191 15.344 1 97.19 46 SER B O 1
ATOM 2192 N N . GLU B 1 47 ? -5.957 -0.29 16.609 1 95.25 47 GLU B N 1
ATOM 2193 C CA . GLU B 1 47 ? -7.199 -0.553 17.312 1 95.25 47 GLU B CA 1
ATOM 2194 C C . GLU B 1 47 ? -8.391 0.063 16.594 1 95.25 47 GLU B C 1
ATOM 2196 O O . GLU B 1 47 ? -9.531 -0.034 17.062 1 95.25 47 GLU B O 1
ATOM 2201 N N . ILE B 1 48 ? -8.156 0.648 15.477 1 96.88 48 ILE B N 1
ATOM 2202 C CA . ILE B 1 48 ? -9.195 1.316 14.703 1 96.88 48 ILE B CA 1
ATOM 2203 C C . ILE B 1 48 ? -9.773 0.353 13.672 1 96.88 48 ILE B C 1
ATOM 2205 O O . ILE B 1 48 ? -9.031 -0.186 12.844 1 96.88 48 ILE B O 1
ATOM 2209 N N . ASP B 1 49 ? -11.062 0.1 13.711 1 96.81 49 ASP B N 1
ATOM 2210 C CA . ASP B 1 49 ? -11.719 -0.736 12.711 1 96.81 49 ASP B CA 1
ATOM 2211 C C . ASP B 1 49 ? -11.812 -0.019 11.367 1 96.81 49 ASP B C 1
ATOM 2213 O O . ASP B 1 49 ? -12.445 1.031 11.258 1 96.81 49 ASP B O 1
ATOM 2217 N N . TYR B 1 50 ? -11.102 -0.606 10.344 1 97.94 50 TYR B N 1
ATOM 2218 C CA . TYR B 1 50 ? -11.078 0.046 9.039 1 97.94 50 TYR B CA 1
ATOM 2219 C C . TYR B 1 50 ? -12.492 0.232 8.508 1 97.94 50 TYR B C 1
ATOM 2221 O O . TYR B 1 50 ? -12.75 1.126 7.695 1 97.94 50 TYR B O 1
ATOM 2229 N N . ARG B 1 51 ? -13.484 -0.582 8.945 1 97.75 51 ARG B N 1
ATOM 2230 C CA . ARG B 1 51 ? -14.875 -0.486 8.508 1 97.75 51 ARG B CA 1
ATOM 2231 C C . ARG B 1 51 ? -15.516 0.814 8.984 1 97.75 51 ARG B C 1
ATOM 2233 O O . ARG B 1 51 ? -16.5 1.273 8.406 1 97.75 51 ARG B O 1
ATOM 2240 N N . ASP B 1 52 ? -14.883 1.468 10 1 96.12 52 ASP B N 1
ATOM 2241 C CA . ASP B 1 52 ? -15.414 2.695 10.586 1 96.12 52 ASP B CA 1
ATOM 2242 C C . ASP B 1 52 ? -14.797 3.928 9.93 1 96.12 52 ASP B C 1
ATOM 2244 O O . ASP B 1 52 ? -15.219 5.055 10.195 1 96.12 52 ASP B O 1
ATOM 2248 N N . VAL B 1 53 ? -13.836 3.777 9.094 1 97.94 53 VAL B N 1
ATOM 2249 C CA . VAL B 1 53 ? -13.148 4.875 8.422 1 97.94 53 VAL B CA 1
ATOM 2250 C C . VAL B 1 53 ? -13.758 5.094 7.035 1 97.94 53 VAL B C 1
ATOM 2252 O O . VAL B 1 53 ? -13.234 4.598 6.035 1 97.94 53 VAL B O 1
ATOM 2255 N N . ASP B 1 54 ? -14.828 5.863 6.977 1 97.88 54 ASP B N 1
ATOM 2256 C CA . ASP B 1 54 ? -15.562 6 5.723 1 97.88 54 ASP B CA 1
ATOM 2257 C C . ASP B 1 54 ? -15.281 7.355 5.07 1 97.88 54 ASP B C 1
ATOM 2259 O O . ASP B 1 54 ? -15.797 7.645 3.988 1 97.88 54 ASP B O 1
ATOM 2263 N N . THR B 1 55 ? -14.469 8.258 5.734 1 98.81 55 THR B N 1
ATOM 2264 C CA . THR B 1 55 ? -14.109 9.562 5.199 1 98.81 55 THR B CA 1
ATOM 2265 C C . THR B 1 55 ? -12.602 9.789 5.297 1 98.81 55 THR B C 1
ATOM 2267 O O . THR B 1 55 ? -12 9.555 6.344 1 98.81 55 THR B O 1
ATOM 2270 N N . VAL B 1 56 ? -12.023 10.164 4.211 1 98.94 56 VAL B N 1
ATOM 2271 C CA . VAL B 1 56 ? -10.609 10.516 4.152 1 98.94 56 VAL B CA 1
ATOM 2272 C C . VAL B 1 56 ? -10.461 11.992 3.779 1 98.94 56 VAL B C 1
ATOM 2274 O O . VAL B 1 56 ? -11.094 12.461 2.83 1 98.94 56 VAL B O 1
ATOM 2277 N N . LEU B 1 57 ? -9.727 12.719 4.559 1 99 57 LEU B N 1
ATOM 2278 C CA . LEU B 1 57 ? -9.352 14.102 4.273 1 99 57 LEU B CA 1
ATOM 2279 C C . LEU B 1 57 ? -7.918 14.18 3.766 1 99 57 LEU B C 1
ATOM 2281 O O . LEU B 1 57 ? -6.984 13.805 4.477 1 99 57 LEU B O 1
ATOM 2285 N N . LEU B 1 58 ? -7.746 14.703 2.527 1 98.94 58 LEU B N 1
ATOM 2286 C CA . LEU B 1 58 ? -6.43 14.758 1.904 1 98.94 58 LEU B CA 1
ATOM 2287 C C . LEU B 1 58 ? -5.781 16.125 2.117 1 98.94 58 LEU B C 1
ATOM 2289 O O . LEU B 1 58 ? -6.41 17.156 1.882 1 98.94 58 LEU B O 1
ATOM 2293 N N . THR B 1 59 ? -4.512 16.094 2.586 1 98.88 59 THR B N 1
ATOM 2294 C CA . THR B 1 59 ? -3.738 17.344 2.6 1 98.88 59 THR B CA 1
ATOM 2295 C C . THR B 1 59 ? -3.414 17.781 1.177 1 98.88 59 THR B C 1
ATOM 2297 O O . THR B 1 59 ? -3.51 18.969 0.858 1 98.88 59 THR B O 1
ATOM 2300 N N . HIS B 1 60 ? -2.975 16.906 0.375 1 98.81 60 HIS B N 1
ATOM 2301 C CA . HIS B 1 60 ? -2.73 17.109 -1.048 1 98.81 60 HIS B CA 1
ATOM 2302 C C . HIS B 1 60 ? -2.742 15.789 -1.808 1 98.81 60 HIS B C 1
ATOM 2304 O O . HIS B 1 60 ? -2.982 14.734 -1.22 1 98.81 60 HIS B O 1
ATOM 2310 N N . THR B 1 61 ? -2.441 15.82 -3.145 1 98.81 61 THR B N 1
ATOM 2311 C CA . THR B 1 61 ? -2.828 14.672 -3.955 1 98.81 61 THR B CA 1
ATOM 2312 C C . THR B 1 61 ? -1.596 13.945 -4.484 1 98.81 61 THR B C 1
ATOM 2314 O O . THR B 1 61 ? -1.677 13.219 -5.477 1 98.81 61 THR B O 1
ATOM 2317 N N . HIS B 1 62 ? -0.433 14.148 -3.854 1 98.81 62 HIS B N 1
ATOM 2318 C CA . HIS B 1 62 ? 0.688 13.297 -4.234 1 98.81 62 HIS B CA 1
ATOM 2319 C C . HIS B 1 62 ? 0.388 11.828 -3.947 1 98.81 62 HIS B C 1
ATOM 2321 O O . HIS B 1 62 ? -0.321 11.508 -2.99 1 98.81 62 HIS B O 1
ATOM 2327 N N . LEU B 1 63 ? 1.011 10.984 -4.668 1 98.81 63 LEU B N 1
ATOM 2328 C CA . LEU B 1 63 ? 0.724 9.555 -4.648 1 98.81 63 LEU B CA 1
ATOM 2329 C C . LEU B 1 63 ? 0.937 8.984 -3.252 1 98.81 63 LEU B C 1
ATOM 2331 O O . LEU B 1 63 ? 0.125 8.188 -2.773 1 98.81 63 LEU B O 1
ATOM 2335 N N . ASP B 1 64 ? 2.01 9.352 -2.551 1 98.81 64 ASP B N 1
ATOM 2336 C CA . ASP B 1 64 ? 2.33 8.766 -1.253 1 98.81 64 ASP B CA 1
ATOM 2337 C C . ASP B 1 64 ? 1.361 9.242 -0.176 1 98.81 64 ASP B C 1
ATOM 2339 O O . ASP B 1 64 ? 1.483 8.867 0.991 1 98.81 64 ASP B O 1
ATOM 2343 N N . HIS B 1 65 ? 0.343 10.016 -0.513 1 98.94 65 HIS B N 1
ATOM 2344 C CA . HIS B 1 65 ? -0.716 10.445 0.396 1 98.94 65 HIS B CA 1
ATOM 2345 C C . HIS B 1 65 ? -2.068 9.883 -0.032 1 98.94 65 HIS B C 1
ATOM 2347 O O . HIS B 1 65 ? -3.066 10.055 0.669 1 98.94 65 HIS B O 1
ATOM 2353 N N . VAL B 1 66 ? -2.133 9.156 -1.236 1 98.94 66 VAL B N 1
ATOM 2354 C CA . VAL B 1 66 ? -3.453 8.797 -1.744 1 98.94 66 VAL B CA 1
ATOM 2355 C C . VAL B 1 66 ? -3.441 7.352 -2.236 1 98.94 66 VAL B C 1
ATOM 2357 O O . VAL B 1 66 ? -4.488 6.797 -2.576 1 98.94 66 VAL B O 1
ATOM 2360 N N . ALA B 1 67 ? -2.379 6.656 -2.258 1 98.94 67 ALA B N 1
ATOM 2361 C CA . ALA B 1 67 ? -2.178 5.398 -2.973 1 98.94 67 ALA B CA 1
ATOM 2362 C C . ALA B 1 67 ? -3.145 4.324 -2.48 1 98.94 67 ALA B C 1
ATOM 2364 O O . ALA B 1 67 ? -3.588 3.477 -3.258 1 98.94 67 ALA B O 1
ATOM 2365 N N . ASP B 1 68 ? -3.516 4.336 -1.198 1 98.88 68 ASP B N 1
ATOM 2366 C CA . ASP B 1 68 ? -4.312 3.262 -0.614 1 98.88 68 ASP B CA 1
ATOM 2367 C C . ASP B 1 68 ? -5.793 3.627 -0.591 1 98.88 68 ASP B C 1
ATOM 2369 O O . ASP B 1 68 ? -6.617 2.869 -0.074 1 98.88 68 ASP B O 1
ATOM 2373 N N . LEU B 1 69 ? -6.195 4.773 -1.206 1 98.94 69 LEU B N 1
ATOM 2374 C CA . LEU B 1 69 ? -7.605 5.145 -1.219 1 98.94 69 LEU B CA 1
ATOM 2375 C C . LEU B 1 69 ? -8.461 4.008 -1.77 1 98.94 69 LEU B C 1
ATOM 2377 O O . LEU B 1 69 ? -9.375 3.529 -1.093 1 98.94 69 LEU B O 1
ATOM 2381 N N . PRO B 1 70 ? -8.125 3.512 -2.955 1 98.94 70 PRO B N 1
ATOM 2382 C CA . PRO B 1 70 ? -8.992 2.451 -3.475 1 98.94 70 PRO B CA 1
ATOM 2383 C C . PRO B 1 70 ? -8.875 1.149 -2.686 1 98.94 70 PRO B C 1
ATOM 2385 O O . PRO B 1 70 ? -9.844 0.391 -2.586 1 98.94 70 PRO B O 1
ATOM 2388 N N . THR B 1 71 ? -7.699 0.851 -2.105 1 98.88 71 THR B N 1
ATOM 2389 C CA . THR B 1 71 ? -7.492 -0.357 -1.314 1 98.88 71 THR B CA 1
ATOM 2390 C C . THR B 1 71 ? -8.391 -0.358 -0.083 1 98.88 71 THR B C 1
ATOM 2392 O O . THR B 1 71 ? -9.055 -1.356 0.205 1 98.88 71 THR B O 1
ATOM 2395 N N . LEU B 1 72 ? -8.43 0.775 0.626 1 98.94 72 LEU B N 1
ATOM 2396 C CA . LEU B 1 72 ? -9.281 0.906 1.806 1 98.94 72 LEU B CA 1
ATOM 2397 C C . LEU B 1 72 ? -10.758 0.826 1.424 1 98.94 72 LEU B C 1
ATOM 2399 O O . LEU B 1 72 ? -11.531 0.111 2.064 1 98.94 72 LEU B O 1
ATOM 2403 N N . ALA B 1 73 ? -11.148 1.543 0.376 1 98.88 73 ALA B N 1
ATOM 2404 C CA . ALA B 1 73 ? -12.539 1.553 -0.068 1 98.88 73 ALA B CA 1
ATOM 2405 C C . ALA B 1 73 ? -12.992 0.154 -0.473 1 98.88 73 ALA B C 1
ATOM 2407 O O . ALA B 1 73 ? -14.102 -0.268 -0.132 1 98.88 73 ALA B O 1
ATOM 2408 N N . LYS B 1 74 ? -12.172 -0.563 -1.211 1 98.75 74 LYS B N 1
ATOM 2409 C CA . LYS B 1 74 ? -12.508 -1.915 -1.648 1 98.75 74 LYS B CA 1
ATOM 2410 C C . LYS B 1 74 ? -12.656 -2.857 -0.458 1 98.75 74 LYS B C 1
ATOM 2412 O O . LYS B 1 74 ? -13.562 -3.691 -0.433 1 98.75 74 LYS B O 1
ATOM 2417 N N . ALA B 1 75 ? -11.727 -2.75 0.5 1 98.62 75 ALA B N 1
ATOM 2418 C CA . ALA B 1 75 ? -11.836 -3.572 1.704 1 98.62 75 ALA B CA 1
ATOM 2419 C C . ALA B 1 75 ? -13.18 -3.355 2.398 1 98.62 75 ALA B C 1
ATOM 2421 O O . ALA B 1 75 ? -13.852 -4.316 2.777 1 98.62 75 ALA B O 1
ATOM 2422 N N . ARG B 1 76 ? -13.578 -2.094 2.547 1 98.62 76 ARG B N 1
ATOM 2423 C CA . ARG B 1 76 ? -14.859 -1.769 3.164 1 98.62 76 ARG B CA 1
ATOM 2424 C C . ARG B 1 76 ? -16.016 -2.342 2.355 1 98.62 76 ARG B C 1
ATOM 2426 O O . ARG B 1 76 ? -16.953 -2.922 2.92 1 98.62 76 ARG B O 1
ATOM 2433 N N . LEU B 1 77 ? -15.945 -2.152 1.052 1 98.56 77 LEU B N 1
ATOM 2434 C CA . LEU B 1 77 ? -16.969 -2.662 0.154 1 98.56 77 LEU B CA 1
ATOM 2435 C C . LEU B 1 77 ? -17.156 -4.164 0.334 1 98.56 77 LEU B C 1
ATOM 2437 O O . LEU B 1 77 ? -18.281 -4.648 0.449 1 98.56 77 LEU B O 1
ATOM 2441 N N . LEU B 1 78 ? -16.016 -4.934 0.383 1 97.06 78 LEU B N 1
ATOM 2442 C CA . LEU B 1 78 ? -16.047 -6.387 0.5 1 97.06 78 LEU B CA 1
ATOM 2443 C C . LEU B 1 78 ? -16.641 -6.812 1.839 1 97.06 78 LEU B C 1
ATOM 2445 O O . LEU B 1 78 ? -17.125 -7.938 1.977 1 97.06 78 LEU B O 1
ATOM 2449 N N . ASP B 1 79 ? -16.594 -5.891 2.762 1 97.12 79 ASP B N 1
ATOM 2450 C CA . ASP B 1 79 ? -17.156 -6.191 4.074 1 97.12 79 ASP B CA 1
ATOM 2451 C C . ASP B 1 79 ? -18.547 -5.562 4.23 1 97.12 79 ASP B C 1
ATOM 2453 O O . ASP B 1 79 ? -19.031 -5.414 5.352 1 97.12 79 ASP B O 1
ATOM 2457 N N . GLY B 1 80 ? -19.125 -5.078 3.186 1 97.31 80 GLY B N 1
ATOM 2458 C CA . GLY B 1 80 ? -20.531 -4.703 3.172 1 97.31 80 GLY B CA 1
ATOM 2459 C C . GLY B 1 80 ? -20.75 -3.217 3.395 1 97.31 80 GLY B C 1
ATOM 2460 O O . GLY B 1 80 ? -21.875 -2.785 3.646 1 97.31 80 GLY B O 1
ATOM 2461 N N . HIS B 1 81 ? -19.703 -2.355 3.381 1 98.19 81 HIS B N 1
ATOM 2462 C CA . HIS B 1 81 ? -19.797 -0.911 3.562 1 98.19 81 HIS B CA 1
ATOM 2463 C C . HIS B 1 81 ? -19.484 -0.172 2.266 1 98.19 81 HIS B C 1
ATOM 2465 O O . HIS B 1 81 ? -18.312 0.04 1.933 1 98.19 81 HIS B O 1
ATOM 2471 N N . GLU B 1 82 ? -20.406 0.357 1.568 1 97.69 82 GLU B N 1
ATOM 2472 C CA . GLU B 1 82 ? -20.203 0.828 0.201 1 97.69 82 GLU B CA 1
ATOM 2473 C C . GLU B 1 82 ? -19.969 2.334 0.165 1 97.69 82 GLU B C 1
ATOM 2475 O O . GLU B 1 82 ? -19.516 2.871 -0.851 1 97.69 82 GLU B O 1
ATOM 2480 N N . ALA B 1 83 ? -20.328 3.027 1.27 1 98.25 83 ALA B N 1
ATOM 2481 C CA . ALA B 1 83 ? -20.172 4.48 1.288 1 98.25 83 ALA B CA 1
ATOM 2482 C C . ALA B 1 83 ? -18.719 4.863 1.561 1 98.25 83 ALA B C 1
ATOM 2484 O O . ALA B 1 83 ? -18.078 4.32 2.473 1 98.25 83 ALA B O 1
ATOM 2485 N N . PHE B 1 84 ? -18.188 5.711 0.822 1 98.69 84 PHE B N 1
ATOM 2486 C CA . PHE B 1 84 ? -16.812 6.195 0.977 1 98.69 84 PHE B CA 1
ATOM 2487 C C . PHE B 1 84 ? -16.703 7.652 0.538 1 98.69 84 PHE B C 1
ATOM 2489 O O . PHE B 1 84 ? -17.172 8.016 -0.541 1 98.69 84 PHE B O 1
ATOM 2496 N N . THR B 1 85 ? -16.156 8.523 1.346 1 98.81 85 THR B N 1
ATOM 2497 C CA . THR B 1 85 ? -16.031 9.953 1.06 1 98.81 85 THR B CA 1
ATOM 2498 C C . THR B 1 85 ? -14.578 10.391 1.066 1 98.81 85 THR B C 1
ATOM 2500 O O . THR B 1 85 ? -13.82 10.039 1.975 1 98.81 85 THR B O 1
ATOM 2503 N N . VAL B 1 86 ? -14.195 11.086 0.054 1 98.94 86 VAL B N 1
ATOM 2504 C CA . VAL B 1 86 ? -12.883 11.711 -0.017 1 98.94 86 VAL B CA 1
ATOM 2505 C C . VAL B 1 86 ? -13.031 13.227 -0.101 1 98.94 86 VAL B C 1
ATOM 2507 O O . VAL B 1 86 ? -13.727 13.742 -0.982 1 98.94 86 VAL B O 1
ATOM 2510 N N . VAL B 1 87 ? -12.469 13.914 0.835 1 98.94 87 VAL B N 1
ATOM 2511 C CA . VAL B 1 87 ? -12.43 15.375 0.874 1 98.94 87 VAL B CA 1
ATOM 2512 C C . VAL B 1 87 ? -11 15.859 0.648 1 98.94 87 VAL B C 1
ATOM 2514 O O . VAL B 1 87 ? -10.055 15.289 1.197 1 98.94 87 VAL B O 1
ATOM 2517 N N . GLY B 1 88 ? -10.797 16.844 -0.154 1 98.81 88 GLY B N 1
ATOM 2518 C CA . GLY B 1 88 ? -9.438 17.328 -0.357 1 98.81 88 GLY B CA 1
ATOM 2519 C C . GLY B 1 88 ? -9.367 18.562 -1.235 1 98.81 88 GLY B C 1
ATOM 2520 O O . GLY B 1 88 ? -10.398 19.156 -1.559 1 98.81 88 GLY B O 1
ATOM 2521 N N . PRO B 1 89 ? -8.156 19.047 -1.56 1 98.56 89 PRO B N 1
ATOM 2522 C CA . PRO B 1 89 ? -7.961 20.219 -2.41 1 98.56 89 PRO B CA 1
ATOM 2523 C C . PRO B 1 89 ? -8.375 19.984 -3.861 1 98.56 89 PRO B C 1
ATOM 2525 O O . PRO B 1 89 ? -8.82 18.875 -4.203 1 98.56 89 PRO B O 1
ATOM 2528 N N . GLN B 1 90 ? -8.258 21.062 -4.609 1 97.44 90 GLN B N 1
ATOM 2529 C CA . GLN B 1 90 ? -8.461 20.922 -6.047 1 97.44 90 GLN B CA 1
ATOM 2530 C C . GLN B 1 90 ? -7.578 19.828 -6.625 1 97.44 90 GLN B C 1
ATOM 2532 O O . GLN B 1 90 ? -6.402 19.719 -6.27 1 97.44 90 GLN B O 1
ATOM 2537 N N . GLY B 1 91 ? -8.18 19 -7.477 1 97.69 91 GLY B N 1
ATOM 2538 C CA . GLY B 1 91 ? -7.457 17.875 -8.039 1 97.69 91 GLY B CA 1
ATOM 2539 C C . GLY B 1 91 ? -7.859 16.547 -7.434 1 97.69 91 GLY B C 1
ATOM 2540 O O . GLY B 1 91 ? -7.562 15.484 -7.988 1 97.69 91 GLY B O 1
ATOM 2541 N N . THR B 1 92 ? -8.57 16.609 -6.324 1 98.75 92 THR B N 1
ATOM 2542 C CA . THR B 1 92 ? -8.984 15.398 -5.625 1 98.75 92 THR B CA 1
ATOM 2543 C C . THR B 1 92 ? -9.883 14.547 -6.508 1 98.75 92 THR B C 1
ATOM 2545 O O . THR B 1 92 ? -9.734 13.32 -6.559 1 98.75 92 THR B O 1
ATOM 2548 N N . ARG B 1 93 ? -10.766 15.133 -7.266 1 98.5 93 ARG B N 1
ATOM 2549 C CA . ARG B 1 93 ? -11.672 14.398 -8.133 1 98.5 93 ARG B CA 1
ATOM 2550 C C . ARG B 1 93 ? -10.906 13.641 -9.211 1 98.5 93 ARG B C 1
ATOM 2552 O O . ARG B 1 93 ? -11.18 12.461 -9.469 1 98.5 93 ARG B O 1
ATOM 2559 N N . ASP B 1 94 ? -9.984 14.32 -9.82 1 98.31 94 ASP B N 1
ATOM 2560 C CA . ASP B 1 94 ? -9.203 13.695 -10.883 1 98.31 94 ASP B CA 1
ATOM 2561 C C . ASP B 1 94 ? -8.438 12.484 -10.367 1 98.31 94 ASP B C 1
ATOM 2563 O O . ASP B 1 94 ? -8.406 11.438 -11.016 1 98.31 94 ASP B O 1
ATOM 2567 N N . VAL B 1 95 ? -7.828 12.602 -9.227 1 98.69 95 VAL B N 1
ATOM 2568 C CA . VAL B 1 95 ? -7.062 11.508 -8.633 1 98.69 95 VAL B CA 1
ATOM 2569 C C . VAL B 1 95 ? -7.992 10.344 -8.289 1 98.69 95 VAL B C 1
ATOM 2571 O O . VAL B 1 95 ? -7.672 9.188 -8.555 1 98.69 95 VAL B O 1
ATOM 2574 N N . CYS B 1 96 ? -9.148 10.656 -7.715 1 98.81 96 CYS B N 1
ATOM 2575 C CA . CYS B 1 96 ? -10.109 9.617 -7.379 1 98.81 96 CYS B CA 1
ATOM 2576 C C . CYS B 1 96 ? -10.625 8.914 -8.633 1 98.81 96 CYS B C 1
ATOM 2578 O O . CYS B 1 96 ? -10.758 7.691 -8.656 1 98.81 96 CYS B O 1
ATOM 2580 N N . ASP B 1 97 ? -10.914 9.695 -9.695 1 98.5 97 ASP B N 1
ATOM 2581 C CA . ASP B 1 97 ? -11.375 9.109 -10.945 1 98.5 97 ASP B CA 1
ATOM 2582 C C . ASP B 1 97 ? -10.391 8.062 -11.469 1 98.5 97 ASP B C 1
ATOM 2584 O O . ASP B 1 97 ? -10.797 7.012 -11.961 1 98.5 97 ASP B O 1
ATOM 2588 N N . SER B 1 98 ? -9.156 8.383 -11.344 1 98.56 98 SER B N 1
ATOM 2589 C CA . SER B 1 98 ? -8.125 7.473 -11.812 1 98.56 98 SER B CA 1
ATOM 2590 C C . SER B 1 98 ? -7.996 6.258 -10.898 1 98.56 98 SER B C 1
ATOM 2592 O O . SER B 1 98 ? -8.102 5.117 -11.359 1 98.56 98 SER B O 1
ATOM 2594 N N . LEU B 1 99 ? -7.879 6.445 -9.617 1 98.81 99 LEU B N 1
ATOM 2595 C CA . LEU B 1 99 ? -7.594 5.371 -8.672 1 98.81 99 LEU B CA 1
ATOM 2596 C C . LEU B 1 99 ? -8.781 4.43 -8.547 1 98.81 99 LEU B C 1
ATOM 2598 O O . LEU B 1 99 ? -8.609 3.219 -8.383 1 98.81 99 LEU B O 1
ATOM 2602 N N . PHE B 1 100 ? -9.984 4.965 -8.625 1 98.81 100 PHE B N 1
ATOM 2603 C CA . PHE B 1 100 ? -11.164 4.148 -8.391 1 98.81 100 PHE B CA 1
ATOM 2604 C C . PHE B 1 100 ? -11.672 3.533 -9.688 1 98.81 100 PHE B C 1
ATOM 2606 O O . PHE B 1 100 ? -12.68 2.824 -9.695 1 98.81 100 PHE B O 1
ATOM 2613 N N . ALA B 1 101 ? -10.984 3.779 -10.789 1 98.56 101 ALA B N 1
ATOM 2614 C CA . ALA B 1 101 ? -11.328 3.121 -12.047 1 98.56 101 ALA B CA 1
ATOM 2615 C C . ALA B 1 101 ? -10.969 1.64 -12.008 1 98.56 101 ALA B C 1
ATOM 2617 O O . ALA B 1 101 ? -11.594 0.82 -12.68 1 98.56 101 ALA B O 1
ATOM 2618 N N . VAL B 1 102 ? -9.945 1.296 -11.266 1 98.12 102 VAL B N 1
ATOM 2619 C CA . VAL B 1 102 ? -9.5 -0.088 -11.141 1 98.12 102 VAL B CA 1
ATOM 2620 C C . VAL B 1 102 ? -10.578 -0.921 -10.453 1 98.12 102 VAL B C 1
ATOM 2622 O O . VAL B 1 102 ? -11.18 -0.484 -9.469 1 98.12 102 VAL B O 1
ATOM 2625 N N . ASP B 1 103 ? -10.891 -2.104 -10.969 1 97.81 103 ASP B N 1
ATOM 2626 C CA . ASP B 1 103 ? -11.906 -3.031 -10.492 1 97.81 103 ASP B CA 1
ATOM 2627 C C . ASP B 1 103 ? -13.305 -2.418 -10.594 1 97.81 103 ASP B C 1
ATOM 2629 O O . ASP B 1 103 ? -14.203 -2.785 -9.836 1 97.81 103 ASP B O 1
ATOM 2633 N N . ASP B 1 104 ? -13.43 -1.363 -11.391 1 97.12 104 ASP B N 1
ATOM 2634 C CA . ASP B 1 104 ? -14.703 -0.663 -11.555 1 97.12 104 ASP B CA 1
ATOM 2635 C C . ASP B 1 104 ? -15.258 -0.225 -10.203 1 97.12 104 ASP B C 1
ATOM 2637 O O . ASP B 1 104 ? -16.469 -0.299 -9.969 1 97.12 104 ASP B O 1
ATOM 2641 N N . LEU B 1 105 ? -14.375 0.19 -9.312 1 97.5 105 LEU B N 1
ATOM 2642 C CA . LEU B 1 105 ? -14.781 0.493 -7.949 1 97.5 105 LEU B CA 1
ATOM 2643 C C . LEU B 1 105 ? -15.742 1.679 -7.914 1 97.5 105 LEU B C 1
ATOM 2645 O O . LEU B 1 105 ? -16.672 1.705 -7.109 1 97.5 105 LEU B O 1
ATOM 2649 N N . ALA B 1 106 ? -15.461 2.672 -8.766 1 94.75 106 ALA B N 1
ATOM 2650 C CA . ALA B 1 106 ? -16.297 3.865 -8.789 1 94.75 106 ALA B CA 1
ATOM 2651 C C . ALA B 1 106 ? -17.766 3.502 -9.023 1 94.75 106 ALA B C 1
ATOM 2653 O O . ALA B 1 106 ? -18.672 4.172 -8.516 1 94.75 106 ALA B O 1
ATOM 2654 N N . ASP B 1 107 ? -18.016 2.418 -9.766 1 96.75 107 ASP B N 1
ATOM 2655 C CA . ASP B 1 107 ? -19.359 1.995 -10.109 1 96.75 107 ASP B CA 1
ATOM 2656 C C . ASP B 1 107 ? -19.969 1.127 -9 1 96.75 107 ASP B C 1
ATOM 2658 O O . ASP B 1 107 ? -21.172 0.926 -8.953 1 96.75 107 ASP B O 1
ATOM 2662 N N . ARG B 1 108 ? -19.125 0.628 -8.188 1 97.75 108 ARG B N 1
ATOM 2663 C CA . ARG B 1 108 ? -19.578 -0.333 -7.188 1 97.75 108 ARG B CA 1
ATOM 2664 C C . ARG B 1 108 ? -19.781 0.338 -5.832 1 97.75 108 ARG B C 1
ATOM 2666 O O . ARG B 1 108 ? -20.469 -0.193 -4.969 1 97.75 108 ARG B O 1
ATOM 2673 N N . LEU B 1 109 ? -19.141 1.51 -5.676 1 97.44 109 LEU B N 1
ATOM 2674 C CA . LEU B 1 109 ? -19.188 2.252 -4.422 1 97.44 109 LEU B CA 1
ATOM 2675 C C . LEU B 1 109 ? -20.141 3.432 -4.512 1 97.44 109 LEU B C 1
ATOM 2677 O O . LEU B 1 109 ? -20.422 3.926 -5.605 1 97.44 109 LEU B O 1
ATOM 2681 N N . SER B 1 110 ? -20.719 3.816 -3.381 1 98.25 110 SER B N 1
ATOM 2682 C CA . SER B 1 110 ? -21.234 5.172 -3.238 1 98.25 110 SER B CA 1
ATOM 2683 C C . SER B 1 110 ? -20.125 6.156 -2.873 1 98.25 110 SER B C 1
ATOM 2685 O O . SER B 1 110 ? -19.984 6.535 -1.71 1 98.25 110 SER B O 1
ATOM 2687 N N . LEU B 1 111 ? -19.406 6.496 -3.846 1 98.5 111 LEU B N 1
ATOM 2688 C CA . LEU B 1 111 ? -18.234 7.359 -3.666 1 98.5 111 LEU B CA 1
ATOM 2689 C C . LEU B 1 111 ? -18.641 8.828 -3.736 1 98.5 111 LEU B C 1
ATOM 2691 O O . LEU B 1 111 ? -19.25 9.266 -4.715 1 98.5 111 LEU B O 1
ATOM 2695 N N . THR B 1 112 ? -18.375 9.602 -2.707 1 98.62 112 THR B N 1
ATOM 2696 C CA . THR B 1 112 ? -18.547 11.047 -2.682 1 98.62 112 THR B CA 1
ATOM 2697 C C . THR B 1 112 ? -17.188 11.75 -2.678 1 98.62 112 THR B C 1
ATOM 2699 O O . THR B 1 112 ? -16.344 11.469 -1.83 1 98.62 112 THR B O 1
ATOM 2702 N N . VAL B 1 113 ? -16.969 12.578 -3.629 1 98.75 113 VAL B N 1
ATOM 2703 C CA . VAL B 1 113 ? -15.758 13.391 -3.684 1 98.75 113 VAL B CA 1
ATOM 2704 C C . VAL B 1 113 ? -16.109 14.859 -3.459 1 98.75 113 VAL B C 1
ATOM 2706 O O . VAL B 1 113 ? -16.875 15.445 -4.219 1 98.75 113 VAL B O 1
ATOM 2709 N N . ARG B 1 114 ? -15.602 15.391 -2.383 1 98.62 114 ARG B N 1
ATOM 2710 C CA . ARG B 1 114 ? -15.773 16.797 -2.051 1 98.62 114 ARG B CA 1
ATOM 2711 C C . ARG B 1 114 ? -14.461 17.562 -2.223 1 98.62 114 ARG B C 1
ATOM 2713 O O . ARG B 1 114 ? -13.547 17.422 -1.412 1 98.62 114 ARG B O 1
ATOM 2720 N N . GLU B 1 115 ? -14.352 18.406 -3.248 1 98.19 115 GLU B N 1
ATOM 2721 C CA . GLU B 1 115 ? -13.203 19.281 -3.42 1 98.19 115 GLU B CA 1
ATOM 2722 C C . GLU B 1 115 ? -13.406 20.609 -2.682 1 98.19 115 GLU B C 1
ATOM 2724 O O . GLU B 1 115 ? -14.414 21.281 -2.873 1 98.19 115 GLU B O 1
ATOM 2729 N N . LEU B 1 116 ? -12.422 20.906 -1.895 1 98.12 116 LEU B N 1
ATOM 2730 C CA . LEU B 1 116 ? -12.469 22.172 -1.162 1 98.12 116 LEU B CA 1
ATOM 2731 C C . LEU B 1 116 ? -12.242 23.359 -2.1 1 98.12 116 LEU B C 1
ATOM 2733 O O . LEU B 1 116 ? -11.344 23.312 -2.945 1 98.12 116 LEU B O 1
ATOM 2737 N N . SER B 1 117 ? -13.086 24.359 -2.008 1 95.06 117 SER B N 1
ATOM 2738 C CA . SER B 1 117 ? -12.93 25.562 -2.816 1 95.06 117 SER B CA 1
ATOM 2739 C C . SER B 1 117 ? -11.633 26.297 -2.48 1 95.06 117 SER B C 1
ATOM 2741 O O . SER B 1 117 ? -11.125 26.188 -1.364 1 95.06 117 SER B O 1
ATOM 2743 N N . PRO B 1 118 ? -11.125 27 -3.518 1 93.94 118 PRO B N 1
ATOM 2744 C CA . PRO B 1 118 ? -9.961 27.828 -3.176 1 93.94 118 PRO B CA 1
ATOM 2745 C C . PRO B 1 118 ? -10.219 28.75 -1.996 1 93.94 118 PRO B C 1
ATOM 2747 O O . PRO B 1 118 ? -11.352 29.203 -1.796 1 93.94 118 PRO B O 1
ATOM 2750 N N . GLY B 1 119 ? -9.148 29.047 -1.261 1 92.06 119 GLY B N 1
ATOM 2751 C CA . GLY B 1 119 ? -9.297 29.875 -0.075 1 92.06 119 GLY B CA 1
ATOM 2752 C C . GLY B 1 119 ? -9.086 29.109 1.218 1 92.06 119 GLY B C 1
ATOM 2753 O O . GLY B 1 119 ? -8.539 28 1.211 1 92.06 119 GLY B O 1
ATOM 2754 N N . THR B 1 120 ? -9.453 29.719 2.379 1 94.12 120 THR B N 1
ATOM 2755 C CA . THR B 1 120 ? -9.133 29.125 3.67 1 94.12 120 THR B CA 1
ATOM 2756 C C . THR B 1 120 ? -10.359 29.109 4.582 1 94.12 120 THR B C 1
ATOM 2758 O O . THR B 1 120 ? -10.227 29.125 5.805 1 94.12 120 THR B O 1
ATOM 2761 N N . ASP B 1 121 ? -11.539 29.062 3.965 1 96.31 121 ASP B N 1
ATOM 2762 C CA . ASP B 1 121 ? -12.758 29.016 4.77 1 96.31 121 ASP B CA 1
ATOM 2763 C C . ASP B 1 121 ? -12.812 27.734 5.598 1 96.31 121 ASP B C 1
ATOM 2765 O O . ASP B 1 121 ? -12.477 26.656 5.109 1 96.31 121 ASP B O 1
ATOM 2769 N N . PRO B 1 122 ? -13.203 27.938 6.867 1 97.81 122 PRO B N 1
ATOM 2770 C CA . PRO B 1 122 ? -13.398 26.734 7.676 1 97.81 122 PRO B CA 1
ATOM 2771 C C . PRO B 1 122 ? -14.531 25.859 7.156 1 97.81 122 PRO B C 1
ATOM 2773 O O . PRO B 1 122 ? -15.352 26.312 6.355 1 97.81 122 PRO B O 1
ATOM 2776 N N . PHE B 1 123 ? -14.539 24.625 7.535 1 98.31 123 PHE B N 1
ATOM 2777 C CA . PHE B 1 123 ? -15.578 23.672 7.172 1 98.31 123 PHE B CA 1
ATOM 2778 C C . PHE B 1 123 ? -15.703 22.578 8.227 1 98.31 123 PHE B C 1
ATOM 2780 O O . PHE B 1 123 ? -14.984 22.578 9.227 1 98.31 123 PHE B O 1
ATOM 2787 N N . THR B 1 124 ? -16.688 21.734 8.023 1 98.06 124 THR B N 1
ATOM 2788 C CA . THR B 1 124 ? -16.922 20.656 8.984 1 98.06 124 THR B CA 1
ATOM 2789 C C . THR B 1 124 ? -16.969 19.312 8.281 1 98.06 124 THR B C 1
ATOM 2791 O O . THR B 1 124 ? -17.312 19.219 7.102 1 98.06 124 THR B O 1
ATOM 2794 N N . ILE B 1 125 ? -16.516 18.344 8.914 1 97.88 125 ILE B N 1
ATOM 2795 C CA . ILE B 1 125 ? -16.734 16.938 8.609 1 97.88 125 ILE B CA 1
ATOM 2796 C C . ILE B 1 125 ? -17.234 16.203 9.852 1 97.88 125 ILE B C 1
ATOM 2798 O O . ILE B 1 125 ? -16.531 16.125 10.859 1 97.88 125 ILE B O 1
ATOM 2802 N N . ASP B 1 126 ? -18.438 15.688 9.75 1 95.19 126 ASP B N 1
ATOM 2803 C CA . ASP B 1 126 ? -19.047 15.086 10.93 1 95.19 126 ASP B CA 1
ATOM 2804 C C . ASP B 1 126 ? -18.938 16 12.141 1 95.19 126 ASP B C 1
ATOM 2806 O O . ASP B 1 126 ? -19.328 17.172 12.078 1 95.19 126 ASP B O 1
ATOM 2810 N N . GLU B 1 127 ? -18.219 15.562 13.227 1 93 127 GLU B N 1
ATOM 2811 C CA . GLU B 1 127 ? -18.156 16.328 14.469 1 93 127 GLU B CA 1
ATOM 2812 C C . GLU B 1 127 ? -16.906 17.219 14.492 1 93 127 GLU B C 1
ATOM 2814 O O . GLU B 1 127 ? -16.688 17.953 15.453 1 93 127 GLU B O 1
ATOM 2819 N N . PHE B 1 128 ? -16.156 17.188 13.43 1 97.5 128 PHE B N 1
ATOM 2820 C CA . PHE B 1 128 ? -14.906 17.938 13.414 1 97.5 128 PHE B CA 1
ATOM 2821 C C . PHE B 1 128 ? -15.133 19.328 12.836 1 97.5 128 PHE B C 1
ATOM 2823 O O . PHE B 1 128 ? -15.648 19.484 11.727 1 97.5 128 PHE B O 1
ATOM 2830 N N . GLU B 1 129 ? -14.75 20.344 13.609 1 97.94 129 GLU B N 1
ATOM 2831 C CA . GLU B 1 129 ? -14.562 21.688 13.07 1 97.94 129 GLU B CA 1
ATOM 2832 C C . GLU B 1 129 ? -13.141 21.875 12.547 1 97.94 129 GLU B C 1
ATOM 2834 O O . GLU B 1 129 ? -12.172 21.75 13.297 1 97.94 129 GLU B O 1
ATOM 2839 N N . ILE B 1 130 ? -13.039 22.25 11.289 1 98.75 130 ILE B N 1
ATOM 2840 C CA . ILE B 1 130 ? -11.719 22.219 10.656 1 98.75 130 ILE B CA 1
ATOM 2841 C C . ILE B 1 130 ? -11.414 23.578 10.039 1 98.75 130 ILE B C 1
ATOM 2843 O O . ILE B 1 130 ? -12.219 24.125 9.281 1 98.75 130 ILE B O 1
ATOM 2847 N N . GLU B 1 131 ? -10.312 24.156 10.453 1 98.81 131 GLU B N 1
ATOM 2848 C CA . GLU B 1 131 ? -9.695 25.281 9.773 1 98.81 131 GLU B CA 1
ATOM 2849 C C . GLU B 1 131 ? -8.547 24.828 8.875 1 98.81 131 GLU B C 1
ATOM 2851 O O . GLU B 1 131 ? -8.031 23.719 9.031 1 98.81 131 GLU B O 1
ATOM 2856 N N . ARG B 1 132 ? -8.195 25.688 7.898 1 98.75 132 ARG B N 1
ATOM 2857 C CA . ARG B 1 132 ? -7.133 25.266 6.992 1 98.75 132 ARG B CA 1
ATOM 2858 C C . ARG B 1 132 ? -6.238 26.438 6.602 1 98.75 132 ARG B C 1
ATOM 2860 O O . ARG B 1 132 ? -6.637 27.594 6.734 1 98.75 132 ARG B O 1
ATOM 2867 N N . ALA B 1 133 ? -5.051 26.188 6.184 1 98.44 133 ALA B N 1
ATOM 2868 C CA . ALA B 1 133 ? -4.078 27.125 5.625 1 98.44 133 ALA B CA 1
ATOM 2869 C C . ALA B 1 133 ? -3.34 26.5 4.441 1 98.44 133 ALA B C 1
ATOM 2871 O O . ALA B 1 133 ? -3.084 25.297 4.422 1 98.44 133 ALA B O 1
ATOM 2872 N N . PRO B 1 134 ? -3.021 27.328 3.459 1 98.06 134 PRO B N 1
ATOM 2873 C CA . PRO B 1 134 ? -2.279 26.797 2.318 1 98.06 134 PRO B CA 1
ATOM 2874 C C . PRO B 1 134 ? -0.863 26.359 2.689 1 98.06 134 PRO B C 1
ATOM 2876 O O . PRO B 1 134 ? -0.208 27.016 3.508 1 98.06 134 PRO B O 1
ATOM 2879 N N . THR B 1 135 ? -0.441 25.25 2.09 1 97.94 135 THR B N 1
ATOM 2880 C CA . THR B 1 135 ? 0.934 24.797 2.234 1 97.94 135 THR B CA 1
ATOM 2881 C C . THR B 1 135 ? 1.795 25.281 1.073 1 97.94 135 THR B C 1
ATOM 2883 O O . THR B 1 135 ? 1.279 25.844 0.109 1 97.94 135 THR B O 1
ATOM 2886 N N . ASP B 1 136 ? 3.1 25.25 1.223 1 97.75 136 ASP B N 1
ATOM 2887 C CA . ASP B 1 136 ? 4.074 25.531 0.174 1 97.75 136 ASP B CA 1
ATOM 2888 C C . ASP B 1 136 ? 4.711 24.234 -0.346 1 97.75 136 ASP B C 1
ATOM 2890 O O . ASP B 1 136 ? 5.719 23.781 0.195 1 97.75 136 ASP B O 1
ATOM 2894 N N . HIS B 1 137 ? 4.141 23.688 -1.32 1 97.44 137 HIS B N 1
ATOM 2895 C CA . HIS B 1 137 ? 4.496 22.406 -1.912 1 97.44 137 HIS B CA 1
ATOM 2896 C C . HIS B 1 137 ? 4.195 22.391 -3.406 1 97.44 137 HIS B C 1
ATOM 2898 O O . HIS B 1 137 ? 3.676 23.359 -3.953 1 97.44 137 HIS B O 1
ATOM 2904 N N . SER B 1 138 ? 4.684 21.422 -4.129 1 96.38 138 SER B N 1
ATOM 2905 C CA . SER B 1 138 ? 4.562 21.359 -5.582 1 96.38 138 SER B CA 1
ATOM 2906 C C . SER B 1 138 ? 3.104 21.219 -6.012 1 96.38 138 SER B C 1
ATOM 2908 O O . SER B 1 138 ? 2.729 21.656 -7.102 1 96.38 138 SER B O 1
ATOM 2910 N N . LYS B 1 139 ? 2.248 20.641 -5.168 1 96.69 139 LYS B N 1
ATOM 2911 C CA . LYS B 1 139 ? 0.81 20.562 -5.406 1 96.69 139 LYS B CA 1
ATOM 2912 C C . LYS B 1 139 ? 0.042 21.484 -4.457 1 96.69 139 LYS B C 1
ATOM 2914 O O . LYS B 1 139 ? 0.479 21.719 -3.332 1 96.69 139 LYS B O 1
ATOM 2919 N N . VAL B 1 140 ? -1.13 21.938 -4.992 1 97.12 140 VAL B N 1
ATOM 2920 C CA . VAL B 1 140 ? -2.027 22.641 -4.09 1 97.12 140 VAL B CA 1
ATOM 2921 C C . VAL B 1 140 ? -2.371 21.766 -2.895 1 97.12 140 VAL B C 1
ATOM 2923 O O . VAL B 1 140 ? -2.697 20.578 -3.059 1 97.12 140 VAL B O 1
ATOM 2926 N N . GLY B 1 141 ? -2.184 22.25 -1.723 1 97.81 141 GLY B N 1
ATOM 2927 C CA . GLY B 1 141 ? -2.461 21.5 -0.512 1 97.81 141 GLY B CA 1
ATOM 2928 C C . GLY B 1 141 ? -2.803 22.375 0.676 1 97.81 141 GLY B C 1
ATOM 2929 O O . GLY B 1 141 ? -2.674 23.594 0.606 1 97.81 141 GLY B O 1
ATOM 2930 N N . TYR B 1 142 ? -3.291 21.75 1.69 1 98.75 142 TYR B N 1
ATOM 2931 C CA . TYR B 1 142 ? -3.688 22.469 2.898 1 98.75 142 TYR B CA 1
ATOM 2932 C C . TYR B 1 142 ? -3.197 21.75 4.148 1 98.75 142 TYR B C 1
ATOM 2934 O O . TYR B 1 142 ? -3.162 20.516 4.184 1 98.75 142 TYR B O 1
ATOM 2942 N N . ALA B 1 143 ? -2.832 22.562 5.156 1 98.81 143 ALA B N 1
ATOM 2943 C CA . ALA B 1 143 ? -2.791 22.125 6.547 1 98.81 143 ALA B CA 1
ATOM 2944 C C . ALA B 1 143 ? -4.164 22.234 7.203 1 98.81 143 ALA B C 1
ATOM 2946 O O . ALA B 1 143 ? -4.969 23.094 6.824 1 98.81 143 ALA B O 1
ATOM 2947 N N . TYR B 1 144 ? -4.414 21.406 8.188 1 98.94 144 TYR B N 1
ATOM 2948 C CA . TYR B 1 144 ? -5.715 21.406 8.844 1 98.94 144 TYR B CA 1
ATOM 2949 C C . TYR B 1 144 ? -5.559 21.531 10.359 1 98.94 144 TYR B C 1
ATOM 2951 O O . TYR B 1 144 ? -4.672 20.906 10.945 1 98.94 144 TYR B O 1
ATOM 2959 N N . ARG B 1 145 ? -6.379 22.375 10.969 1 98.81 145 ARG B N 1
ATOM 2960 C CA . ARG B 1 145 ? -6.512 22.422 12.422 1 98.81 145 ARG B CA 1
ATOM 2961 C C . ARG B 1 145 ? -7.879 21.906 12.867 1 98.81 145 ARG B C 1
ATOM 2963 O O . ARG B 1 145 ? -8.906 22.406 12.406 1 98.81 145 ARG B O 1
ATOM 2970 N N . PHE B 1 146 ? -7.84 20.906 13.719 1 98.38 146 PHE B N 1
ATOM 2971 C CA . PHE B 1 146 ? -9.055 20.25 14.195 1 98.38 146 PHE B CA 1
ATOM 2972 C C . PHE B 1 146 ? -9.453 20.781 15.562 1 98.38 146 PHE B C 1
ATOM 2974 O O . PHE B 1 146 ? -8.703 20.641 16.531 1 98.38 146 PHE B O 1
ATOM 2981 N N . ASP B 1 147 ? -10.625 21.438 15.664 1 97.25 147 ASP B N 1
ATOM 2982 C CA . ASP B 1 147 ? -11.266 21.859 16.906 1 97.25 147 ASP B CA 1
ATOM 2983 C C . ASP B 1 147 ? -10.336 22.75 17.719 1 97.25 147 ASP B C 1
ATOM 2985 O O . ASP B 1 147 ? -10.312 22.672 18.953 1 97.25 147 ASP B O 1
ATOM 2989 N N . GLY B 1 148 ? -9.438 23.391 17.016 1 97.06 148 GLY B N 1
ATOM 2990 C CA . GLY B 1 148 ? -8.531 24.328 17.672 1 97.06 148 GLY B CA 1
ATOM 2991 C C . GLY B 1 148 ? -7.453 23.641 18.484 1 97.06 148 GLY B C 1
ATOM 2992 O O . GLY B 1 148 ? -6.738 24.281 19.25 1 97.06 148 GLY B O 1
ATOM 2993 N N . ARG B 1 149 ? -7.266 22.312 18.328 1 97.25 149 ARG B N 1
ATOM 2994 C CA . ARG B 1 149 ? -6.414 21.578 19.266 1 97.25 149 ARG B CA 1
ATOM 2995 C C . ARG B 1 149 ? -5.297 20.859 18.531 1 97.25 149 ARG B C 1
ATOM 2997 O O . ARG B 1 149 ? -4.203 20.672 19.062 1 97.25 149 ARG B O 1
ATOM 3004 N N . LEU B 1 150 ? -5.527 20.359 17.391 1 98.56 150 LEU B N 1
ATOM 3005 C CA . LEU B 1 150 ? -4.59 19.547 16.625 1 98.56 150 LEU B CA 1
ATOM 3006 C C . LEU B 1 150 ? -4.375 20.141 15.227 1 98.56 150 LEU B C 1
ATOM 3008 O O . LEU B 1 150 ? -5.336 20.359 14.484 1 98.56 150 LEU B O 1
ATOM 3012 N N . THR B 1 151 ? -3.188 20.453 14.867 1 98.75 151 THR B N 1
ATOM 3013 C CA . THR B 1 151 ? -2.857 20.875 13.516 1 98.75 151 THR B CA 1
ATOM 3014 C C . THR B 1 151 ? -2.002 19.844 12.805 1 98.75 151 THR B C 1
ATOM 3016 O O . THR B 1 151 ? -1.005 19.359 13.359 1 98.75 151 THR B O 1
ATOM 3019 N N . ILE B 1 152 ? -2.4 19.406 11.641 1 98.94 152 ILE B N 1
ATOM 3020 C CA . ILE B 1 152 ? -1.645 18.531 10.758 1 98.94 152 ILE B CA 1
ATOM 3021 C C . ILE B 1 152 ? -1.236 19.281 9.492 1 98.94 152 ILE B C 1
ATOM 3023 O O . ILE B 1 152 ? -2.092 19.703 8.711 1 98.94 152 ILE B O 1
ATOM 3027 N N . ALA B 1 153 ? -0.003 19.438 9.227 1 98.69 153 ALA B N 1
ATOM 3028 C CA . ALA B 1 153 ? 0.513 20.344 8.211 1 98.69 153 ALA B CA 1
ATOM 3029 C C . ALA B 1 153 ? 0.485 19.703 6.832 1 98.69 153 ALA B C 1
ATOM 3031 O O . ALA B 1 153 ? 0.351 20.391 5.816 1 98.69 153 ALA B O 1
ATOM 3032 N N . GLY B 1 154 ? 0.608 18.328 6.738 1 98.12 154 GLY B N 1
ATOM 3033 C CA . GLY B 1 154 ? 0.933 17.734 5.449 1 98.12 154 GLY B CA 1
ATOM 3034 C C . GLY B 1 154 ? 2.348 18.047 4.992 1 98.12 154 GLY B C 1
ATOM 3035 O O . GLY B 1 154 ? 3.236 18.266 5.816 1 98.12 154 GLY B O 1
ATOM 3036 N N . ASP B 1 155 ? 2.566 17.938 3.678 1 98.56 155 ASP B N 1
ATOM 3037 C CA . ASP B 1 155 ? 3.875 18.25 3.117 1 98.56 155 ASP B CA 1
ATOM 3038 C C . ASP B 1 155 ? 3.988 19.75 2.809 1 98.56 155 ASP B C 1
ATOM 3040 O O . ASP B 1 155 ? 3.125 20.312 2.135 1 98.56 155 ASP B O 1
ATOM 3044 N N . THR B 1 156 ? 5.121 20.375 3.314 1 98.25 156 THR B N 1
ATOM 3045 C CA . THR B 1 156 ? 5.277 21.797 3.059 1 98.25 156 THR B CA 1
ATOM 3046 C C . THR B 1 156 ? 6.68 22.266 3.438 1 98.25 156 THR B C 1
ATOM 3048 O O . THR B 1 156 ? 7.25 21.797 4.422 1 98.25 156 THR B O 1
ATOM 3051 N N . ALA B 1 157 ? 7.148 23.172 2.666 1 96.62 157 ALA B N 1
ATOM 3052 C CA . ALA B 1 157 ? 8.188 24.031 3.229 1 96.62 157 ALA B CA 1
ATOM 3053 C C . ALA B 1 157 ? 7.664 24.781 4.445 1 96.62 157 ALA B C 1
ATOM 3055 O O . ALA B 1 157 ? 6.453 24.953 4.613 1 96.62 157 ALA B O 1
ATOM 3056 N N . PRO B 1 158 ? 8.609 25.172 5.34 1 92.56 158 PRO B N 1
ATOM 3057 C CA . PRO B 1 158 ? 8.102 25.984 6.457 1 92.56 158 PRO B CA 1
ATOM 3058 C C . PRO B 1 158 ? 7.43 27.266 6 1 92.56 158 PRO B C 1
ATOM 3060 O O . PRO B 1 158 ? 7.969 27.984 5.152 1 92.56 158 PRO B O 1
ATOM 3063 N N . THR B 1 159 ? 6.227 27.484 6.496 1 95.75 159 THR B N 1
ATOM 3064 C CA . THR B 1 159 ? 5.508 28.688 6.09 1 95.75 159 THR B CA 1
ATOM 3065 C C . THR B 1 159 ? 4.836 29.344 7.293 1 95.75 159 THR B C 1
ATOM 3067 O O . THR B 1 159 ? 4.43 28.672 8.234 1 95.75 159 THR B O 1
ATOM 3070 N N . GLU B 1 160 ? 4.672 30.656 7.164 1 96.75 160 GLU B N 1
ATOM 3071 C CA . GLU B 1 160 ? 4.004 31.438 8.211 1 96.75 160 GLU B CA 1
ATOM 3072 C C . GLU B 1 160 ? 2.533 31.047 8.328 1 96.75 160 GLU B C 1
ATOM 3074 O O . GLU B 1 160 ? 1.976 31.031 9.422 1 96.75 160 GLU B O 1
ATOM 3079 N N . SER B 1 161 ? 1.944 30.766 7.23 1 96.75 161 SER B N 1
ATOM 3080 C CA . SER B 1 161 ? 0.525 30.422 7.219 1 96.75 161 SER B CA 1
ATOM 3081 C C . SER B 1 161 ? 0.244 29.188 8.07 1 96.75 161 SER B C 1
ATOM 3083 O O . SER B 1 161 ? -0.698 29.172 8.859 1 96.75 161 SER B O 1
ATOM 3085 N N . VAL B 1 162 ? 1.062 28.156 7.93 1 97.62 162 VAL B N 1
ATOM 3086 C CA . VAL B 1 162 ? 0.876 26.922 8.688 1 97.62 162 VAL B CA 1
ATOM 3087 C C . VAL B 1 162 ? 1.159 27.172 10.164 1 97.62 162 VAL B C 1
ATOM 3089 O O . VAL B 1 162 ? 0.443 26.656 11.031 1 97.62 162 VAL B O 1
ATOM 3092 N N . CYS B 1 163 ? 2.172 27.984 10.445 1 96.25 163 CYS B N 1
ATOM 3093 C CA . CYS B 1 163 ? 2.521 28.297 11.82 1 96.25 163 CYS B CA 1
ATOM 3094 C C . CYS B 1 163 ? 1.413 29.094 12.5 1 96.25 163 CYS B C 1
ATOM 3096 O O . CYS B 1 163 ? 1.093 28.844 13.664 1 96.25 163 CYS B O 1
ATOM 3098 N N . THR B 1 164 ? 0.874 30.062 11.734 1 97.56 164 THR B N 1
ATOM 3099 C CA . THR B 1 164 ? -0.246 30.828 12.25 1 97.56 164 THR B CA 1
ATOM 3100 C C . THR B 1 164 ? -1.438 29.922 12.555 1 97.56 164 THR B C 1
ATOM 3102 O O . THR B 1 164 ? -2.09 30.078 13.586 1 97.56 164 THR B O 1
ATOM 3105 N N . LEU B 1 165 ? -1.735 29.016 11.695 1 98.31 165 LEU B N 1
ATOM 3106 C CA . LEU B 1 165 ? -2.814 28.047 11.906 1 98.31 165 LEU B CA 1
ATOM 3107 C C . LEU B 1 165 ? -2.574 27.234 13.164 1 98.31 165 LEU B C 1
ATOM 3109 O O . LEU B 1 165 ? -3.52 26.906 13.891 1 98.31 165 LEU B O 1
ATOM 3113 N N . ALA B 1 166 ? -1.327 26.859 13.43 1 98.06 166 ALA B N 1
ATOM 3114 C CA . ALA B 1 166 ? -0.954 25.953 14.516 1 98.06 166 ALA B CA 1
ATOM 3115 C C . ALA B 1 166 ? -0.955 26.672 15.852 1 98.06 166 ALA B C 1
ATOM 3117 O O . ALA B 1 166 ? -0.959 26.047 16.906 1 98.06 166 ALA B O 1
ATOM 3118 N N . ASP B 1 167 ? -0.822 28.016 15.789 1 97.75 167 ASP B N 1
ATOM 3119 C CA . ASP B 1 167 ? -0.72 28.812 17.016 1 97.75 167 ASP B CA 1
ATOM 3120 C C . ASP B 1 167 ? -1.91 28.562 17.938 1 97.75 167 ASP B C 1
ATOM 3122 O O . ASP B 1 167 ? -3.061 28.766 17.531 1 97.75 167 ASP B O 1
ATOM 3126 N N . GLY B 1 168 ? -1.648 28.078 19.109 1 96.44 168 GLY B N 1
ATOM 3127 C CA . GLY B 1 168 ? -2.688 27.781 20.094 1 96.44 168 GLY B CA 1
ATOM 3128 C C . GLY B 1 168 ? -3.078 26.328 20.125 1 96.44 168 GLY B C 1
ATOM 3129 O O . GLY B 1 168 ? -3.826 25.891 21 1 96.44 168 GLY B O 1
ATOM 3130 N N . SER B 1 169 ? -2.627 25.5 19.172 1 97.12 169 SER B N 1
ATOM 3131 C CA . SER B 1 169 ? -2.914 24.062 19.156 1 97.12 169 SER B CA 1
ATOM 3132 C C . SER B 1 169 ? -2.176 23.344 20.281 1 97.12 169 SER B C 1
ATOM 3134 O O . SER B 1 169 ? -1.11 23.797 20.719 1 97.12 169 SER B O 1
ATOM 3136 N N . ASN B 1 170 ? -2.736 22.281 20.766 1 97.38 170 ASN B N 1
ATOM 3137 C CA . ASN B 1 170 ? -2.035 21.422 21.703 1 97.38 170 ASN B CA 1
ATOM 3138 C C . ASN B 1 170 ? -0.931 20.609 21.031 1 97.38 170 ASN B C 1
ATOM 3140 O O . ASN B 1 170 ? 0.147 20.422 21.594 1 97.38 170 ASN B O 1
ATOM 3144 N N . VAL B 1 171 ? -1.208 20.141 19.812 1 98 171 VAL B N 1
ATOM 3145 C CA . VAL B 1 171 ? -0.27 19.312 19.062 1 98 171 VAL B CA 1
ATOM 3146 C C . VAL B 1 171 ? -0.164 19.828 17.625 1 98 171 VAL B C 1
ATOM 3148 O O . VAL B 1 171 ? -1.176 20.141 17 1 98 171 VAL B O 1
ATOM 3151 N N . LEU B 1 172 ? 1.013 19.969 17.141 1 98.19 172 LEU B N 1
ATOM 3152 C CA . LEU B 1 172 ? 1.312 20.203 15.734 1 98.19 172 LEU B CA 1
ATOM 3153 C C . LEU B 1 172 ? 2.049 19.016 15.125 1 98.19 172 LEU B C 1
ATOM 3155 O O . LEU B 1 172 ? 3.123 18.625 15.602 1 98.19 172 LEU B O 1
ATOM 3159 N N . VAL B 1 173 ? 1.44 18.344 14.156 1 98.81 173 VAL B N 1
ATOM 3160 C CA . VAL B 1 173 ? 2.131 17.359 13.328 1 98.81 173 VAL B CA 1
ATOM 3161 C C . VAL B 1 173 ? 2.707 18.031 12.086 1 98.81 173 VAL B C 1
ATOM 3163 O O . VAL B 1 173 ? 1.964 18.594 11.273 1 98.81 173 VAL B O 1
ATOM 3166 N N . HIS B 1 174 ? 3.988 18.047 11.914 1 98.62 174 HIS B N 1
ATOM 3167 C CA . HIS B 1 174 ? 4.656 18.719 10.797 1 98.62 174 HIS B CA 1
ATOM 3168 C C . HIS B 1 174 ? 5.727 17.828 10.188 1 98.62 174 HIS B C 1
ATOM 3170 O O . HIS B 1 174 ? 6.41 17.094 10.898 1 98.62 174 HIS B O 1
ATOM 3176 N N . GLU B 1 175 ? 5.875 17.875 8.891 1 98.56 175 GLU B N 1
ATOM 3177 C CA . GLU B 1 175 ? 6.961 17.109 8.289 1 98.56 175 GLU B CA 1
ATOM 3178 C C . GLU B 1 175 ? 8.32 17.719 8.625 1 98.56 175 GLU B C 1
ATOM 3180 O O . GLU B 1 175 ? 8.414 18.906 8.953 1 98.56 175 GLU B O 1
ATOM 3185 N N . CYS B 1 176 ? 9.273 17 8.648 1 97.88 176 CYS B N 1
ATOM 3186 C CA . CYS B 1 176 ? 10.688 17.359 8.617 1 97.88 176 CYS B CA 1
ATOM 3187 C C . CYS B 1 176 ? 11.477 16.359 7.777 1 97.88 176 CYS B C 1
ATOM 3189 O O . CYS B 1 176 ? 12.25 15.562 8.312 1 97.88 176 CYS B O 1
ATOM 3191 N N . ALA B 1 177 ? 11.305 16.484 6.52 1 97.19 177 ALA B N 1
ATOM 3192 C CA . ALA B 1 177 ? 11.586 15.445 5.535 1 97.19 177 ALA B CA 1
ATOM 3193 C C . ALA B 1 177 ? 13.094 15.266 5.34 1 97.19 177 ALA B C 1
ATOM 3195 O O . ALA B 1 177 ? 13.555 14.172 5.016 1 97.19 177 ALA B O 1
ATOM 3196 N N . TYR B 1 178 ? 13.859 16.391 5.551 1 96.94 178 TYR B N 1
ATOM 3197 C CA . TYR B 1 178 ? 15.281 16.375 5.219 1 96.94 178 TYR B CA 1
ATOM 3198 C C . TYR B 1 178 ? 16.109 17.062 6.301 1 96.94 178 TYR B C 1
ATOM 3200 O O . TYR B 1 178 ? 15.617 17.969 6.973 1 96.94 178 TYR B O 1
ATOM 3208 N N . PRO B 1 179 ? 17.359 16.625 6.43 1 96.5 179 PRO B N 1
ATOM 3209 C CA . PRO B 1 179 ? 18.266 17.359 7.316 1 96.5 179 PRO B CA 1
ATOM 3210 C C . PRO B 1 179 ? 18.672 18.719 6.746 1 96.5 179 PRO B C 1
ATOM 3212 O O . PRO B 1 179 ? 18.438 19 5.566 1 96.5 179 PRO B O 1
ATOM 3215 N N . ASP B 1 180 ? 19.188 19.484 7.602 1 96.31 180 ASP B N 1
ATOM 3216 C CA . ASP B 1 180 ? 19.719 20.766 7.133 1 96.31 180 ASP B CA 1
ATOM 3217 C C . ASP B 1 180 ? 20.797 20.562 6.07 1 96.31 180 ASP B C 1
ATOM 3219 O O . ASP B 1 180 ? 21.484 19.531 6.066 1 96.31 180 ASP B O 1
ATOM 3223 N N . GLY B 1 181 ? 20.891 21.516 5.188 1 93.31 181 GLY B N 1
ATOM 3224 C CA . GLY B 1 181 ? 21.875 21.438 4.125 1 93.31 181 GLY B CA 1
ATOM 3225 C C . GLY B 1 181 ? 21.359 20.766 2.869 1 93.31 181 GLY B C 1
ATOM 3226 O O . GLY B 1 181 ? 22 20.781 1.825 1 93.31 181 GLY B O 1
ATOM 3227 N N . THR B 1 182 ? 20.219 20.141 2.926 1 91.25 182 THR B N 1
ATOM 3228 C CA . THR B 1 182 ? 19.594 19.531 1.762 1 91.25 182 THR B CA 1
ATOM 3229 C C . THR B 1 182 ? 18.688 20.531 1.04 1 91.25 182 THR B C 1
ATOM 3231 O O . THR B 1 182 ? 17.875 21.203 1.672 1 91.25 182 THR B O 1
ATOM 3234 N N . GLU B 1 183 ? 18.938 20.688 -0.239 1 86.62 183 GLU B N 1
ATOM 3235 C CA . GLU B 1 183 ? 17.984 21.453 -1.044 1 86.62 183 GLU B CA 1
ATOM 3236 C C . GLU B 1 183 ? 16.672 20.703 -1.23 1 86.62 183 GLU B C 1
ATOM 3238 O O . GLU B 1 183 ? 16.641 19.656 -1.889 1 86.62 183 GLU B O 1
ATOM 3243 N N . SER B 1 184 ? 15.672 21.172 -0.657 1 87.25 184 SER B N 1
ATOM 3244 C CA . SER B 1 184 ? 14.406 20.438 -0.65 1 87.25 184 SER B CA 1
ATOM 3245 C C . SER B 1 184 ? 13.219 21.391 -0.81 1 87.25 184 SER B C 1
ATOM 3247 O O . SER B 1 184 ? 12.398 21.516 0.098 1 87.25 184 SER B O 1
ATOM 3249 N N . PRO B 1 185 ? 13.172 21.922 -2.043 1 90.94 185 PRO B N 1
ATOM 3250 C CA . PRO B 1 185 ? 12.031 22.812 -2.238 1 90.94 185 PRO B CA 1
ATOM 3251 C C . PRO B 1 185 ? 10.695 22.141 -1.939 1 90.94 185 PRO B C 1
ATOM 3253 O O . PRO B 1 185 ? 10.461 21.016 -2.371 1 90.94 185 PRO B O 1
ATOM 3256 N N . GLY B 1 186 ? 9.867 22.766 -1.141 1 96.5 186 GLY B N 1
ATOM 3257 C CA . GLY B 1 186 ? 8.531 22.281 -0.837 1 96.5 186 GLY B CA 1
ATOM 3258 C C . GLY B 1 186 ? 8.492 21.359 0.376 1 96.5 186 GLY B C 1
ATOM 3259 O O . GLY B 1 186 ? 7.438 20.828 0.721 1 96.5 186 GLY B O 1
ATOM 3260 N N . HIS B 1 187 ? 9.672 21.109 0.942 1 97.81 187 HIS B N 1
ATOM 3261 C CA . HIS B 1 187 ? 9.75 20.312 2.164 1 97.81 187 HIS B CA 1
ATOM 3262 C C . HIS B 1 187 ? 10.516 21.062 3.254 1 97.81 187 HIS B C 1
ATOM 3264 O O . HIS B 1 187 ? 11.219 22.031 2.975 1 97.81 187 HIS B O 1
ATOM 3270 N N . SER B 1 188 ? 10.414 20.609 4.445 1 97.06 188 SER B N 1
ATOM 3271 C CA . SER B 1 188 ? 10.961 21.328 5.594 1 97.06 188 SER B CA 1
ATOM 3272 C C . SER B 1 188 ? 12.281 20.719 6.047 1 97.06 188 SER B C 1
ATOM 3274 O O . SER B 1 188 ? 12.453 19.5 6.023 1 97.06 188 SER B O 1
ATOM 3276 N N . THR B 1 189 ? 13.164 21.625 6.48 1 97.06 189 THR B N 1
ATOM 3277 C CA . THR B 1 189 ? 14.375 21.281 7.223 1 97.06 189 THR B CA 1
ATOM 3278 C C . THR B 1 189 ? 14.273 21.75 8.672 1 97.06 189 THR B C 1
ATOM 3280 O O . THR B 1 189 ? 13.469 22.641 8.984 1 97.06 189 THR B O 1
ATOM 3283 N N . PRO B 1 190 ? 15.055 21.125 9.531 1 97.75 190 PRO B N 1
ATOM 3284 C CA . PRO B 1 190 ? 14.844 21.391 10.961 1 97.75 190 PRO B CA 1
ATOM 3285 C C . PRO B 1 190 ? 15.133 22.844 11.328 1 97.75 190 PRO B C 1
ATOM 3287 O O . PRO B 1 190 ? 14.391 23.453 12.109 1 97.75 190 PRO B O 1
ATOM 3290 N N . THR B 1 191 ? 16.156 23.438 10.805 1 97.69 191 THR B N 1
ATOM 3291 C CA . THR B 1 191 ? 16.484 24.828 11.133 1 97.69 191 THR B CA 1
ATOM 3292 C C . THR B 1 191 ? 15.391 25.766 10.641 1 97.69 191 THR B C 1
ATOM 3294 O O . THR B 1 191 ? 14.922 26.625 11.383 1 97.69 191 THR B O 1
ATOM 3297 N N . ALA B 1 192 ? 15.016 25.594 9.414 1 96.44 192 ALA B N 1
ATOM 3298 C CA . ALA B 1 192 ? 13.977 26.453 8.836 1 96.44 192 ALA B CA 1
ATOM 3299 C C . ALA B 1 192 ? 12.672 26.328 9.625 1 96.44 192 ALA B C 1
ATOM 3301 O O . ALA B 1 192 ? 12.023 27.344 9.914 1 96.44 192 ALA B O 1
ATOM 3302 N N . LEU B 1 193 ? 12.289 25.125 9.953 1 97.19 193 LEU B N 1
ATOM 3303 C CA . LEU B 1 193 ? 11.078 24.891 10.727 1 97.19 193 LEU B CA 1
ATOM 3304 C C . LEU B 1 193 ? 11.203 25.5 12.117 1 97.19 193 LEU B C 1
ATOM 3306 O O . LEU B 1 193 ? 10.297 26.188 12.586 1 97.19 193 LEU B O 1
ATOM 3310 N N . GLY B 1 194 ? 12.32 25.219 12.789 1 97.56 194 GLY B N 1
ATOM 3311 C CA . GLY B 1 194 ? 12.562 25.75 14.125 1 97.56 194 GLY B CA 1
ATOM 3312 C C . GLY B 1 194 ? 12.445 27.266 14.203 1 97.56 194 GLY B C 1
ATOM 3313 O O . GLY B 1 194 ? 11.82 27.797 15.117 1 97.56 194 GLY B O 1
ATOM 3314 N N . GLN B 1 195 ? 12.984 27.938 13.234 1 97.06 195 GLN B N 1
ATOM 3315 C CA . GLN B 1 195 ? 12.961 29.406 13.203 1 97.06 195 GLN B CA 1
ATOM 3316 C C . GLN B 1 195 ? 11.523 29.922 13.133 1 97.06 195 GLN B C 1
ATOM 3318 O O . GLN B 1 195 ? 11.188 30.906 13.812 1 97.06 195 GLN B O 1
ATOM 3323 N N . LEU B 1 196 ? 10.727 29.266 12.414 1 95.75 196 LEU B N 1
ATOM 3324 C CA . LEU B 1 196 ? 9.344 29.719 12.258 1 95.75 196 LEU B CA 1
ATOM 3325 C C . LEU B 1 196 ? 8.516 29.375 13.5 1 95.75 196 LEU B C 1
ATOM 3327 O O . LEU B 1 196 ? 7.551 30.078 13.812 1 95.75 196 LEU B O 1
ATOM 3331 N N . LEU B 1 197 ? 8.938 28.328 14.195 1 96.06 197 LEU B N 1
ATOM 3332 C CA . LEU B 1 197 ? 8.18 27.859 15.359 1 96.06 197 LEU B CA 1
ATOM 3333 C C . LEU B 1 197 ? 8.539 28.672 16.594 1 96.06 197 LEU B C 1
ATOM 3335 O O . LEU B 1 197 ? 7.906 28.531 17.641 1 96.06 197 LEU B O 1
ATOM 3339 N N . ALA B 1 198 ? 9.531 29.516 16.531 1 95.12 198 ALA B N 1
ATOM 3340 C CA . ALA B 1 198 ? 10.086 30.219 17.688 1 95.12 198 ALA B CA 1
ATOM 3341 C C . ALA B 1 198 ? 9.008 31.016 18.422 1 95.12 198 ALA B C 1
ATOM 3343 O O . ALA B 1 198 ? 9.039 31.125 19.641 1 95.12 198 ALA B O 1
ATOM 3344 N N . ASP B 1 199 ? 8.039 31.516 17.703 1 90.06 199 ASP B N 1
ATOM 3345 C CA . ASP B 1 199 ? 7.02 32.344 18.344 1 90.06 199 ASP B CA 1
ATOM 3346 C C . ASP B 1 199 ? 5.629 31.734 18.188 1 90.06 199 ASP B C 1
ATOM 3348 O O . ASP B 1 199 ? 4.637 32.438 18.078 1 90.06 199 ASP B O 1
ATOM 3352 N N . VAL B 1 200 ? 5.582 30.484 17.984 1 95.19 200 VAL B N 1
ATOM 3353 C CA . VAL B 1 200 ? 4.312 29.781 17.844 1 95.19 200 VAL B CA 1
ATOM 3354 C C . VAL B 1 200 ? 3.961 29.094 19.156 1 95.19 200 VAL B C 1
ATOM 3356 O O . VAL B 1 200 ? 4.797 28.406 19.75 1 95.19 200 VAL B O 1
ATOM 3359 N N . ASP B 1 201 ? 2.828 29.391 19.672 1 95.69 201 ASP B N 1
ATOM 3360 C CA . ASP B 1 201 ? 2.354 28.75 20.891 1 95.69 201 ASP B CA 1
ATOM 3361 C C . ASP B 1 201 ? 1.756 27.375 20.594 1 95.69 201 ASP B C 1
ATOM 3363 O O . ASP B 1 201 ? 0.604 27.281 20.172 1 95.69 201 ASP B O 1
ATOM 3367 N N . VAL B 1 202 ? 2.453 26.312 20.828 1 95.62 202 VAL B N 1
ATOM 3368 C CA . VAL B 1 202 ? 2.035 24.922 20.703 1 95.62 202 VAL B CA 1
ATOM 3369 C C . VAL B 1 202 ? 2.627 24.109 21.859 1 95.62 202 VAL B C 1
ATOM 3371 O O . VAL B 1 202 ? 3.654 24.484 22.422 1 95.62 202 VAL B O 1
ATOM 3374 N N . ASN B 1 203 ? 1.982 23.047 22.297 1 94.5 203 ASN B N 1
ATOM 3375 C CA . ASN B 1 203 ? 2.465 22.266 23.438 1 94.5 203 ASN B CA 1
ATOM 3376 C C . ASN B 1 203 ? 3.441 21.188 23 1 94.5 203 ASN B C 1
ATOM 3378 O O . ASN B 1 203 ? 4.375 20.844 23.734 1 94.5 203 ASN B O 1
ATOM 3382 N N . ARG B 1 204 ? 3.176 20.609 21.828 1 96.56 204 ARG B N 1
ATOM 3383 C CA . ARG B 1 204 ? 3.959 19.484 21.344 1 96.56 204 ARG B CA 1
ATOM 3384 C C . ARG B 1 204 ? 4.062 19.5 19.828 1 96.56 204 ARG B C 1
ATOM 3386 O O . ARG B 1 204 ? 3.08 19.781 19.141 1 96.56 204 ARG B O 1
ATOM 3393 N N . VAL B 1 205 ? 5.273 19.266 19.344 1 98 205 VAL B N 1
ATOM 3394 C CA . VAL B 1 205 ? 5.504 19.172 17.906 1 98 205 VAL B CA 1
ATOM 3395 C C . VAL B 1 205 ? 5.93 17.75 17.547 1 98 205 VAL B C 1
ATOM 3397 O O . VAL B 1 205 ? 6.906 17.234 18.109 1 98 205 VAL B O 1
ATOM 3400 N N . LEU B 1 206 ? 5.16 17.094 16.688 1 98.62 206 LEU B N 1
ATOM 3401 C CA . LEU B 1 206 ? 5.465 15.758 16.172 1 98.62 206 LEU B CA 1
ATOM 3402 C C . LEU B 1 206 ? 6 15.828 14.75 1 98.62 206 LEU B C 1
ATOM 3404 O O . LEU B 1 206 ? 5.293 16.266 13.836 1 98.62 206 LEU B O 1
ATOM 3408 N N . LEU B 1 207 ? 7.242 15.43 14.586 1 98.75 207 LEU B N 1
ATOM 3409 C CA . LEU B 1 207 ? 7.863 15.422 13.266 1 98.75 207 LEU B CA 1
ATOM 3410 C C . LEU B 1 207 ? 7.613 14.094 12.555 1 98.75 207 LEU B C 1
ATOM 3412 O O . LEU B 1 207 ? 7.824 13.023 13.141 1 98.75 207 LEU B O 1
ATOM 3416 N N . THR B 1 208 ? 7.156 14.172 11.234 1 98.56 208 THR B N 1
ATOM 3417 C CA . THR B 1 208 ? 6.82 13 10.438 1 98.56 208 THR B CA 1
ATOM 3418 C C . THR B 1 208 ? 7.371 13.125 9.023 1 98.56 208 THR B C 1
ATOM 3420 O O . THR B 1 208 ? 8.18 14.016 8.742 1 98.56 208 THR B O 1
ATOM 3423 N N . HIS B 1 209 ? 6.977 12.18 8.117 1 98.62 209 HIS B N 1
ATOM 3424 C CA . HIS B 1 209 ? 7.254 12.172 6.684 1 98.62 209 HIS B CA 1
ATOM 3425 C C . HIS B 1 209 ? 8.75 12.156 6.414 1 98.62 209 HIS B C 1
ATOM 3427 O O . HIS B 1 209 ? 9.258 12.984 5.648 1 98.62 209 HIS B O 1
ATOM 3433 N N . LEU B 1 210 ? 9.508 11.352 7.105 1 97.88 210 LEU B N 1
ATOM 3434 C CA . LEU B 1 210 ? 10.953 11.234 6.934 1 97.88 210 LEU B CA 1
ATOM 3435 C C . LEU B 1 210 ? 11.289 10.344 5.738 1 97.88 210 LEU B C 1
ATOM 3437 O O . LEU B 1 210 ? 10.766 9.234 5.617 1 97.88 210 LEU B O 1
ATOM 3441 N N . PHE B 1 211 ? 12.102 10.828 4.898 1 96.69 211 PHE B N 1
ATOM 3442 C CA . PHE B 1 211 ? 12.711 9.969 3.891 1 96.69 211 PHE B CA 1
ATOM 3443 C C . PHE B 1 211 ? 13.672 8.977 4.531 1 96.69 211 PHE B C 1
ATOM 3445 O O . PHE B 1 211 ? 14.227 9.25 5.598 1 96.69 211 PHE B O 1
ATOM 3452 N N . PRO B 1 212 ? 13.867 7.828 3.861 1 95.62 212 PRO B N 1
ATOM 3453 C CA . PRO B 1 212 ? 14.734 6.816 4.461 1 95.62 212 PRO B CA 1
ATOM 3454 C C . PRO B 1 212 ? 16.125 7.348 4.777 1 95.62 212 PRO B C 1
ATOM 3456 O O . PRO B 1 212 ? 16.719 6.988 5.805 1 95.62 212 PRO B O 1
ATOM 3459 N N . GLU B 1 213 ? 16.672 8.234 4.031 1 93.94 213 GLU B N 1
ATOM 3460 C CA . GLU B 1 213 ? 18.016 8.766 4.242 1 93.94 213 GLU B CA 1
ATOM 3461 C C . GLU B 1 213 ? 18.047 9.719 5.43 1 93.94 213 GLU B C 1
ATOM 3463 O O . GLU B 1 213 ? 19.109 10.031 5.957 1 93.94 213 GLU B O 1
ATOM 3468 N N . THR B 1 214 ? 16.875 10.195 5.836 1 96.94 214 THR B N 1
ATOM 3469 C CA . THR B 1 214 ? 16.766 11.156 6.93 1 96.94 214 THR B CA 1
ATOM 3470 C C . THR B 1 214 ? 16.625 10.438 8.273 1 96.94 214 THR B C 1
ATOM 3472 O O . THR B 1 214 ? 17 10.984 9.312 1 96.94 214 THR B O 1
ATOM 3475 N N . GLU B 1 215 ? 16.156 9.211 8.266 1 95.81 215 GLU B N 1
ATOM 3476 C CA . GLU B 1 215 ? 15.789 8.477 9.469 1 95.81 215 GLU B CA 1
ATOM 3477 C C . GLU B 1 215 ? 16.969 8.367 10.43 1 95.81 215 GLU B C 1
ATOM 3479 O O . GLU B 1 215 ? 16.812 8.555 11.641 1 95.81 215 GLU B O 1
ATOM 3484 N N . PRO B 1 216 ? 18.234 8.133 9.914 1 95.69 216 PRO B N 1
ATOM 3485 C CA . PRO B 1 216 ? 19.375 8.039 10.828 1 95.69 216 PRO B CA 1
ATOM 3486 C C . PRO B 1 216 ? 19.656 9.352 11.555 1 95.69 216 PRO B C 1
ATOM 3488 O O . PRO B 1 216 ? 20.391 9.375 12.539 1 95.69 216 PRO B O 1
ATOM 3491 N N . TYR B 1 217 ? 19.062 10.445 11.148 1 96.94 217 TYR B N 1
ATOM 3492 C CA . TYR B 1 217 ? 19.344 11.758 11.711 1 96.94 217 TYR B CA 1
ATOM 3493 C C . TYR B 1 217 ? 18.156 12.25 12.547 1 96.94 217 TYR B C 1
ATOM 3495 O O . TYR B 1 217 ? 18.062 13.445 12.844 1 96.94 217 TYR B O 1
ATOM 3503 N N . ALA B 1 218 ? 17.297 11.367 12.906 1 97.56 218 ALA B N 1
ATOM 3504 C CA . ALA B 1 218 ? 16.062 11.727 13.617 1 97.56 218 ALA B CA 1
ATOM 3505 C C . ALA B 1 218 ? 16.375 12.531 14.875 1 97.56 218 ALA B C 1
ATOM 3507 O O . ALA B 1 218 ? 15.75 13.562 15.125 1 97.56 218 ALA B O 1
ATOM 3508 N N . ASP B 1 219 ? 17.359 12.094 15.688 1 97.62 219 ASP B N 1
ATOM 3509 C CA . ASP B 1 219 ? 17.719 12.805 16.906 1 97.62 219 ASP B CA 1
ATOM 3510 C C . ASP B 1 219 ? 18.25 14.211 16.594 1 97.62 219 ASP B C 1
ATOM 3512 O O . ASP B 1 219 ? 17.969 15.156 17.328 1 97.62 219 ASP B O 1
ATOM 3516 N N . ASP B 1 220 ? 18.969 14.312 15.547 1 98.19 220 ASP B N 1
ATOM 3517 C CA . ASP B 1 220 ? 19.5 15.602 15.133 1 98.19 220 ASP B CA 1
ATOM 3518 C C . ASP B 1 220 ? 18.391 16.562 14.719 1 98.19 220 ASP B C 1
ATOM 3520 O O . ASP B 1 220 ? 18.484 17.766 14.969 1 98.19 220 ASP B O 1
ATOM 3524 N N . LEU B 1 221 ? 17.391 16.047 14.031 1 98.5 221 LEU B N 1
ATOM 3525 C CA . LEU B 1 221 ? 16.25 16.875 13.664 1 98.5 221 LEU B CA 1
ATOM 3526 C C . LEU B 1 221 ? 15.602 17.484 14.906 1 98.5 221 LEU B C 1
ATOM 3528 O O . LEU B 1 221 ? 15.359 18.688 14.953 1 98.5 221 LEU B O 1
ATOM 3532 N N . VAL B 1 222 ? 15.352 16.625 15.891 1 98.5 222 VAL B N 1
ATOM 3533 C CA . VAL B 1 222 ? 14.703 17.031 17.125 1 98.5 222 VAL B CA 1
ATOM 3534 C C . VAL B 1 222 ? 15.539 18.094 17.828 1 98.5 222 VAL B C 1
ATOM 3536 O O . VAL B 1 222 ? 15.023 19.125 18.25 1 98.5 222 VAL B O 1
ATOM 3539 N N . THR B 1 223 ? 16.828 17.812 17.969 1 98.12 223 THR B N 1
ATOM 3540 C CA . THR B 1 223 ? 17.734 18.734 18.656 1 98.12 223 THR B CA 1
ATOM 3541 C C . THR B 1 223 ? 17.781 20.078 17.953 1 98.12 223 THR B C 1
ATOM 3543 O O . THR B 1 223 ? 17.734 21.125 18.609 1 98.12 223 THR B O 1
ATOM 3546 N N . THR B 1 224 ? 17.828 20.047 16.641 1 98.25 224 THR B N 1
ATOM 3547 C CA . THR B 1 224 ? 17.938 21.266 15.867 1 98.25 224 THR B CA 1
ATOM 3548 C C . THR B 1 224 ? 16.672 22.109 15.984 1 98.25 224 THR B C 1
ATOM 3550 O O . THR B 1 224 ? 16.734 23.312 16.266 1 98.25 224 THR B O 1
ATOM 3553 N N . VAL B 1 225 ? 15.484 21.516 15.758 1 98.12 225 VAL B N 1
ATOM 3554 C CA . VAL B 1 225 ? 14.227 22.25 15.906 1 98.12 225 VAL B CA 1
ATOM 3555 C C . VAL B 1 225 ? 14.117 22.797 17.328 1 98.12 225 VAL B C 1
ATOM 3557 O O . VAL B 1 225 ? 13.695 23.938 17.531 1 98.12 225 VAL B O 1
ATOM 3560 N N . GLY B 1 226 ? 14.523 22.016 18.297 1 96.81 226 GLY B N 1
ATOM 3561 C CA . GLY B 1 226 ? 14.406 22.344 19.719 1 96.81 226 GLY B CA 1
ATOM 3562 C C . GLY B 1 226 ? 15.258 23.531 20.125 1 96.81 226 GLY B C 1
ATOM 3563 O O . GLY B 1 226 ? 15.039 24.109 21.188 1 96.81 226 GLY B O 1
ATOM 3564 N N . LYS B 1 227 ? 16.219 23.906 19.391 1 97.19 227 LYS B N 1
ATOM 3565 C CA . LYS B 1 227 ? 17.047 25.078 19.672 1 97.19 227 LYS B CA 1
ATOM 3566 C C . LYS B 1 227 ? 16.219 26.359 19.609 1 97.19 227 LYS B C 1
ATOM 3568 O O . LYS B 1 227 ? 16.625 27.391 20.156 1 97.19 227 LYS B O 1
ATOM 3573 N N . TYR B 1 228 ? 15.125 26.297 18.984 1 96.38 228 TYR B N 1
ATOM 3574 C CA . TYR B 1 228 ? 14.414 27.531 18.672 1 96.38 228 TYR B CA 1
ATOM 3575 C C . TYR B 1 228 ? 13.109 27.625 19.453 1 96.38 228 TYR B C 1
ATOM 3577 O O . TYR B 1 228 ? 12.398 28.625 19.391 1 96.38 228 TYR B O 1
ATOM 3585 N N . THR B 1 229 ? 12.797 26.609 20.094 1 93.12 229 THR B N 1
ATOM 3586 C CA . THR B 1 229 ? 11.531 26.594 20.812 1 93.12 229 THR B CA 1
ATOM 3587 C C . THR B 1 229 ? 11.664 25.828 22.125 1 93.12 229 THR B C 1
ATOM 3589 O O . THR B 1 229 ? 12.539 24.969 22.266 1 93.12 229 THR B O 1
ATOM 3592 N N . ASP B 1 230 ? 10.805 26.094 23.094 1 90.62 230 ASP B N 1
ATOM 3593 C CA . ASP B 1 230 ? 10.789 25.406 24.375 1 90.62 230 ASP B CA 1
ATOM 3594 C C . ASP B 1 230 ? 9.758 24.266 24.375 1 90.62 230 ASP B C 1
ATOM 3596 O O . ASP B 1 230 ? 9.578 23.594 25.391 1 90.62 230 ASP B O 1
ATOM 3600 N N . VAL B 1 231 ? 9.188 24.109 23.234 1 90.56 231 VAL B N 1
ATOM 3601 C CA . VAL B 1 231 ? 8.133 23.109 23.141 1 90.56 231 VAL B CA 1
ATOM 3602 C C . VAL B 1 231 ? 8.75 21.719 23 1 90.56 231 VAL B C 1
ATOM 3604 O O . VAL B 1 231 ? 9.883 21.594 22.531 1 90.56 231 VAL B O 1
ATOM 3607 N N . THR B 1 232 ? 7.992 20.703 23.469 1 94.06 232 THR B N 1
ATOM 3608 C CA . THR B 1 232 ? 8.422 19.328 23.266 1 94.06 232 THR B CA 1
ATOM 3609 C C . THR B 1 232 ? 8.391 18.953 21.797 1 94.06 232 THR B C 1
ATOM 3611 O O . THR B 1 232 ? 7.359 19.078 21.141 1 94.06 232 THR B O 1
ATOM 3614 N N . VAL B 1 233 ? 9.547 18.547 21.25 1 98.06 233 VAL B N 1
ATOM 3615 C CA . VAL B 1 233 ? 9.672 18.125 19.859 1 98.06 233 VAL B CA 1
ATOM 3616 C C . VAL B 1 233 ? 10.062 16.656 19.797 1 98.06 233 VAL B C 1
ATOM 3618 O O . VAL B 1 233 ? 10.945 16.203 20.547 1 98.06 233 VAL B O 1
ATOM 3621 N N . GLU B 1 234 ? 9.445 15.891 19 1 98.19 234 GLU B N 1
ATOM 3622 C CA . GLU B 1 234 ? 9.82 14.492 18.828 1 98.19 234 GLU B CA 1
ATOM 3623 C C . GLU B 1 234 ? 9.617 14.031 17.391 1 98.19 234 GLU B C 1
ATOM 3625 O O . GLU B 1 234 ? 8.711 14.516 16.703 1 98.19 234 GLU B O 1
ATOM 3630 N N . VAL B 1 235 ? 10.438 13.148 16.875 1 98.62 235 VAL B N 1
ATOM 3631 C CA . VAL B 1 235 ? 10.164 12.383 15.672 1 98.62 235 VAL B CA 1
ATOM 3632 C C . VAL B 1 235 ? 9.312 11.164 16.016 1 98.62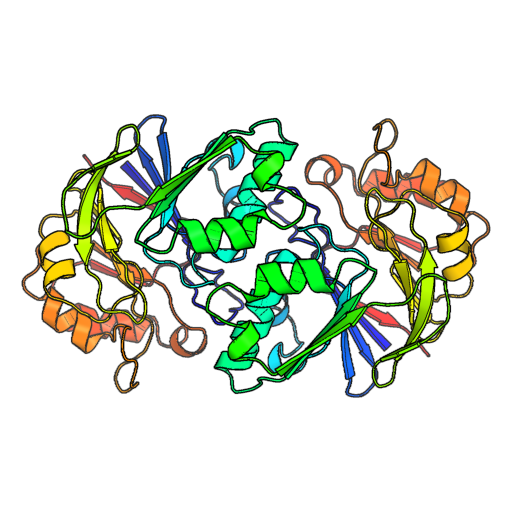 235 VAL B C 1
ATOM 3634 O O . VAL B 1 235 ? 9.734 10.297 16.781 1 98.62 235 VAL B O 1
ATOM 3637 N N . VAL B 1 236 ? 8.148 11.109 15.422 1 98.31 236 VAL B N 1
ATOM 3638 C CA . VAL B 1 236 ? 7.266 10.008 15.789 1 98.31 236 VAL B CA 1
ATOM 3639 C C . VAL B 1 236 ? 7.445 8.844 14.812 1 98.31 236 VAL B C 1
ATOM 3641 O O . VAL B 1 236 ? 7.957 9.031 13.703 1 98.31 236 VAL B O 1
ATOM 3644 N N . THR B 1 237 ? 7.078 7.699 15.266 1 98.12 237 THR B N 1
ATOM 3645 C CA . THR B 1 237 ? 7.117 6.48 14.461 1 98.12 237 THR B CA 1
ATOM 3646 C C . THR B 1 237 ? 5.703 6.031 14.102 1 98.12 237 THR B C 1
ATOM 3648 O O . THR B 1 237 ? 4.723 6.551 14.633 1 98.12 237 THR B O 1
ATOM 3651 N N . ASP B 1 238 ? 5.652 5.133 13.172 1 98.25 238 ASP B N 1
ATOM 3652 C CA . ASP B 1 238 ? 4.363 4.512 12.883 1 98.25 238 ASP B CA 1
ATOM 3653 C C . ASP B 1 238 ? 3.721 3.959 14.148 1 98.25 238 ASP B C 1
ATOM 3655 O O . ASP B 1 238 ? 4.418 3.482 15.047 1 98.25 238 ASP B O 1
ATOM 3659 N N . HIS B 1 239 ? 2.395 4.051 14.281 1 97.62 239 HIS B N 1
ATOM 3660 C CA . HIS B 1 239 ? 1.554 3.521 15.352 1 97.62 239 HIS B CA 1
ATOM 3661 C C . HIS B 1 239 ? 1.606 4.414 16.578 1 97.62 239 HIS B C 1
ATOM 3663 O O . HIS B 1 239 ? 1.097 4.047 17.641 1 97.62 239 HIS B O 1
ATOM 3669 N N . THR B 1 240 ? 2.283 5.547 16.484 1 98.25 240 THR B N 1
ATOM 3670 C CA . THR B 1 240 ? 2.246 6.488 17.609 1 98.25 240 THR B CA 1
ATOM 3671 C C . THR B 1 240 ? 0.812 6.922 17.891 1 98.25 240 THR B C 1
ATOM 3673 O O . THR B 1 240 ? 0.063 7.266 16.984 1 98.25 240 THR B O 1
ATOM 3676 N N . ARG B 1 241 ? 0.399 6.836 19.172 1 97.94 241 ARG B N 1
ATOM 3677 C CA . ARG B 1 241 ? -0.92 7.262 19.625 1 97.94 241 ARG B CA 1
ATOM 3678 C C . ARG B 1 241 ? -0.807 8.367 20.672 1 97.94 241 ARG B C 1
ATOM 3680 O O . ARG B 1 241 ? -0.029 8.25 21.625 1 97.94 241 ARG B O 1
ATOM 3687 N N . ILE B 1 242 ? -1.65 9.414 20.422 1 97.25 242 ILE B N 1
ATOM 3688 C CA . ILE B 1 242 ? -1.626 10.562 21.328 1 97.25 242 ILE B CA 1
ATOM 3689 C C . ILE B 1 242 ? -3.053 10.953 21.719 1 97.25 242 ILE B C 1
ATOM 3691 O O . ILE B 1 242 ? -3.924 11.078 20.844 1 97.25 242 ILE B O 1
ATOM 3695 N N . THR B 1 243 ? -3.27 11.133 23.016 1 97 243 THR B N 1
ATOM 3696 C CA . THR B 1 243 ? -4.516 11.719 23.484 1 97 243 THR B CA 1
ATOM 3697 C C . THR B 1 243 ? -4.383 13.234 23.641 1 97 243 THR B C 1
ATOM 3699 O O . THR B 1 243 ? -3.445 13.727 24.266 1 97 243 THR B O 1
ATOM 3702 N N . ILE B 1 244 ? -5.277 13.922 22.984 1 95.75 244 ILE B N 1
ATOM 3703 C CA . ILE B 1 244 ? -5.254 15.375 23 1 95.75 244 ILE B CA 1
ATOM 3704 C C . ILE B 1 244 ? -6.387 15.906 23.875 1 95.75 244 ILE B C 1
ATOM 3706 O O . ILE B 1 244 ? -7.562 15.703 23.562 1 95.75 244 ILE B O 1
ATOM 3710 N N . ASP B 1 245 ? -5.992 16.406 24.984 1 82.31 245 ASP B N 1
ATOM 3711 C CA . ASP B 1 245 ? -6.91 16.844 26.031 1 82.31 245 ASP B CA 1
ATOM 3712 C C . ASP B 1 245 ? -7.797 17.984 25.531 1 82.31 245 ASP B C 1
ATOM 3714 O O . ASP B 1 245 ? -7.383 18.781 24.688 1 82.31 245 ASP B O 1
ATOM 3718 N N . GLU B 1 246 ? -9.086 17.891 25.969 1 67.44 246 GLU B N 1
ATOM 3719 C CA . GLU B 1 246 ? -10.047 18.953 25.703 1 67.44 246 GLU B CA 1
ATOM 3720 C C . GLU B 1 246 ? -9.773 20.188 26.578 1 67.44 246 GLU B C 1
ATOM 3722 O O . GLU B 1 246 ? -9.25 20.047 27.688 1 67.44 246 GLU B O 1
#

Nearest PDB structures (foldseek):
  1y44-assembly1_A  TM=9.012E-01  e=2.270E-20  Bacillus subtilis
  2cbn-assembly1_A-2  TM=8.873E-01  e=2.270E-20  Escherichia coli
  3zwf-assembly1_A  TM=7.994E-01  e=1.553E-18  Homo sapiens
  3zwf-assembly1_B  TM=7.905E-01  e=1.553E-18  Homo sapiens
  9ey2-assembly1_E  TM=7.968E-01  e=8.010E-13  Homo sapiens